Protein AF-0000000087714501 (afdb_homodimer)

Sequence (604 aa):
MRIFSFLKSGEPRVGVQRDSKFLDLYEAYKILYGTREAPGFLTDMKKIIAMGKPVINVIRELESSWPKEAELTSEPDWLPPVPAPEKILCPAVNYRAHGQEAGTPPPPKPYFFTKFPSSLVGHDKPVVKPKVTEKLDWEVELGIVIGKHAKYVDPGNALNHVFGFTVFNDVSVRDWQFPEGWPKTLNPYGQNWVWGKAMDNTTPVGPVIVTIDEIRNPNSLSMSLKVNGVIEQNGNTRDLVFKVEELVSWASQGITLGPGDIISTGTPPGVGFAKGKYLKPGDVMEAVIEGVGTLRNKVVQEMRIFSFLKSGEPRVGVQRDSKFLDLYEAYKILYGTREAPGFLTDMKKIIAMGKPVINVIRELESSWPKEAELTSEPDWLPPVPAPEKILCPAVNYRAHGQEAGTPPPPKPYFFTKFPSSLVGHDKPVVKPKVTEKLDWEVELGIVIGKHAKYVDPGNALNHVFGFTVFNDVSVRDWQFPEGWPKTLNPYGQNWVWGKAMDNTTPVGPVIVTIDEIRNPNSLSMSLKVNGVIEQNGNTRDLVFKVEELVSWASQGITLGPGDIISTGTPPGVGFAKGKYLKPGDVMEAVIEGVGTLRNKVVQE

pLDDT: mean 97.32, std 3.23, range [74.88, 98.94]

Foldseek 3Di:
DWKFWFDDPNAIFIWHDDDPWIFGLFVLQCVVVVHPGDDPVRRALLSLLFVPDVSVVSNVVSVVVVDVVRIDPDDGRGAFRHLFFPWEKEWDDFFQQACVLQVHGHDPATDIDTAGSQQEDEFAEAQADEPVADFKKKFKWKKWFFRAKFALDALVCLVVGTFFIKIKIQIFRVVQQDDPPPPVDADPVHTPRHNGGYPGNRMYIDRTGDGPVQPDAQQFKWKFKDKPNHTQDTDTSVRTNQHPSRQSNVCNYVDMDHGGYMYIRTGGPRMCVSVVHHDDQQIKMWMDIHRHGIGIHGYHYD/DWKFWFDDPNAIFIWHDDDPWIFGLFVLQCVVVVHPGDDPVRRALLSLLFVPDVSVVSNVVSVVVVDVVRIDPDDGRGAFRHLAFPWEKEWDDFFQQQCVLQVHGHDPATDIDTAGSQQEDEFAEAQADEPVADFKKKFKWKKWFFRAKFALDALVCLVVGTFFIKIKIQIFRVVQQDDPPPPVDADPVHTPRHNGGYDGNRMYIDRTGDGPVQPDAQQFKWKFKDKPNHTQDTDTSVRTNQHPSRQSNVCNYVDMDHGGYMYIRTGGPRMCVSVVHHDDQQIKMWMQIHRHGIGIHGYHYD

Solvent-accessible surface area (backbone atoms only — not comparable to full-atom values): 29459 Å² total; per-residue (Å²): 94,33,36,27,22,24,48,56,96,87,35,58,33,28,28,41,50,56,89,95,42,40,33,36,46,41,52,27,46,18,64,76,69,70,41,98,65,52,69,72,48,39,42,30,52,44,50,40,36,56,59,35,67,70,50,48,50,51,51,50,50,46,61,71,64,49,52,71,88,22,42,53,92,58,83,71,52,46,29,24,34,57,65,71,35,88,46,35,39,33,45,55,51,22,18,61,64,25,9,63,65,69,72,40,75,57,61,98,54,93,44,58,44,51,47,46,48,67,7,49,19,15,30,75,32,60,32,36,44,49,82,88,61,79,36,35,26,60,29,50,22,54,23,37,29,28,22,35,74,34,59,65,38,52,45,92,54,25,66,79,23,43,41,20,32,26,38,26,30,60,25,30,31,49,75,54,17,50,49,84,58,55,86,85,42,77,48,76,63,28,42,36,49,42,65,10,42,25,28,40,23,34,28,41,28,12,41,34,33,28,25,43,93,67,50,92,51,83,54,63,30,48,33,34,26,22,53,71,83,40,78,44,27,70,41,45,40,59,52,37,69,60,46,70,34,47,49,50,14,58,61,8,55,55,23,72,42,38,38,32,18,35,36,42,50,29,34,54,43,52,37,21,76,74,68,78,43,54,62,49,67,73,41,35,40,40,31,35,34,60,90,60,46,66,26,36,32,38,30,35,70,94,95,34,35,28,21,24,48,57,95,86,35,58,32,29,29,40,50,56,90,96,42,41,32,37,45,42,52,28,45,17,63,77,68,70,42,98,65,52,67,71,46,39,43,31,54,44,50,39,38,57,58,34,66,70,49,49,50,51,51,49,50,46,62,72,63,51,51,71,88,22,40,53,93,57,84,71,52,46,29,24,33,54,65,69,32,89,44,36,39,33,44,54,53,23,16,62,66,23,10,62,65,70,74,42,75,56,60,98,55,93,42,58,45,50,47,44,52,68,8,49,19,15,30,75,33,62,31,35,44,48,80,88,60,79,34,35,27,60,30,49,22,55,23,37,29,27,22,36,72,34,58,65,37,51,45,93,54,26,65,79,24,42,42,23,32,26,38,25,30,60,26,29,31,50,74,55,18,50,47,84,58,55,86,85,43,76,48,76,65,29,40,36,49,44,64,10,43,25,28,40,22,36,28,40,28,14,40,34,34,28,26,45,94,68,51,92,50,82,53,63,28,50,33,35,27,23,53,71,83,40,78,46,26,69,42,46,40,61,50,35,68,60,45,70,32,48,49,50,14,58,61,8,55,57,22,74,41,39,38,33,19,34,37,43,50,30,34,53,44,51,36,20,76,75,67,76,43,56,63,46,68,72,40,35,38,41,31,35,34,59,89,62,46,66,26,36,31,38,30,35,71,93

Structure (mmCIF, N/CA/C/O backbone):
data_AF-0000000087714501-model_v1
#
loop_
_entity.id
_entity.type
_entity.pdbx_description
1 polymer 'FAA hydrolase family protein'
#
loop_
_atom_site.group_PDB
_atom_site.id
_atom_site.type_symbol
_atom_site.label_atom_id
_atom_site.label_alt_id
_atom_site.label_comp_id
_atom_site.label_asym_id
_atom_site.label_entity_id
_atom_site.label_seq_id
_atom_site.pdbx_PDB_ins_code
_atom_site.Cartn_x
_atom_site.Cartn_y
_atom_site.Cartn_z
_atom_site.occupancy
_atom_site.B_iso_or_equiv
_atom_site.auth_seq_id
_atom_site.auth_comp_id
_atom_site.auth_asym_id
_atom_site.auth_atom_id
_atom_site.pdbx_PDB_model_num
ATOM 1 N N . MET A 1 1 ? 9.75 19.578 17.266 1 97.31 1 MET A N 1
ATOM 2 C CA . MET A 1 1 ? 10.422 20.062 16.062 1 97.31 1 MET A CA 1
ATOM 3 C C . MET A 1 1 ? 9.5 19.953 14.844 1 97.31 1 MET A C 1
ATOM 5 O O . MET A 1 1 ? 8.477 19.266 14.891 1 97.31 1 MET A O 1
ATOM 9 N N . ARG A 1 2 ? 9.766 20.734 13.859 1 98.56 2 ARG A N 1
ATOM 10 C CA . ARG A 1 2 ? 9.109 20.703 12.555 1 98.56 2 ARG A CA 1
ATOM 11 C C . ARG A 1 2 ? 10.062 20.188 11.477 1 98.56 2 ARG A C 1
ATOM 13 O O . ARG A 1 2 ? 11.008 20.891 11.102 1 98.56 2 ARG A O 1
ATOM 20 N N . ILE A 1 3 ? 9.812 18.984 11.047 1 98.75 3 ILE A N 1
ATOM 21 C CA . ILE A 1 3 ? 10.75 18.297 10.164 1 98.75 3 ILE A CA 1
ATOM 22 C C . ILE A 1 3 ? 10.109 18.109 8.789 1 98.75 3 ILE A C 1
ATOM 24 O O . ILE A 1 3 ? 8.906 17.844 8.688 1 98.75 3 ILE A O 1
ATOM 28 N N . PHE A 1 4 ? 10.875 18.297 7.75 1 98.81 4 PHE A N 1
ATOM 29 C CA . PHE A 1 4 ? 10.328 18.188 6.402 1 98.81 4 PHE A CA 1
ATOM 30 C C . PHE A 1 4 ? 11.305 17.469 5.477 1 98.81 4 PHE A C 1
ATOM 32 O O . PHE A 1 4 ? 12.461 17.266 5.836 1 98.81 4 PHE A O 1
ATOM 39 N N . SER A 1 5 ? 10.82 17 4.371 1 98.88 5 SER A N 1
ATOM 40 C CA . SER A 1 5 ? 11.617 16.438 3.291 1 98.88 5 SER A CA 1
ATOM 41 C C . SER A 1 5 ? 11.617 17.328 2.061 1 98.88 5 SER A C 1
ATOM 43 O O . SER A 1 5 ? 10.617 18 1.774 1 98.88 5 SER A O 1
ATOM 45 N N . PHE A 1 6 ? 12.742 17.391 1.385 1 98.75 6 PHE A N 1
ATOM 46 C CA . PHE A 1 6 ? 12.852 18.219 0.192 1 98.75 6 PHE A CA 1
ATOM 47 C C . PHE A 1 6 ? 13.891 17.656 -0.768 1 98.75 6 PHE A C 1
ATOM 49 O O . PHE A 1 6 ? 14.609 16.703 -0.43 1 98.75 6 PHE A O 1
ATOM 56 N N . LEU A 1 7 ? 13.844 18.156 -1.958 1 98.25 7 LEU A N 1
ATOM 57 C CA . LEU A 1 7 ? 14.82 17.75 -2.961 1 98.25 7 LEU A CA 1
ATOM 58 C C . LEU A 1 7 ? 15.969 18.766 -3.045 1 98.25 7 LEU A C 1
ATOM 60 O O . LEU A 1 7 ? 15.742 19.969 -3.004 1 98.25 7 LEU A O 1
ATOM 64 N N . LYS A 1 8 ? 17.156 18.312 -2.977 1 96.56 8 LYS A N 1
ATOM 65 C CA . LYS A 1 8 ? 18.359 19.078 -3.277 1 96.56 8 LYS A CA 1
ATOM 66 C C . LYS A 1 8 ? 19.188 18.391 -4.359 1 96.56 8 LYS A C 1
ATOM 68 O O . LYS A 1 8 ? 19.688 17.281 -4.156 1 96.56 8 LYS A O 1
ATOM 73 N N . SER A 1 9 ? 19.297 18.969 -5.516 1 93.94 9 SER A N 1
ATOM 74 C CA . SER A 1 9 ? 20.016 18.422 -6.652 1 93.94 9 SER A CA 1
ATOM 75 C C . SER A 1 9 ? 19.5 17.016 -7.004 1 93.94 9 SER A C 1
ATOM 77 O O . SER A 1 9 ? 20.297 16.094 -7.18 1 93.94 9 SER A O 1
ATOM 79 N N . GLY A 1 10 ? 18.219 16.875 -6.871 1 93.44 10 GLY A N 1
ATOM 80 C CA . GLY A 1 10 ? 17.578 15.648 -7.297 1 93.44 10 GLY A CA 1
ATOM 81 C C . GLY A 1 10 ? 17.594 14.57 -6.234 1 93.44 10 GLY A C 1
ATOM 82 O O . GLY A 1 10 ? 17.062 13.477 -6.438 1 93.44 10 GLY A O 1
ATOM 83 N N . GLU A 1 11 ? 18.141 14.898 -5.113 1 94.81 11 GLU A N 1
ATOM 84 C CA . GLU A 1 11 ? 18.234 13.922 -4.031 1 94.81 11 GLU A CA 1
ATOM 85 C C . GLU A 1 11 ? 17.391 14.336 -2.834 1 94.81 11 GLU A C 1
ATOM 87 O O . GLU A 1 11 ? 17.375 15.516 -2.455 1 94.81 11 GLU A O 1
ATOM 92 N N . PRO A 1 12 ? 16.703 13.375 -2.262 1 97.88 12 PRO A N 1
ATOM 93 C CA . PRO A 1 12 ? 15.938 13.711 -1.06 1 97.88 12 PRO A CA 1
ATOM 94 C C . PRO A 1 12 ? 16.828 14.102 0.118 1 97.88 12 PRO A C 1
ATOM 96 O O . PRO A 1 12 ? 17.906 13.523 0.303 1 97.88 12 PRO A O 1
ATOM 99 N N . ARG A 1 13 ? 16.391 15.117 0.847 1 98.31 13 ARG A N 1
ATOM 100 C CA . ARG A 1 13 ? 17 15.602 2.082 1 98.31 13 ARG A CA 1
ATOM 101 C C . ARG A 1 13 ? 15.945 15.836 3.16 1 98.31 13 ARG A C 1
ATOM 103 O O . ARG A 1 13 ? 14.758 15.914 2.861 1 98.31 13 ARG A O 1
ATOM 110 N N . VAL A 1 14 ? 16.422 15.828 4.363 1 98.81 14 VAL A N 1
ATOM 111 C CA . VAL A 1 14 ? 15.555 16.156 5.492 1 98.81 14 VAL A CA 1
ATOM 112 C C . VAL A 1 14 ? 15.984 17.5 6.094 1 98.81 14 VAL A C 1
ATOM 114 O O . VAL A 1 14 ? 17.172 17.797 6.156 1 98.81 14 VAL A O 1
ATOM 117 N N . GLY A 1 15 ? 15.062 18.312 6.398 1 98.81 15 GLY A N 1
ATOM 118 C CA . GLY A 1 15 ? 15.32 19.609 7.023 1 98.81 15 GLY A CA 1
ATOM 119 C C . GLY A 1 15 ? 14.445 19.859 8.234 1 98.81 15 GLY A C 1
ATOM 120 O O . GLY A 1 15 ? 13.562 19.062 8.555 1 98.81 15 GLY A O 1
ATOM 121 N N . VAL A 1 16 ? 14.727 20.906 8.922 1 98.75 16 VAL A N 1
ATOM 122 C CA . VAL A 1 16 ? 13.914 21.391 10.031 1 98.75 16 VAL A CA 1
ATOM 123 C C . VAL A 1 16 ? 13.508 22.844 9.781 1 98.75 16 VAL A C 1
ATOM 125 O O . VAL A 1 16 ? 14.266 23.609 9.188 1 98.75 16 VAL A O 1
ATOM 128 N N . GLN A 1 17 ? 12.359 23.062 10.148 1 98.56 17 GLN A N 1
ATOM 129 C CA . GLN A 1 17 ? 11.812 24.406 10.008 1 98.56 17 GLN A CA 1
ATOM 130 C C . GLN A 1 17 ? 11.742 25.125 11.352 1 98.56 17 GLN A C 1
ATOM 132 O O . GLN A 1 17 ? 11.336 24.531 12.352 1 98.56 17 GLN A O 1
ATOM 137 N N . ARG A 1 18 ? 12.148 26.328 11.438 1 96.31 18 ARG A N 1
ATOM 138 C CA . ARG A 1 18 ? 11.977 27.25 12.562 1 96.31 18 ARG A CA 1
ATOM 139 C C . ARG A 1 18 ? 11.516 28.609 12.086 1 96.31 18 ARG A C 1
ATOM 141 O O . ARG A 1 18 ? 12.219 29.281 11.312 1 96.31 18 ARG A O 1
ATOM 148 N N . ASP A 1 19 ? 10.328 28.984 12.5 1 92.44 19 ASP A N 1
ATOM 149 C CA . ASP A 1 19 ? 9.727 30.203 11.992 1 92.44 19 ASP A CA 1
ATOM 150 C C . ASP A 1 19 ? 9.617 30.172 10.469 1 92.44 19 ASP A C 1
ATOM 152 O O . ASP A 1 19 ? 9.078 29.219 9.898 1 92.44 19 ASP A O 1
ATOM 156 N N . SER A 1 20 ? 10.078 31.062 9.797 1 94.25 20 SER A N 1
ATOM 157 C CA . SER A 1 20 ? 9.984 31.109 8.344 1 94.25 20 SER A CA 1
ATOM 158 C C . SER A 1 20 ? 11.297 30.672 7.695 1 94.25 20 SER A C 1
ATOM 160 O O . SER A 1 20 ? 11.516 30.922 6.508 1 94.25 20 SER A O 1
ATOM 162 N N . LYS A 1 21 ? 12.133 30 8.5 1 97.88 21 LYS A N 1
ATOM 163 C CA . LYS A 1 21 ? 13.438 29.578 7.992 1 97.88 21 LYS A CA 1
ATOM 164 C C . LYS A 1 21 ? 13.531 28.062 7.906 1 97.88 21 LYS A C 1
ATOM 166 O O . LYS A 1 21 ? 12.836 27.344 8.641 1 97.88 21 LYS A O 1
ATOM 171 N N . PHE A 1 22 ? 14.391 27.578 7.039 1 98.69 22 PHE A N 1
ATOM 172 C CA . PHE A 1 22 ? 14.555 26.156 6.766 1 98.69 22 PHE A CA 1
ATOM 173 C C . PHE A 1 22 ? 16.016 25.766 6.824 1 98.69 22 PHE A C 1
ATOM 175 O O . PHE A 1 22 ? 16.875 26.438 6.25 1 98.69 22 PHE A O 1
ATOM 182 N N . LEU A 1 23 ? 16.312 24.688 7.504 1 98.75 23 LEU A N 1
ATOM 183 C CA . LEU A 1 23 ? 17.688 24.203 7.66 1 98.75 23 LEU A CA 1
ATOM 184 C C . LEU A 1 23 ? 17.875 22.859 6.965 1 98.75 23 LEU A C 1
ATOM 186 O O . LEU A 1 23 ? 17.109 21.922 7.199 1 98.75 23 LEU A O 1
ATOM 190 N N . ASP A 1 24 ? 18.828 22.766 6.07 1 98.81 24 ASP A N 1
ATOM 191 C CA . ASP A 1 24 ? 19.25 21.5 5.496 1 98.81 24 ASP A CA 1
ATOM 192 C C . ASP A 1 24 ? 20.094 20.703 6.484 1 98.81 24 ASP A C 1
ATOM 194 O O . ASP A 1 24 ? 21.266 21.031 6.707 1 98.81 24 ASP A O 1
ATOM 198 N N . LEU A 1 25 ? 19.578 19.641 7.008 1 98.75 25 LEU A N 1
ATOM 199 C CA . LEU A 1 25 ? 20.234 18.922 8.094 1 98.75 25 LEU A CA 1
ATOM 200 C C . LEU A 1 25 ? 21.516 18.25 7.609 1 98.75 25 LEU A C 1
ATOM 202 O O . LEU A 1 25 ? 22.469 18.094 8.375 1 98.75 25 LEU A O 1
ATOM 206 N N . TYR A 1 26 ? 21.469 17.812 6.328 1 98.56 26 TYR A N 1
ATOM 207 C CA . TYR A 1 26 ? 22.656 17.203 5.754 1 98.56 26 TYR A CA 1
ATOM 208 C C . TYR A 1 26 ? 23.828 18.172 5.75 1 98.56 26 TYR A C 1
ATOM 210 O O . TYR A 1 26 ? 24.922 17.828 6.215 1 98.56 26 TYR A O 1
ATOM 218 N N . GLU A 1 27 ? 23.656 19.406 5.324 1 98.19 27 GLU A N 1
ATOM 219 C CA . GLU A 1 27 ? 24.688 20.422 5.285 1 98.19 27 GLU A CA 1
ATOM 220 C C . GLU A 1 27 ? 25.047 20.906 6.688 1 98.19 27 GLU A C 1
ATOM 222 O O . GLU A 1 27 ? 26.219 21.156 6.98 1 98.19 27 GLU A O 1
ATOM 227 N N . ALA A 1 28 ? 24.047 21.031 7.488 1 98.75 28 ALA A N 1
ATOM 228 C CA . ALA A 1 28 ? 24.297 21.453 8.867 1 98.75 28 ALA A CA 1
ATOM 229 C C . ALA A 1 28 ? 25.25 20.469 9.57 1 98.75 28 ALA A C 1
ATOM 231 O O . ALA A 1 28 ? 26.141 20.891 10.312 1 98.75 28 ALA A O 1
ATOM 232 N N . TYR A 1 29 ? 24.969 19.172 9.336 1 98.75 29 TYR A N 1
ATOM 233 C CA . TYR A 1 29 ? 25.812 18.156 9.93 1 98.75 29 TYR A CA 1
ATOM 234 C C . TYR A 1 29 ? 27.266 18.328 9.5 1 98.75 29 TYR A C 1
ATOM 236 O O . TYR A 1 29 ? 28.172 18.312 10.328 1 98.75 29 TYR A O 1
ATOM 244 N N . LYS A 1 30 ? 27.531 18.484 8.219 1 98.5 30 LYS A N 1
ATOM 245 C CA . LYS A 1 30 ? 28.875 18.641 7.684 1 98.5 30 LYS A CA 1
ATOM 246 C C . LYS A 1 30 ? 29.578 19.828 8.328 1 98.5 30 LYS A C 1
ATOM 248 O O . LYS A 1 30 ? 30.766 19.734 8.688 1 98.5 30 LYS A O 1
ATOM 253 N N . ILE A 1 31 ? 28.875 20.875 8.469 1 98.25 31 ILE A N 1
ATOM 254 C CA . ILE A 1 31 ? 29.453 22.109 8.984 1 98.25 31 ILE A CA 1
ATOM 255 C C . ILE A 1 31 ? 29.766 21.953 10.469 1 98.25 31 ILE A C 1
ATOM 257 O O . ILE A 1 31 ? 30.875 22.266 10.906 1 98.25 31 ILE A O 1
ATOM 261 N N . LEU A 1 32 ? 28.797 21.5 11.219 1 97.94 32 LEU A N 1
ATOM 262 C CA . LEU A 1 32 ? 28.938 21.406 12.672 1 97.94 32 LEU A CA 1
ATOM 263 C C . LEU A 1 32 ? 30.078 20.453 13.047 1 97.94 32 LEU A C 1
ATOM 265 O O . LEU A 1 32 ? 30.828 20.734 13.984 1 97.94 32 LEU A O 1
ATOM 269 N N . TYR A 1 33 ? 30.172 19.375 12.305 1 97.62 33 TYR A N 1
ATOM 270 C CA . TYR A 1 33 ? 31.109 18.328 12.719 1 97.62 33 TYR A CA 1
ATOM 271 C C . TYR A 1 33 ? 32.344 18.328 11.82 1 97.62 33 TYR A C 1
ATOM 273 O O . TYR A 1 33 ? 33.25 17.531 12.016 1 97.62 33 TYR A O 1
ATOM 281 N N . GLY A 1 34 ? 32.406 19.141 10.852 1 97.31 34 GLY A N 1
ATOM 282 C CA . GLY A 1 34 ? 33.562 19.266 9.984 1 97.31 34 GLY A CA 1
ATOM 283 C C . GLY A 1 34 ? 33.844 18.031 9.148 1 97.31 34 GLY A C 1
ATOM 284 O O . GLY A 1 34 ? 34.969 17.594 9.023 1 97.31 34 GLY A O 1
ATOM 285 N N . THR A 1 35 ? 32.75 17.359 8.602 1 97.56 35 THR A N 1
ATOM 286 C CA . THR A 1 35 ? 32.875 16.141 7.809 1 97.56 35 THR A CA 1
ATOM 287 C C . THR A 1 35 ? 32.625 16.422 6.332 1 97.56 35 THR A C 1
ATOM 289 O O . THR A 1 35 ? 32 17.438 5.992 1 97.56 35 THR A O 1
ATOM 292 N N . ARG A 1 36 ? 33.281 15.578 5.434 1 95.56 36 ARG A N 1
ATOM 293 C CA . ARG A 1 36 ? 33.031 15.695 4 1 95.56 36 ARG A CA 1
ATOM 294 C C . ARG A 1 36 ? 31.641 15.195 3.633 1 95.56 36 ARG A C 1
ATOM 296 O O . ARG A 1 36 ? 31.016 15.695 2.691 1 95.56 36 ARG A O 1
ATOM 303 N N . GLU A 1 37 ? 31.094 14.258 4.41 1 96.62 37 GLU A N 1
ATOM 304 C CA . GLU A 1 37 ? 29.781 13.641 4.195 1 96.62 37 GLU A CA 1
ATOM 305 C C . GLU A 1 37 ? 28.984 13.578 5.492 1 96.62 37 GLU A C 1
ATOM 307 O O . GLU A 1 37 ? 29.547 13.688 6.586 1 96.62 37 GLU A O 1
ATOM 312 N N . ALA A 1 38 ? 27.719 13.562 5.309 1 97.19 38 ALA A N 1
ATOM 313 C CA . ALA A 1 38 ? 26.828 13.383 6.449 1 97.19 38 ALA A CA 1
ATOM 314 C C . ALA A 1 38 ? 26.172 12.008 6.426 1 97.19 38 ALA A C 1
ATOM 316 O O . ALA A 1 38 ? 26.188 11.328 5.398 1 97.19 38 ALA A O 1
ATOM 317 N N . PRO A 1 39 ? 25.719 11.531 7.586 1 96.62 39 PRO A N 1
ATOM 318 C CA . PRO A 1 39 ? 25.078 10.219 7.633 1 96.62 39 PRO A CA 1
ATOM 319 C C . PRO A 1 39 ? 23.906 10.109 6.664 1 96.62 39 PRO A C 1
ATOM 321 O O . PRO A 1 39 ? 23.141 11.07 6.492 1 96.62 39 PRO A O 1
ATOM 324 N N . GLY A 1 40 ? 23.734 8.875 6.129 1 95.62 40 GLY A N 1
ATOM 325 C CA . GLY A 1 40 ? 22.719 8.617 5.117 1 95.62 40 GLY A CA 1
ATOM 326 C C . GLY A 1 40 ? 21.297 8.789 5.633 1 95.62 40 GLY A C 1
ATOM 327 O O . GLY A 1 40 ? 20.375 9.031 4.852 1 95.62 40 GLY A O 1
ATOM 328 N N . PHE A 1 41 ? 21.109 8.664 6.91 1 96.19 41 PHE A N 1
ATOM 329 C CA . PHE A 1 41 ? 19.75 8.773 7.441 1 96.19 41 PHE A CA 1
ATOM 330 C C . PHE A 1 41 ? 19.219 10.195 7.273 1 96.19 41 PHE A C 1
ATOM 332 O O . PHE A 1 41 ? 18 10.414 7.316 1 96.19 41 PHE A O 1
ATOM 339 N N . LEU A 1 42 ? 20.109 11.203 7.035 1 98 42 LEU A N 1
ATOM 340 C CA . LEU A 1 42 ? 19.672 12.586 6.879 1 98 42 LEU A CA 1
ATOM 341 C C . LEU A 1 42 ? 19.094 12.82 5.488 1 98 42 LEU A C 1
ATOM 343 O O . LEU A 1 42 ? 18.625 13.922 5.184 1 98 42 LEU A O 1
ATOM 347 N N . THR A 1 43 ? 19.094 11.773 4.656 1 98 43 THR A N 1
ATOM 348 C CA . THR A 1 43 ? 18.5 11.867 3.328 1 98 43 THR A CA 1
ATOM 349 C C . THR A 1 43 ? 17.234 11.023 3.242 1 98 43 THR A C 1
ATOM 351 O O . THR A 1 43 ? 16.688 10.82 2.154 1 98 43 THR A O 1
ATOM 354 N N . ASP A 1 44 ? 16.797 10.5 4.344 1 97.69 44 ASP A N 1
ATOM 355 C CA . ASP A 1 44 ? 15.688 9.547 4.363 1 97.69 44 ASP A CA 1
ATOM 356 C C . ASP A 1 44 ? 14.867 9.688 5.641 1 97.69 44 ASP A C 1
ATOM 358 O O . ASP A 1 44 ? 15.242 9.172 6.691 1 97.69 44 ASP A O 1
ATOM 362 N N . MET A 1 45 ? 13.703 10.281 5.512 1 98.62 45 MET A N 1
ATOM 363 C CA . MET A 1 45 ? 12.867 10.562 6.676 1 98.62 45 MET A CA 1
ATOM 364 C C . MET A 1 45 ? 12.508 9.273 7.41 1 98.62 45 MET A C 1
ATOM 366 O O . MET A 1 45 ? 12.531 9.227 8.641 1 98.62 45 MET A O 1
ATOM 370 N N . LYS A 1 46 ? 12.148 8.203 6.695 1 97.88 46 LYS A N 1
ATOM 371 C CA . LYS A 1 46 ? 11.758 6.949 7.328 1 97.88 46 LYS A CA 1
ATOM 372 C C . LYS A 1 46 ? 12.883 6.402 8.203 1 97.88 46 LYS A C 1
ATOM 374 O O . LYS A 1 46 ? 12.633 5.855 9.281 1 97.88 46 LYS A O 1
ATOM 379 N N . LYS A 1 47 ? 14.109 6.57 7.738 1 97.62 47 LYS A N 1
ATOM 380 C CA . LYS A 1 47 ? 15.25 6.113 8.516 1 97.62 47 LYS A CA 1
ATOM 381 C C . LYS A 1 47 ? 15.414 6.93 9.797 1 97.62 47 LYS A C 1
ATOM 383 O O . LYS A 1 47 ? 15.703 6.383 10.859 1 97.62 47 LYS A O 1
ATOM 388 N N . ILE A 1 48 ? 15.211 8.25 9.648 1 98.19 48 ILE A N 1
ATOM 389 C CA . ILE A 1 48 ? 15.289 9.117 10.82 1 98.19 48 ILE A CA 1
ATOM 390 C C . ILE A 1 48 ? 14.273 8.672 11.859 1 98.19 48 ILE A C 1
ATOM 392 O O . ILE A 1 48 ? 14.609 8.484 13.031 1 98.19 48 ILE A O 1
ATOM 396 N N . ILE A 1 49 ? 13.07 8.438 11.383 1 98.62 49 ILE A N 1
ATOM 397 C CA . ILE A 1 49 ? 11.992 8.047 12.289 1 98.62 49 ILE A CA 1
ATOM 398 C C . ILE A 1 49 ? 12.305 6.691 12.914 1 98.62 49 ILE A C 1
ATOM 400 O O . ILE A 1 49 ? 12.18 6.512 14.125 1 98.62 49 ILE A O 1
ATOM 404 N N . ALA A 1 50 ? 12.789 5.793 12.141 1 97.94 50 ALA A N 1
ATOM 405 C CA . ALA A 1 50 ? 13.023 4.414 12.562 1 97.94 50 ALA A CA 1
ATOM 406 C C . ALA A 1 50 ? 14.156 4.336 13.586 1 97.94 50 ALA A C 1
ATOM 408 O O . ALA A 1 50 ? 14.133 3.484 14.477 1 97.94 50 ALA A O 1
ATOM 409 N N . MET A 1 51 ? 15.141 5.223 13.469 1 97.44 51 MET A N 1
ATOM 410 C CA . MET A 1 51 ? 16.328 5.129 14.305 1 97.44 51 MET A CA 1
ATOM 411 C C . MET A 1 51 ? 16.078 5.73 15.68 1 97.44 51 MET A C 1
ATOM 413 O O . MET A 1 51 ? 16.859 5.516 16.609 1 97.44 51 MET A O 1
ATOM 417 N N . GLY A 1 52 ? 15.039 6.496 15.844 1 95.5 52 GLY A N 1
ATOM 418 C CA . GLY A 1 52 ? 14.523 6.84 17.156 1 95.5 52 GLY A CA 1
ATOM 419 C C . GLY A 1 52 ? 15.336 7.91 17.859 1 95.5 52 GLY A C 1
ATOM 420 O O . GLY A 1 52 ? 15.883 8.805 17.219 1 95.5 52 GLY A O 1
ATOM 421 N N . LYS A 1 53 ? 15.398 7.824 19.141 1 94.88 53 LYS A N 1
ATOM 422 C CA . LYS A 1 53 ? 15.844 8.875 20.047 1 94.88 53 LYS A CA 1
ATOM 423 C C . LYS A 1 53 ? 17.281 9.297 19.75 1 94.88 53 LYS A C 1
ATOM 425 O O . LYS A 1 53 ? 17.578 10.492 19.719 1 94.88 53 LYS A O 1
ATOM 430 N N . PRO A 1 54 ? 18.188 8.359 19.438 1 96 54 PRO A N 1
ATOM 431 C CA . PRO A 1 54 ? 19.578 8.797 19.203 1 96 54 PRO A CA 1
ATOM 432 C C . PRO A 1 54 ? 19.703 9.734 18.016 1 96 54 PRO A C 1
ATOM 434 O O . PRO A 1 54 ? 20.438 10.727 18.078 1 96 54 PRO A O 1
ATOM 437 N N . VAL A 1 55 ? 18.969 9.398 16.938 1 97.12 55 VAL A N 1
ATOM 438 C CA . VAL A 1 55 ? 19.031 10.219 15.727 1 97.12 55 VAL A CA 1
ATOM 439 C C . VAL A 1 55 ? 18.281 11.523 15.953 1 97.12 55 VAL A C 1
ATOM 441 O O . VAL A 1 55 ? 18.719 12.586 15.492 1 97.12 55 VAL A O 1
ATOM 444 N N . ILE A 1 56 ? 17.25 11.453 16.703 1 97 56 ILE A N 1
ATOM 445 C CA . ILE A 1 56 ? 16.453 12.641 17.016 1 97 56 ILE A CA 1
ATOM 446 C C . ILE A 1 56 ? 17.297 13.609 17.844 1 97 56 ILE A C 1
ATOM 448 O O . ILE A 1 56 ? 17.219 14.82 17.656 1 97 56 ILE A O 1
ATOM 452 N N . ASN A 1 57 ? 18.141 13.086 18.719 1 97.12 57 ASN A N 1
ATOM 453 C CA . ASN A 1 57 ? 19.031 13.93 19.5 1 97.12 57 ASN A CA 1
ATOM 454 C C . ASN A 1 57 ? 20.047 14.648 18.594 1 97.12 57 ASN A C 1
ATOM 456 O O . ASN A 1 57 ? 20.359 15.82 18.828 1 97.12 57 ASN A O 1
ATOM 460 N N . VAL A 1 58 ? 20.5 13.93 17.609 1 97.75 58 VAL A N 1
ATOM 461 C CA . VAL A 1 58 ? 21.406 14.547 16.656 1 97.75 58 VAL A CA 1
ATOM 462 C C . VAL A 1 58 ? 20.703 15.695 15.938 1 97.75 58 VAL A C 1
ATOM 464 O O . VAL A 1 58 ? 21.25 16.781 15.789 1 97.75 58 VAL A O 1
ATOM 467 N N . ILE A 1 59 ? 19.5 15.484 15.523 1 98.38 59 ILE A N 1
ATOM 468 C CA . ILE A 1 59 ? 18.719 16.484 14.797 1 98.38 59 ILE A CA 1
ATOM 469 C C . ILE A 1 59 ? 18.484 17.703 15.695 1 98.38 59 ILE A C 1
ATOM 471 O O . ILE A 1 59 ? 18.609 18.844 15.25 1 98.38 59 ILE A O 1
ATOM 475 N N . ARG A 1 60 ? 18.219 17.438 16.922 1 97.81 60 ARG A N 1
ATOM 476 C CA . ARG A 1 60 ? 18 18.531 17.875 1 97.81 60 ARG A CA 1
ATOM 477 C C . ARG A 1 60 ? 19.266 19.359 18.047 1 97.81 60 ARG A C 1
ATOM 479 O O . ARG A 1 60 ? 19.203 20.578 18.188 1 97.81 60 ARG A O 1
ATOM 486 N N . GLU A 1 61 ? 20.359 18.672 18.109 1 98.19 61 GLU A N 1
ATOM 487 C CA . GLU A 1 61 ? 21.641 19.375 18.219 1 98.19 61 GLU A CA 1
ATOM 488 C C . GLU A 1 61 ? 21.875 20.25 16.984 1 98.19 61 GLU A C 1
ATOM 490 O O . GLU A 1 61 ? 22.328 21.391 17.109 1 98.19 61 GLU A O 1
ATOM 495 N N . LEU A 1 62 ? 21.625 19.703 15.852 1 98.62 62 LEU A N 1
ATOM 496 C CA . LEU A 1 62 ? 21.781 20.453 14.609 1 98.62 62 LEU A CA 1
ATOM 497 C C . LEU A 1 62 ? 20.844 21.656 14.586 1 98.62 62 LEU A C 1
ATOM 499 O O . LEU A 1 62 ? 21.25 22.75 14.195 1 98.62 62 LEU A O 1
ATOM 503 N N . GLU A 1 63 ? 19.625 21.406 14.969 1 98.31 63 GLU A N 1
ATOM 504 C CA . GLU A 1 63 ? 18.641 22.484 15.023 1 98.31 63 GLU A CA 1
ATOM 505 C C . GLU A 1 63 ? 19.094 23.594 15.984 1 98.31 63 GLU A C 1
ATOM 507 O O . GLU A 1 63 ? 18.938 24.781 15.695 1 98.31 63 GLU A O 1
ATOM 512 N N . SER A 1 64 ? 19.625 23.188 17.141 1 98.12 64 SER A N 1
ATOM 513 C CA . SER A 1 64 ? 20.078 24.141 18.156 1 98.12 64 SER A CA 1
ATOM 514 C C . SER A 1 64 ? 21.266 24.953 17.641 1 98.12 64 SER A C 1
ATOM 516 O O . SER A 1 64 ? 21.359 26.156 17.891 1 98.12 64 SER A O 1
ATOM 518 N N . SER A 1 65 ? 22.188 24.281 16.953 1 98.31 65 SER A N 1
ATOM 519 C CA . SER A 1 65 ? 23.375 24.953 16.438 1 98.31 65 SER A CA 1
ATOM 520 C C . SER A 1 65 ? 23.031 25.891 15.297 1 98.31 65 SER A C 1
ATOM 522 O O . SER A 1 65 ? 23.562 27 15.211 1 98.31 65 SER A O 1
ATOM 524 N N . TRP A 1 66 ? 22.234 25.469 14.406 1 98.44 66 TRP A N 1
ATOM 525 C CA . TRP A 1 66 ? 21.703 26.203 13.273 1 98.44 66 TRP A CA 1
ATOM 526 C C . TRP A 1 66 ? 22.812 26.906 12.508 1 98.44 66 TRP A C 1
ATOM 528 O O . TRP A 1 66 ? 22.812 28.141 12.367 1 98.44 66 TRP A O 1
ATOM 538 N N . PRO A 1 67 ? 23.781 26.172 12.008 1 98.31 67 PRO A N 1
ATOM 539 C CA . PRO A 1 67 ? 24.781 26.859 11.172 1 98.31 67 PRO A CA 1
ATOM 540 C C . PRO A 1 67 ? 24.141 27.609 10.008 1 98.31 67 PRO A C 1
ATOM 542 O O . PRO A 1 67 ? 23.531 27 9.133 1 98.31 67 PRO A O 1
ATOM 545 N N . LYS A 1 68 ? 24.328 28.875 9.945 1 97.94 68 LYS A N 1
ATOM 546 C CA . LYS A 1 68 ? 23.672 29.781 9.008 1 97.94 68 LYS A CA 1
ATOM 547 C C . LYS A 1 68 ? 23.953 29.359 7.566 1 97.94 68 LYS A C 1
ATOM 549 O O . LYS A 1 68 ? 23.094 29.531 6.691 1 97.94 68 LYS A O 1
ATOM 554 N N . GLU A 1 69 ? 25.094 28.781 7.301 1 97.81 69 GLU A N 1
ATOM 555 C CA . GLU A 1 69 ? 25.484 28.391 5.949 1 97.81 69 GLU A CA 1
ATOM 556 C C . GLU A 1 69 ? 24.625 27.234 5.441 1 97.81 69 GLU A C 1
ATOM 558 O O . GLU A 1 69 ? 24.547 27 4.234 1 97.81 69 GLU A O 1
ATOM 563 N N . ALA A 1 70 ? 23.953 26.578 6.363 1 98.38 70 ALA A N 1
ATOM 564 C CA . ALA A 1 70 ? 23.125 25.422 6 1 98.38 70 ALA A CA 1
ATOM 565 C C . ALA A 1 70 ? 21.672 25.828 5.828 1 98.38 70 ALA A C 1
ATOM 567 O O . ALA A 1 70 ? 20.828 25.016 5.445 1 98.38 70 ALA A O 1
ATOM 568 N N . GLU A 1 71 ? 21.359 27.031 6.133 1 98.31 71 GLU A N 1
ATOM 569 C CA . GLU A 1 71 ? 20 27.547 5.93 1 98.31 71 GLU A CA 1
ATOM 570 C C . GLU A 1 71 ? 19.656 27.641 4.445 1 98.31 71 GLU A C 1
ATOM 572 O O . GLU A 1 71 ? 20.5 28.062 3.639 1 98.31 71 GLU A O 1
ATOM 577 N N . LEU A 1 72 ? 18.484 27.156 4.09 1 97.94 72 LEU A N 1
ATOM 578 C CA . LEU A 1 72 ? 18.047 27.281 2.705 1 97.94 72 LEU A CA 1
ATOM 579 C C . LEU A 1 72 ? 17.766 28.734 2.352 1 97.94 72 LEU A C 1
ATOM 581 O O . LEU A 1 72 ? 17.203 29.484 3.164 1 97.94 72 LEU A O 1
ATOM 585 N N . THR A 1 73 ? 18.109 29.156 1.211 1 94.88 73 THR A N 1
ATOM 586 C CA . THR A 1 73 ? 17.969 30.547 0.778 1 94.88 73 THR A CA 1
ATOM 587 C C . THR A 1 73 ? 16.594 30.766 0.147 1 94.88 73 THR A C 1
ATOM 589 O O . THR A 1 73 ? 16.219 31.906 -0.118 1 94.88 73 THR A O 1
ATOM 592 N N . SER A 1 74 ? 15.969 29.719 -0.179 1 94.62 74 SER A N 1
ATOM 593 C CA . SER A 1 74 ? 14.625 29.766 -0.743 1 94.62 74 SER A CA 1
ATOM 594 C C . SER A 1 74 ? 13.734 28.688 -0.151 1 94.62 74 SER A C 1
ATOM 596 O O . SER A 1 74 ? 14.211 27.844 0.616 1 94.62 74 SER A O 1
ATOM 598 N N . GLU A 1 75 ? 12.477 28.781 -0.473 1 95 75 GLU A N 1
ATOM 599 C CA . GLU A 1 75 ? 11.57 27.719 -0.061 1 95 75 GLU A CA 1
ATOM 600 C C . GLU A 1 75 ? 12.055 26.359 -0.556 1 95 75 GLU A C 1
ATOM 602 O O . GLU A 1 75 ? 12.57 26.25 -1.67 1 95 75 GLU A O 1
ATOM 607 N N . PRO A 1 76 ? 11.859 25.391 0.248 1 97.75 76 PRO A N 1
ATOM 608 C CA . PRO A 1 76 ? 12.289 24.047 -0.146 1 97.75 76 PRO A CA 1
ATOM 609 C C . PRO A 1 76 ? 11.57 23.531 -1.392 1 97.75 76 PRO A C 1
ATOM 611 O O . PRO A 1 76 ? 10.406 23.875 -1.617 1 97.75 76 PRO A O 1
ATOM 614 N N . ASP A 1 77 ? 12.32 22.797 -2.213 1 98.31 77 ASP A N 1
ATOM 615 C CA . ASP A 1 77 ? 11.641 21.938 -3.168 1 98.31 77 ASP A CA 1
ATOM 616 C C . ASP A 1 77 ? 10.945 20.781 -2.457 1 98.31 77 ASP A C 1
ATOM 618 O O . ASP A 1 77 ? 11.492 19.672 -2.389 1 98.31 77 ASP A O 1
ATOM 622 N N . TRP A 1 78 ? 9.797 21 -2.021 1 98.75 78 TRP A N 1
ATOM 623 C CA . TRP A 1 78 ? 9.109 20.203 -1.013 1 98.75 78 TRP A CA 1
ATOM 624 C C . TRP A 1 78 ? 8.852 18.781 -1.52 1 98.75 78 TRP A C 1
ATOM 626 O O . TRP A 1 78 ? 8.492 18.594 -2.684 1 98.75 78 TRP A O 1
ATOM 636 N N . LEU A 1 79 ? 8.969 17.812 -0.756 1 98.81 79 LEU A N 1
ATOM 637 C CA . LEU A 1 79 ? 8.445 16.469 -0.865 1 98.81 79 LEU A CA 1
ATOM 638 C C . LEU A 1 79 ? 7.383 16.203 0.199 1 98.81 79 LEU A C 1
ATOM 640 O O . LEU A 1 79 ? 7.297 16.938 1.188 1 98.81 79 LEU A O 1
ATOM 644 N N . PRO A 1 80 ? 6.473 15.219 -0.055 1 98.88 80 PRO A N 1
ATOM 645 C CA . PRO A 1 80 ? 5.746 14.773 1.139 1 98.88 80 PRO A CA 1
ATOM 646 C C . PRO A 1 80 ? 6.668 14.5 2.322 1 98.88 80 PRO A C 1
ATOM 648 O O . PRO A 1 80 ? 7.793 14.031 2.133 1 98.88 80 PRO A O 1
ATOM 651 N N . PRO A 1 81 ? 6.258 14.82 3.518 1 98.75 81 PRO A N 1
ATOM 652 C CA . PRO A 1 81 ? 7.172 14.672 4.652 1 98.75 81 PRO A CA 1
ATOM 653 C C . PRO A 1 81 ? 7.754 13.266 4.762 1 98.75 81 PRO A C 1
ATOM 655 O O . PRO A 1 81 ? 8.938 13.102 5.066 1 98.75 81 PRO A O 1
ATOM 658 N N . VAL A 1 82 ? 6.938 12.273 4.562 1 98.75 82 VAL A N 1
ATOM 659 C CA . VAL A 1 82 ? 7.379 10.898 4.359 1 98.75 82 VAL A CA 1
ATOM 660 C C . VAL A 1 82 ? 7.113 10.477 2.916 1 98.75 82 VAL A C 1
ATOM 662 O O . VAL A 1 82 ? 6.008 10.047 2.582 1 98.75 82 VAL A O 1
ATOM 665 N N . PRO A 1 83 ? 8.109 10.492 2.092 1 97.38 83 PRO A N 1
ATOM 666 C CA . PRO A 1 83 ? 7.863 10.344 0.653 1 97.38 83 PRO A CA 1
ATOM 667 C C . PRO A 1 83 ? 7.387 8.945 0.273 1 97.38 83 PRO A C 1
ATOM 669 O O . PRO A 1 83 ? 6.676 8.781 -0.721 1 97.38 83 PRO A O 1
ATOM 672 N N . ALA A 1 84 ? 7.801 7.895 1.024 1 95.12 84 ALA A N 1
ATOM 673 C CA . ALA A 1 84 ? 7.453 6.531 0.633 1 95.12 84 ALA A CA 1
ATOM 674 C C . ALA A 1 84 ? 7.059 5.695 1.847 1 95.12 84 ALA A C 1
ATOM 676 O O . ALA A 1 84 ? 7.699 4.691 2.154 1 95.12 84 ALA A O 1
ATOM 677 N N . PRO A 1 85 ? 5.953 6.102 2.479 1 97.81 85 PRO A N 1
ATOM 678 C CA . PRO A 1 85 ? 5.465 5.238 3.559 1 97.81 85 PRO A CA 1
ATOM 679 C C . PRO A 1 85 ? 5.047 3.854 3.066 1 97.81 85 PRO A C 1
ATOM 681 O O . PRO A 1 85 ? 4.66 3.699 1.905 1 97.81 85 PRO A O 1
ATOM 684 N N . GLU A 1 86 ? 5.207 2.844 3.908 1 96.88 86 GLU A N 1
ATOM 685 C CA . GLU A 1 86 ? 4.75 1.519 3.5 1 96.88 86 GLU A CA 1
ATOM 686 C C . GLU A 1 86 ? 3.229 1.449 3.455 1 96.88 86 GLU A C 1
ATOM 688 O O . GLU A 1 86 ? 2.656 0.833 2.553 1 96.88 86 GLU A O 1
ATOM 693 N N . LYS A 1 87 ? 2.654 2.096 4.449 1 98.38 87 LYS A N 1
ATOM 694 C CA . LYS A 1 87 ? 1.199 2.057 4.562 1 98.38 87 LYS A CA 1
ATOM 695 C C . LYS A 1 87 ? 0.625 3.457 4.754 1 98.38 87 LYS A C 1
ATOM 697 O O . LYS A 1 87 ? 1.196 4.273 5.48 1 98.38 87 LYS A O 1
ATOM 702 N N . ILE A 1 88 ? -0.435 3.732 4.105 1 98.88 88 ILE A N 1
ATOM 703 C CA . ILE A 1 88 ? -1.3 4.887 4.312 1 98.88 88 ILE A CA 1
ATOM 704 C C . ILE A 1 88 ? -2.732 4.422 4.566 1 98.88 88 ILE A C 1
ATOM 706 O O . ILE A 1 88 ? -3.379 3.871 3.674 1 98.88 88 ILE A O 1
ATOM 710 N N . LEU A 1 89 ? -3.209 4.57 5.801 1 98.88 89 LEU A N 1
ATOM 711 C CA . LEU A 1 89 ? -4.535 4.121 6.219 1 98.88 89 LEU A CA 1
ATOM 712 C C . LEU A 1 89 ? -5.441 5.312 6.512 1 98.88 89 LEU A C 1
ATOM 714 O O . LEU A 1 89 ? -5.055 6.23 7.238 1 98.88 89 LEU A O 1
ATOM 718 N N . CYS A 1 90 ? -6.562 5.297 5.941 1 98.88 90 CYS A N 1
ATOM 719 C CA . CYS A 1 90 ? -7.523 6.383 6.105 1 98.88 90 CYS A CA 1
ATOM 720 C C . CYS A 1 90 ? -8.875 5.852 6.566 1 98.88 90 CYS A C 1
ATOM 722 O O . CYS A 1 90 ? -9.445 4.957 5.934 1 98.88 90 CYS A O 1
ATOM 724 N N . PRO A 1 91 ? -9.383 6.348 7.645 1 98.44 91 PRO A N 1
ATOM 725 C CA . PRO A 1 91 ? -10.711 5.906 8.078 1 98.44 91 PRO A CA 1
ATOM 726 C C . PRO A 1 91 ? -11.844 6.5 7.238 1 98.44 91 PRO A C 1
ATOM 728 O O . PRO A 1 91 ? -11.75 7.652 6.805 1 98.44 91 PRO A O 1
ATOM 731 N N . ALA A 1 92 ? -12.875 5.672 7.062 1 97.12 92 ALA A N 1
ATOM 732 C CA . ALA A 1 92 ? -14.094 6.164 6.426 1 97.12 92 ALA A CA 1
ATOM 733 C C . ALA A 1 92 ? -15.008 6.84 7.445 1 97.12 92 ALA A C 1
ATOM 735 O O . ALA A 1 92 ? -15.32 6.254 8.484 1 97.12 92 ALA A O 1
ATOM 736 N N . VAL A 1 93 ? -15.398 8.055 7.172 1 96.25 93 VAL A N 1
ATOM 737 C CA . VAL A 1 93 ? -16.375 8.805 7.949 1 96.25 93 VAL A CA 1
ATOM 738 C C . VAL A 1 93 ? -15.984 8.805 9.422 1 96.25 93 VAL A C 1
ATOM 740 O O . VAL A 1 93 ? -16.484 7.996 10.203 1 96.25 93 VAL A O 1
ATOM 743 N N . ASN A 1 94 ? -15.258 9.766 9.914 1 98 94 ASN A N 1
ATOM 744 C CA . ASN A 1 94 ? -14.805 9.812 11.305 1 98 94 ASN A CA 1
ATOM 745 C C . ASN A 1 94 ? -15.148 11.148 11.961 1 98 94 ASN A C 1
ATOM 747 O O . ASN A 1 94 ? -14.523 11.539 12.945 1 98 94 ASN A O 1
ATOM 751 N N . TYR A 1 95 ? -15.984 11.953 11.344 1 96.69 95 TYR A N 1
ATOM 752 C CA . TYR A 1 95 ? -16.672 13.109 11.906 1 96.69 95 TYR A CA 1
ATOM 753 C C . TYR A 1 95 ? -18.188 12.945 11.797 1 96.69 95 TYR A C 1
ATOM 755 O O . TYR A 1 95 ? -18.719 12.797 10.695 1 96.69 95 TYR A O 1
ATOM 763 N N . ARG A 1 96 ? -18.922 13.023 12.883 1 88.56 96 ARG A N 1
ATOM 764 C CA . ARG A 1 96 ? -20.375 12.789 12.914 1 88.56 96 ARG A CA 1
ATOM 765 C C . ARG A 1 96 ? -21.094 13.711 11.938 1 88.56 96 ARG A C 1
ATOM 767 O O . ARG A 1 96 ? -21.953 13.266 11.18 1 88.56 96 ARG A O 1
ATOM 774 N N . ALA A 1 97 ? -20.719 14.938 11.945 1 84 97 ALA A N 1
ATOM 775 C CA . ALA A 1 97 ? -21.391 15.922 11.094 1 84 97 ALA A CA 1
ATOM 776 C C . ALA A 1 97 ? -21.109 15.648 9.617 1 84 97 ALA A C 1
ATOM 778 O O . ALA A 1 97 ? -21.953 15.891 8.766 1 84 97 ALA A O 1
ATOM 779 N N . HIS A 1 98 ? -19.984 15.133 9.32 1 84 98 HIS A N 1
ATOM 780 C CA . HIS A 1 98 ? -19.656 14.742 7.961 1 84 98 HIS A CA 1
ATOM 781 C C . HIS A 1 98 ? -20.547 13.594 7.48 1 84 98 HIS A C 1
ATOM 783 O O . HIS A 1 98 ? -21.016 13.602 6.34 1 84 98 HIS A O 1
ATOM 789 N N . GLY A 1 99 ? -20.734 12.695 8.367 1 81.5 99 GLY A N 1
ATOM 790 C CA . GLY A 1 99 ? -21.609 11.578 8.039 1 81.5 99 GLY A CA 1
ATOM 791 C C . GLY A 1 99 ? -23.016 12.008 7.676 1 81.5 99 GLY A C 1
ATOM 792 O O . GLY A 1 99 ? -23.609 11.492 6.723 1 81.5 99 GLY A O 1
ATOM 793 N N . GLN A 1 100 ? -23.5 12.961 8.43 1 80.19 100 GLN A N 1
ATOM 794 C CA . GLN A 1 100 ? -24.828 13.492 8.18 1 80.19 100 GLN A CA 1
ATOM 795 C C . GLN A 1 100 ? -24.891 14.195 6.828 1 80.19 100 GLN A C 1
ATOM 797 O O . GLN A 1 100 ? -25.859 14.016 6.074 1 80.19 100 GLN A O 1
ATOM 802 N N . GLU A 1 101 ? -23.922 14.906 6.531 1 80.75 101 GLU A N 1
ATOM 803 C CA . GLU A 1 101 ? -23.828 15.648 5.273 1 80.75 101 GLU A CA 1
ATOM 804 C C . GLU A 1 101 ? -23.781 14.703 4.078 1 80.75 101 GLU A C 1
ATOM 806 O O . GLU A 1 101 ? -24.375 14.977 3.035 1 80.75 101 GLU A O 1
ATOM 811 N N . ALA A 1 102 ? -23.125 13.633 4.191 1 74.88 102 ALA A N 1
ATOM 812 C CA . ALA A 1 102 ? -22.922 12.688 3.104 1 74.88 102 ALA A CA 1
ATOM 813 C C . ALA A 1 102 ? -23.969 11.586 3.127 1 74.88 102 ALA A C 1
ATOM 815 O O . ALA A 1 102 ? -24 10.727 2.242 1 74.88 102 ALA A O 1
ATOM 816 N N . GLY A 1 103 ? -24.828 11.594 4.172 1 79.12 103 GLY A N 1
ATOM 817 C CA . GLY A 1 103 ? -25.875 10.586 4.297 1 79.12 103 GLY A CA 1
ATOM 818 C C . GLY A 1 103 ? -25.328 9.227 4.699 1 79.12 103 GLY A C 1
ATOM 819 O O . GLY A 1 103 ? -25.938 8.195 4.391 1 79.12 103 GLY A O 1
ATOM 820 N N . THR A 1 104 ? -24.203 9.133 5.18 1 87.56 104 THR A N 1
ATOM 821 C CA . THR A 1 104 ? -23.547 7.891 5.586 1 87.56 104 THR A CA 1
ATOM 822 C C . THR A 1 104 ? -23.109 7.961 7.043 1 87.56 104 THR A C 1
ATOM 824 O O . THR A 1 104 ? -22.125 8.641 7.371 1 87.56 104 THR A O 1
ATOM 827 N N . PRO A 1 105 ? -23.812 7.289 7.945 1 88.25 105 PRO A N 1
ATOM 828 C CA . PRO A 1 105 ? -23.406 7.305 9.352 1 88.25 105 PRO A CA 1
ATOM 829 C C . PRO A 1 105 ? -22.031 6.688 9.57 1 88.25 105 PRO A C 1
ATOM 831 O O . PRO A 1 105 ? -21.594 5.848 8.781 1 88.25 105 PRO A O 1
ATOM 834 N N . PRO A 1 106 ? -21.359 7.086 10.656 1 93.88 106 PRO A N 1
ATOM 835 C CA . PRO A 1 106 ? -20.094 6.449 10.977 1 93.88 106 PRO A CA 1
ATOM 836 C C . PRO A 1 106 ? -20.219 4.945 11.211 1 93.88 106 PRO A C 1
ATOM 838 O O . PRO A 1 106 ? -21.25 4.484 11.719 1 93.88 106 PRO A O 1
ATOM 841 N N . PRO A 1 107 ? -19.234 4.211 10.812 1 94.75 107 PRO A N 1
ATOM 842 C CA . PRO A 1 107 ? -19.25 2.781 11.141 1 94.75 107 PRO A CA 1
ATOM 843 C C . PRO A 1 107 ? -19.141 2.516 12.633 1 94.75 107 PRO A C 1
ATOM 845 O O . PRO A 1 107 ? -18.688 3.381 13.391 1 94.75 107 PRO A O 1
ATOM 848 N N . PRO A 1 108 ? -19.609 1.354 13.094 1 93.81 108 PRO A N 1
ATOM 849 C CA . PRO A 1 108 ? -19.547 1.042 14.523 1 93.81 108 PRO A CA 1
ATOM 850 C C . PRO A 1 108 ? -18.109 0.889 15.023 1 93.81 108 PRO A C 1
ATOM 852 O O . PRO A 1 108 ? -17.844 1.049 16.219 1 93.81 108 PRO A O 1
ATOM 855 N N . LYS A 1 109 ? -17.188 0.487 14.164 1 95.56 109 LYS A N 1
ATOM 856 C CA . LYS A 1 109 ? -15.734 0.409 14.367 1 95.56 109 LYS A CA 1
ATOM 857 C C . LYS A 1 109 ? -14.984 1.062 13.219 1 95.56 109 LYS A C 1
ATOM 859 O O . LYS A 1 109 ? -15.523 1.213 12.117 1 95.56 109 LYS A O 1
ATOM 864 N N . PRO A 1 110 ? -13.781 1.445 13.523 1 97.38 110 PRO A N 1
ATOM 865 C CA . PRO A 1 110 ? -13.047 2.08 12.422 1 97.38 110 PRO A CA 1
ATOM 866 C C . PRO A 1 110 ? -13 1.212 11.164 1 97.38 110 PRO A C 1
ATOM 868 O O . PRO A 1 110 ? -12.688 0.022 11.242 1 97.38 110 PRO A O 1
ATOM 871 N N . TYR A 1 111 ? -13.391 1.736 10.039 1 97.5 111 TYR A N 1
ATOM 872 C CA . TYR A 1 111 ? -13.234 1.163 8.711 1 97.5 111 TYR A CA 1
ATOM 873 C C . TYR A 1 111 ? -12.148 1.897 7.93 1 97.5 111 TYR A C 1
ATOM 875 O O . TYR A 1 111 ? -12.258 3.1 7.68 1 97.5 111 TYR A O 1
ATOM 883 N N . PHE A 1 112 ? -11.117 1.18 7.535 1 98.56 112 PHE A N 1
ATOM 884 C CA . PHE A 1 112 ? -9.992 1.824 6.871 1 98.56 112 PHE A CA 1
ATOM 885 C C . PHE A 1 112 ? -9.969 1.469 5.391 1 98.56 112 PHE A C 1
ATOM 887 O O . PHE A 1 112 ? -10.242 0.328 5.016 1 98.56 112 PHE A O 1
ATOM 894 N N . PHE A 1 113 ? -9.664 2.422 4.566 1 98.56 113 PHE A N 1
ATOM 895 C CA . PHE A 1 113 ? -9.156 2.221 3.213 1 98.56 113 PHE A CA 1
ATOM 896 C C . PHE A 1 113 ? -7.715 2.703 3.096 1 98.56 113 PHE A C 1
ATOM 898 O O . PHE A 1 113 ? -7.141 3.197 4.066 1 98.56 113 PHE A O 1
ATOM 905 N N . THR A 1 114 ? -7.129 2.502 1.93 1 98.56 114 THR A N 1
ATOM 906 C CA . THR A 1 114 ? -5.707 2.803 1.803 1 98.56 114 THR A CA 1
ATOM 907 C C . THR A 1 114 ? -5.461 3.787 0.663 1 98.56 114 THR A C 1
ATOM 909 O O . THR A 1 114 ? -6.324 3.98 -0.194 1 98.56 114 THR A O 1
ATOM 912 N N . LYS A 1 115 ? -4.441 4.477 0.702 1 98.56 115 LYS A N 1
ATOM 913 C CA . LYS A 1 115 ? -3.855 5.211 -0.417 1 98.56 115 LYS A CA 1
ATOM 914 C C . LYS A 1 115 ? -2.443 4.719 -0.718 1 98.56 115 LYS A C 1
ATOM 916 O O . LYS A 1 115 ? -1.902 3.885 0.01 1 98.56 115 LYS A O 1
ATOM 921 N N . PHE A 1 116 ? -1.836 5.129 -1.825 1 98.19 116 PHE A N 1
ATOM 922 C CA . PHE A 1 116 ? -0.51 4.688 -2.244 1 98.19 116 PHE A CA 1
ATOM 923 C C . PHE A 1 116 ? 0.496 5.828 -2.135 1 98.19 116 PHE A C 1
ATOM 925 O O . PHE A 1 116 ? 0.127 7 -2.223 1 98.19 116 PHE A O 1
ATOM 932 N N . PRO A 1 117 ? 1.773 5.449 -1.971 1 97.62 117 PRO A N 1
ATOM 933 C CA . PRO A 1 117 ? 2.805 6.488 -2.016 1 97.62 117 PRO A CA 1
ATOM 934 C C . PRO A 1 117 ? 2.771 7.301 -3.309 1 97.62 117 PRO A C 1
ATOM 936 O O . PRO A 1 117 ? 3.045 8.5 -3.297 1 97.62 117 PRO A O 1
ATOM 939 N N . SER A 1 118 ? 2.34 6.668 -4.363 1 97.44 118 SER A N 1
ATOM 940 C CA . SER A 1 118 ? 2.307 7.34 -5.66 1 97.44 118 SER A CA 1
ATOM 941 C C . SER A 1 118 ? 1.261 8.445 -5.68 1 97.44 118 SER A C 1
ATOM 943 O O . SER A 1 118 ? 1.285 9.312 -6.559 1 97.44 118 SER A O 1
ATOM 945 N N . SER A 1 119 ? 0.316 8.383 -4.75 1 98.69 119 SER A N 1
ATOM 946 C CA . SER A 1 119 ? -0.723 9.406 -4.715 1 98.69 119 SER A CA 1
ATOM 947 C C . SER A 1 119 ? -0.258 10.641 -3.951 1 98.69 119 SER A C 1
ATOM 949 O O . SER A 1 119 ? -0.878 11.703 -4.039 1 98.69 119 SER A O 1
ATOM 951 N N . LEU A 1 120 ? 0.814 10.602 -3.236 1 98.81 120 LEU A N 1
ATOM 952 C CA . LEU A 1 120 ? 1.233 11.664 -2.332 1 98.81 120 LEU A CA 1
ATOM 953 C C . LEU A 1 120 ? 1.747 12.875 -3.113 1 98.81 120 LEU A C 1
ATOM 955 O O . LEU A 1 120 ? 2.398 12.711 -4.148 1 98.81 120 LEU A O 1
ATOM 959 N N . VAL A 1 121 ? 1.442 14 -2.637 1 98.81 121 VAL A N 1
ATOM 960 C CA . VAL A 1 121 ? 1.873 15.281 -3.182 1 98.81 121 VAL A CA 1
ATOM 961 C C . VAL A 1 121 ? 2.393 16.172 -2.055 1 98.81 121 VAL A C 1
ATOM 963 O O . VAL A 1 121 ? 1.724 16.344 -1.032 1 98.81 121 VAL A O 1
ATOM 966 N N . GLY A 1 122 ? 3.576 16.719 -2.227 1 98.81 122 GLY A N 1
ATOM 967 C CA . GLY A 1 122 ? 4.121 17.609 -1.218 1 98.81 122 GLY A CA 1
ATOM 968 C C . GLY A 1 122 ? 3.512 19 -1.26 1 98.81 122 GLY A C 1
ATOM 969 O O . GLY A 1 122 ? 2.738 19.312 -2.164 1 98.81 122 GLY A O 1
ATOM 970 N N . HIS A 1 123 ? 3.828 19.766 -0.272 1 98.81 123 HIS A N 1
ATOM 971 C CA . HIS A 1 123 ? 3.447 21.172 -0.182 1 98.81 123 HIS A CA 1
ATOM 972 C C . HIS A 1 123 ? 3.904 21.938 -1.413 1 98.81 123 HIS A C 1
ATOM 974 O O . HIS A 1 123 ? 5.008 21.719 -1.919 1 98.81 123 HIS A O 1
ATOM 980 N N . ASP A 1 124 ? 3 22.75 -1.966 1 98.69 124 ASP A N 1
ATOM 981 C CA . ASP A 1 124 ? 3.258 23.641 -3.088 1 98.69 124 ASP A CA 1
ATOM 982 C C . ASP A 1 124 ? 3.568 22.859 -4.359 1 98.69 124 ASP A C 1
ATOM 984 O O . ASP A 1 124 ? 4.152 23.406 -5.301 1 98.69 124 ASP A O 1
ATOM 988 N N . LYS A 1 125 ? 3.395 21.578 -4.355 1 98.81 125 LYS A N 1
ATOM 989 C CA . LYS A 1 125 ? 3.434 20.766 -5.559 1 98.81 125 LYS A CA 1
ATOM 990 C C . LYS A 1 125 ? 2.033 20.547 -6.129 1 98.81 125 LYS A C 1
ATOM 992 O O . LYS A 1 125 ? 1.045 20.594 -5.395 1 98.81 125 LYS A O 1
ATOM 997 N N . PRO A 1 126 ? 1.909 20.359 -7.34 1 98.88 126 PRO A N 1
ATOM 998 C CA . PRO A 1 126 ? 0.583 20.312 -7.961 1 98.88 126 PRO A CA 1
ATOM 999 C C . PRO A 1 126 ? -0.148 19 -7.684 1 98.88 126 PRO A C 1
ATOM 1001 O O . PRO A 1 126 ? 0.451 17.922 -7.77 1 98.88 126 PRO A O 1
ATOM 1004 N N . VAL A 1 127 ? -1.409 19.109 -7.258 1 98.94 127 VAL A N 1
ATOM 1005 C CA . VAL A 1 127 ? -2.348 18 -7.391 1 98.94 127 VAL A CA 1
ATOM 1006 C C . VAL A 1 127 ? -2.746 17.828 -8.852 1 98.94 127 VAL A C 1
ATOM 1008 O O . VAL A 1 127 ? -3.162 18.781 -9.508 1 98.94 127 VAL A O 1
ATOM 1011 N N . VAL A 1 128 ? -2.584 16.688 -9.406 1 98.88 128 VAL A N 1
ATOM 1012 C CA . VAL A 1 128 ? -2.877 16.422 -10.812 1 98.88 128 VAL A CA 1
ATOM 1013 C C . VAL A 1 128 ? -4.25 15.773 -10.945 1 98.88 128 VAL A C 1
ATOM 1015 O O . VAL A 1 128 ? -4.445 14.633 -10.516 1 98.88 128 VAL A O 1
ATOM 1018 N N . LYS A 1 129 ? -5.191 16.516 -11.453 1 98.81 129 LYS A N 1
ATOM 1019 C CA . LYS A 1 129 ? -6.516 15.969 -11.711 1 98.81 129 LYS A CA 1
ATOM 1020 C C . LYS A 1 129 ? -6.461 14.906 -12.805 1 98.81 129 LYS A C 1
ATOM 1022 O O . LYS A 1 129 ? -6.164 15.211 -13.961 1 98.81 129 LYS A O 1
ATOM 1027 N N . PRO A 1 130 ? -6.754 13.648 -12.43 1 98.5 130 PRO A N 1
ATOM 1028 C CA . PRO A 1 130 ? -6.711 12.602 -13.453 1 98.5 130 PRO A CA 1
ATOM 1029 C C . PRO A 1 130 ? -7.637 12.883 -14.633 1 98.5 130 PRO A C 1
ATOM 1031 O O . PRO A 1 130 ? -8.734 13.414 -14.445 1 98.5 130 PRO A O 1
ATOM 1034 N N . LYS A 1 131 ? -7.266 12.539 -15.828 1 98.19 131 LYS A N 1
ATOM 1035 C CA . LYS A 1 131 ? -8.023 12.867 -17.031 1 98.19 131 LYS A CA 1
ATOM 1036 C C . LYS A 1 131 ? -9.336 12.102 -17.078 1 98.19 131 LYS A C 1
ATOM 1038 O O . LYS A 1 131 ? -10.242 12.453 -17.844 1 98.19 131 LYS A O 1
ATOM 1043 N N . VAL A 1 132 ? -9.453 11.078 -16.219 1 97.75 132 VAL A N 1
ATOM 1044 C CA . VAL A 1 132 ? -10.617 10.203 -16.281 1 97.75 132 VAL A CA 1
ATOM 1045 C C . VAL A 1 132 ? -11.68 10.688 -15.312 1 97.75 132 VAL A C 1
ATOM 1047 O O . VAL A 1 132 ? -12.75 10.078 -15.188 1 97.75 132 VAL A O 1
ATOM 1050 N N . THR A 1 133 ? -11.469 11.773 -14.57 1 97.75 133 THR A N 1
ATOM 1051 C CA . THR A 1 133 ? -12.414 12.172 -13.539 1 97.75 133 THR A CA 1
ATOM 1052 C C . THR A 1 133 ? -12.914 13.594 -13.781 1 97.75 133 THR A C 1
ATOM 1054 O O . THR A 1 133 ? -12.203 14.414 -14.367 1 97.75 133 THR A O 1
ATOM 1057 N N . GLU A 1 134 ? -14.07 13.867 -13.289 1 97.5 134 GLU A N 1
ATOM 1058 C CA . GLU A 1 134 ? -14.641 15.211 -13.305 1 97.5 134 GLU A CA 1
ATOM 1059 C C . GLU A 1 134 ? -15 15.672 -11.898 1 97.5 134 GLU A C 1
ATOM 1061 O O . GLU A 1 134 ? -15.398 16.828 -11.695 1 97.5 134 GLU A O 1
ATOM 1066 N N . LYS A 1 135 ? -14.875 14.812 -10.945 1 98.44 135 LYS A N 1
ATOM 1067 C CA . LYS A 1 135 ? -15.383 15.125 -9.617 1 98.44 135 LYS A CA 1
ATOM 1068 C C . LYS A 1 135 ? -14.305 14.945 -8.555 1 98.44 135 LYS A C 1
ATOM 1070 O O . LYS A 1 135 ? -14.438 14.109 -7.66 1 98.44 135 LYS A O 1
ATOM 1075 N N . LEU A 1 136 ? -13.312 15.789 -8.633 1 98.75 136 LEU A N 1
ATOM 1076 C CA . LEU A 1 136 ? -12.234 15.828 -7.648 1 98.75 136 LEU A CA 1
ATOM 1077 C C . LEU A 1 136 ? -12.641 16.656 -6.434 1 98.75 136 LEU A C 1
ATOM 1079 O O . LEU A 1 136 ? -13.148 17.766 -6.574 1 98.75 136 LEU A O 1
ATOM 1083 N N . ASP A 1 137 ? -12.477 16.109 -5.258 1 98.81 137 ASP A N 1
ATOM 1084 C CA . ASP A 1 137 ? -13.016 16.688 -4.031 1 98.81 137 ASP A CA 1
ATOM 1085 C C . ASP A 1 137 ? -11.93 16.828 -2.971 1 98.81 137 ASP A C 1
ATOM 1087 O O . ASP A 1 137 ? -10.93 16.109 -2.988 1 98.81 137 ASP A O 1
ATOM 1091 N N . TRP A 1 138 ? -12.055 17.844 -2.139 1 98.94 138 TRP A N 1
ATOM 1092 C CA . TRP A 1 138 ? -11.094 18.125 -1.081 1 98.94 138 TRP A CA 1
ATOM 1093 C C . TRP A 1 138 ? -11.547 17.531 0.246 1 98.94 138 TRP A C 1
ATOM 1095 O O . TRP A 1 138 ? -12.742 17.312 0.455 1 98.94 138 TRP A O 1
ATOM 1105 N N . GLU A 1 139 ? -10.602 17.141 1.103 1 98.81 139 GLU A N 1
ATOM 1106 C CA . GLU A 1 139 ? -10.883 16.641 2.445 1 98.81 139 GLU A CA 1
ATOM 1107 C C . GLU A 1 139 ? -9.719 16.922 3.393 1 98.81 139 GLU A C 1
ATOM 1109 O O . GLU A 1 139 ? -8.781 16.125 3.482 1 98.81 139 GLU A O 1
ATOM 1114 N N . VAL A 1 140 ? -9.766 17.984 4.191 1 98.94 140 VAL A N 1
ATOM 1115 C CA . VAL A 1 140 ? -8.703 18.25 5.156 1 98.94 140 VAL A CA 1
ATOM 1116 C C . VAL A 1 140 ? -8.781 17.25 6.305 1 98.94 140 VAL A C 1
ATOM 1118 O O . VAL A 1 140 ? -9.867 16.969 6.816 1 98.94 140 VAL A O 1
ATOM 1121 N N . GLU A 1 141 ? -7.695 16.672 6.637 1 98.94 141 GLU A N 1
ATOM 1122 C CA . GLU A 1 141 ? -7.582 15.711 7.727 1 98.94 141 GLU A CA 1
ATOM 1123 C C . GLU A 1 141 ? -6.27 15.898 8.492 1 98.94 141 GLU A C 1
ATOM 1125 O O . GLU A 1 141 ? -5.293 16.406 7.938 1 98.94 141 GLU A O 1
ATOM 1130 N N . LEU A 1 142 ? -6.266 15.547 9.781 1 98.94 142 LEU A N 1
ATOM 1131 C CA . LEU A 1 142 ? -5.02 15.383 10.523 1 98.94 142 LEU A CA 1
ATOM 1132 C C . LEU A 1 142 ? -4.34 14.062 10.172 1 98.94 142 LEU A C 1
ATOM 1134 O O . LEU A 1 142 ? -4.98 13.016 10.164 1 98.94 142 LEU A O 1
ATOM 1138 N N . GLY A 1 143 ? -3.086 14.109 9.766 1 98.94 143 GLY A N 1
ATOM 1139 C CA . GLY A 1 143 ? -2.295 12.906 9.539 1 98.94 143 GLY A CA 1
ATOM 1140 C C . GLY A 1 143 ? -1.43 12.531 10.727 1 98.94 143 GLY A C 1
ATOM 1141 O O . GLY A 1 143 ? -0.757 13.383 11.305 1 98.94 143 GLY A O 1
ATOM 1142 N N . ILE A 1 144 ? -1.479 11.289 11.125 1 98.94 144 ILE A N 1
ATOM 1143 C CA . ILE A 1 144 ? -0.641 10.703 12.164 1 98.94 144 ILE A CA 1
ATOM 1144 C C . ILE A 1 144 ? 0.541 9.977 11.531 1 98.94 144 ILE A C 1
ATOM 1146 O O . ILE A 1 144 ? 0.355 9.086 10.695 1 98.94 144 ILE A O 1
ATOM 1150 N N . VAL A 1 145 ? 1.743 10.367 11.828 1 98.94 145 VAL A N 1
ATOM 1151 C CA . VAL A 1 145 ? 2.932 9.648 11.375 1 98.94 145 VAL A CA 1
ATOM 1152 C C . VAL A 1 145 ? 3.428 8.719 12.477 1 98.94 145 VAL A C 1
ATOM 1154 O O . VAL A 1 145 ? 3.742 9.164 13.578 1 98.94 145 VAL A O 1
ATOM 1157 N N . ILE A 1 146 ? 3.51 7.461 12.172 1 98.94 146 ILE A N 1
ATOM 1158 C CA . ILE A 1 146 ? 3.916 6.449 13.141 1 98.94 146 ILE A CA 1
ATOM 1159 C C . ILE A 1 146 ? 5.426 6.504 13.344 1 98.94 146 ILE A C 1
ATOM 1161 O O . ILE A 1 146 ? 6.184 6.637 12.375 1 98.94 146 ILE A O 1
ATOM 1165 N N . GLY A 1 147 ? 5.828 6.375 14.586 1 98.69 147 GLY A N 1
ATOM 1166 C CA . GLY A 1 147 ? 7.227 6.531 14.945 1 98.69 147 GLY A CA 1
ATOM 1167 C C . GLY A 1 147 ? 7.902 5.219 15.297 1 98.69 147 GLY A C 1
ATOM 1168 O O . GLY A 1 147 ? 9.07 5.004 14.953 1 98.69 147 GLY A O 1
ATOM 1169 N N . LYS A 1 148 ? 7.191 4.414 16 1 97.56 148 LYS A N 1
ATOM 1170 C CA . LYS A 1 148 ? 7.66 3.107 16.469 1 97.56 148 LYS A CA 1
ATOM 1171 C C . LYS A 1 148 ? 6.703 1.999 16.031 1 97.56 148 LYS A C 1
ATOM 1173 O O . LYS A 1 148 ? 5.512 2.242 15.828 1 97.56 148 LYS A O 1
ATOM 1178 N N . HIS A 1 149 ? 7.297 0.851 15.906 1 97.81 149 HIS A N 1
ATOM 1179 C CA . HIS A 1 149 ? 6.477 -0.311 15.578 1 97.81 149 HIS A CA 1
ATOM 1180 C C . HIS A 1 149 ? 5.297 -0.438 16.531 1 97.81 149 HIS A C 1
ATOM 1182 O O . HIS A 1 149 ? 5.449 -0.255 17.75 1 97.81 149 HIS A O 1
ATOM 1188 N N . ALA A 1 150 ? 4.137 -0.663 15.977 1 98.44 150 ALA A N 1
ATOM 1189 C CA . ALA A 1 150 ? 2.91 -0.829 16.75 1 98.44 150 ALA A CA 1
ATOM 1190 C C . ALA A 1 150 ? 2.129 -2.055 16.281 1 98.44 150 ALA A C 1
ATOM 1192 O O . ALA A 1 150 ? 1.81 -2.18 15.094 1 98.44 150 ALA A O 1
ATOM 1193 N N . LYS A 1 151 ? 1.86 -2.98 17.078 1 98.62 151 LYS A N 1
ATOM 1194 C CA . LYS A 1 151 ? 1.035 -4.164 16.859 1 98.62 151 LYS A CA 1
ATOM 1195 C C . LYS A 1 151 ? 0.219 -4.508 18.109 1 98.62 151 LYS A C 1
ATOM 1197 O O . LYS A 1 151 ? 0.773 -4.656 19.203 1 98.62 151 LYS A O 1
ATOM 1202 N N . TYR A 1 152 ? -1.053 -4.543 17.938 1 98.62 152 TYR A N 1
ATOM 1203 C CA . TYR A 1 152 ? -1.971 -4.832 19.031 1 98.62 152 TYR A CA 1
ATOM 1204 C C . TYR A 1 152 ? -1.764 -3.861 20.188 1 98.62 152 TYR A C 1
ATOM 1206 O O . TYR A 1 152 ? -1.647 -4.277 21.344 1 98.62 152 TYR A O 1
ATOM 1214 N N . VAL A 1 153 ? -1.668 -2.596 19.859 1 98.62 153 VAL A N 1
ATOM 1215 C C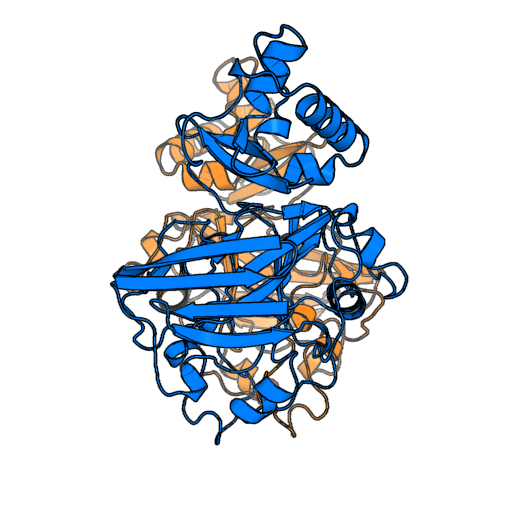A . VAL A 1 153 ? -1.407 -1.564 20.859 1 98.62 153 VAL A CA 1
ATOM 1216 C C . VAL A 1 153 ? -2.719 -1.127 21.5 1 98.62 153 VAL A C 1
ATOM 1218 O O . VAL A 1 153 ? -3.707 -0.874 20.812 1 98.62 153 VAL A O 1
ATOM 1221 N N . ASP A 1 154 ? -2.771 -1.066 22.781 1 98.44 154 ASP A N 1
ATOM 1222 C CA . ASP A 1 154 ? -3.922 -0.512 23.5 1 98.44 154 ASP A CA 1
ATOM 1223 C C . ASP A 1 154 ? -4.043 0.991 23.25 1 98.44 154 ASP A C 1
ATOM 1225 O O . ASP A 1 154 ? -3.033 1.693 23.156 1 98.44 154 ASP A O 1
ATOM 1229 N N . PRO A 1 155 ? -5.289 1.438 23.25 1 98.31 155 PRO A N 1
ATOM 1230 C CA . PRO A 1 155 ? -5.453 2.881 23.047 1 98.31 155 PRO A CA 1
ATOM 1231 C C . PRO A 1 155 ? -4.641 3.707 24.047 1 98.31 155 PRO A C 1
ATOM 1233 O O . PRO A 1 155 ? -4.09 4.75 23.688 1 98.31 155 PRO A O 1
ATOM 1236 N N . GLY A 1 156 ? -4.508 3.242 25.266 1 98.44 156 GLY A N 1
ATOM 1237 C CA . GLY A 1 156 ? -3.801 3.984 26.297 1 98.44 156 GLY A CA 1
ATOM 1238 C C . GLY A 1 156 ? -2.324 4.16 26 1 98.44 156 GLY A C 1
ATOM 1239 O O . GLY A 1 156 ? -1.687 5.086 26.5 1 98.44 156 GLY A O 1
ATOM 1240 N N . ASN A 1 157 ? -1.726 3.348 25.125 1 98.44 157 ASN A N 1
ATOM 1241 C CA . ASN A 1 157 ? -0.304 3.393 24.797 1 98.44 157 ASN A CA 1
ATOM 1242 C C . ASN A 1 157 ? -0.074 3.852 23.359 1 98.44 157 ASN A C 1
ATOM 1244 O O . ASN A 1 157 ? 1.064 3.887 22.891 1 98.44 157 ASN A O 1
ATOM 1248 N N . ALA A 1 158 ? -1.145 4.172 22.703 1 98.56 158 ALA A N 1
ATOM 1249 C CA . ALA A 1 158 ? -1.102 4.41 21.266 1 98.56 158 ALA A CA 1
ATOM 1250 C C . ALA A 1 158 ? -0.204 5.602 20.938 1 98.56 158 ALA A C 1
ATOM 1252 O O . ALA A 1 158 ? 0.588 5.543 19.984 1 98.56 158 ALA A O 1
ATOM 1253 N N . LEU A 1 159 ? -0.258 6.641 21.688 1 98.5 159 LEU A N 1
ATOM 1254 C CA . LEU A 1 159 ? 0.48 7.863 21.391 1 98.5 159 LEU A CA 1
ATOM 1255 C C . LEU A 1 159 ? 1.98 7.645 21.547 1 98.5 159 LEU A C 1
ATOM 1257 O O . LEU A 1 159 ? 2.785 8.398 21 1 98.5 159 LEU A O 1
ATOM 1261 N N . ASN A 1 160 ? 2.396 6.586 22.312 1 98.06 160 ASN A N 1
ATOM 1262 C CA . ASN A 1 160 ? 3.809 6.242 22.453 1 98.06 160 ASN A CA 1
ATOM 1263 C C . ASN A 1 160 ? 4.41 5.797 21.125 1 98.06 160 ASN A C 1
ATOM 1265 O O . ASN A 1 160 ? 5.633 5.727 20.984 1 98.06 160 ASN A O 1
ATOM 1269 N N . HIS A 1 161 ? 3.57 5.5 20.203 1 98.62 161 HIS A N 1
ATOM 1270 C CA . HIS A 1 161 ? 4.035 4.984 18.922 1 98.62 161 HIS A CA 1
ATOM 1271 C C . HIS A 1 161 ? 3.963 6.051 17.828 1 98.62 161 HIS A C 1
ATOM 1273 O O . HIS A 1 161 ? 4.285 5.789 16.672 1 98.62 161 HIS A O 1
ATOM 1279 N N . VAL A 1 162 ? 3.559 7.227 18.156 1 98.81 162 VAL A N 1
ATOM 1280 C CA . VAL A 1 162 ? 3.375 8.305 17.188 1 98.81 162 VAL A CA 1
ATOM 1281 C C . VAL A 1 162 ? 4.621 9.188 17.141 1 98.81 162 VAL A C 1
ATOM 1283 O O . VAL A 1 162 ? 5.121 9.609 18.188 1 98.81 162 VAL A O 1
ATOM 1286 N N . PHE A 1 163 ? 5.16 9.406 15.945 1 98.81 163 PHE A N 1
ATOM 1287 C CA . PHE A 1 163 ? 6.289 10.305 15.742 1 98.81 163 PHE A CA 1
ATOM 1288 C C . PHE A 1 163 ? 5.84 11.758 15.773 1 98.81 163 PHE A C 1
ATOM 1290 O O . PHE A 1 163 ? 6.492 12.602 16.391 1 98.81 163 PHE A O 1
ATOM 1297 N N . GLY A 1 164 ? 4.711 12 15.078 1 98.88 164 GLY A N 1
ATOM 1298 C CA . GLY A 1 164 ? 4.184 13.352 14.984 1 98.88 164 GLY A CA 1
ATOM 1299 C C . GLY A 1 164 ? 2.959 13.453 14.094 1 98.88 164 GLY A C 1
ATOM 1300 O O . GLY A 1 164 ? 2.281 12.453 13.844 1 98.88 164 GLY A O 1
ATOM 1301 N N . PHE A 1 165 ? 2.633 14.703 13.727 1 98.94 165 PHE A N 1
ATOM 1302 C CA . PHE A 1 165 ? 1.41 15 12.992 1 98.94 165 PHE A CA 1
ATOM 1303 C C . PHE A 1 165 ? 1.71 15.867 11.773 1 98.94 165 PHE A C 1
ATOM 1305 O O . PHE A 1 165 ? 2.701 16.594 11.758 1 98.94 165 PHE A O 1
ATOM 1312 N N . THR A 1 166 ? 0.903 15.797 10.805 1 98.94 166 THR A N 1
ATOM 1313 C CA . THR A 1 166 ? 1.015 16.562 9.57 1 98.94 166 THR A CA 1
ATOM 1314 C C . THR A 1 166 ? -0.366 16.922 9.023 1 98.94 166 THR A C 1
ATOM 1316 O O . THR A 1 166 ? -1.382 16.453 9.547 1 98.94 166 THR A O 1
ATOM 1319 N N . VAL A 1 167 ? -0.439 17.844 8.102 1 98.94 167 VAL A N 1
ATOM 1320 C CA . VAL A 1 167 ? -1.687 18.109 7.398 1 98.94 167 VAL A CA 1
ATOM 1321 C C . VAL A 1 167 ? -1.867 17.125 6.258 1 98.94 167 VAL A C 1
ATOM 1323 O O . VAL A 1 167 ? -0.915 16.812 5.531 1 98.94 167 VAL A O 1
ATOM 1326 N N . PHE A 1 168 ? -2.959 16.531 6.191 1 98.94 168 PHE A N 1
ATOM 1327 C CA . PHE A 1 168 ? -3.346 15.539 5.191 1 98.94 168 PHE A CA 1
ATOM 1328 C C . PHE A 1 168 ? -4.598 15.984 4.441 1 98.94 168 PHE A C 1
ATOM 1330 O O . PHE A 1 168 ? -5.586 16.375 5.059 1 98.94 168 PHE A O 1
ATOM 1337 N N . ASN A 1 169 ? -4.543 16.109 3.129 1 98.94 169 ASN A N 1
ATOM 1338 C CA . ASN A 1 169 ? -5.719 16.375 2.301 1 98.94 169 ASN A CA 1
ATOM 1339 C C . ASN A 1 169 ? -6.117 15.141 1.492 1 98.94 169 ASN A C 1
ATOM 1341 O O . ASN A 1 169 ? -5.488 14.828 0.478 1 98.94 169 ASN A O 1
ATOM 1345 N N . ASP A 1 170 ? -7.125 14.453 1.974 1 98.81 170 ASP A N 1
ATOM 1346 C CA . ASP A 1 170 ? -7.586 13.211 1.358 1 98.81 170 ASP A CA 1
ATOM 1347 C C . ASP A 1 170 ? -8.438 13.492 0.122 1 98.81 170 ASP A C 1
ATOM 1349 O O . ASP A 1 170 ? -9.625 13.172 0.091 1 98.81 170 ASP A O 1
ATOM 1353 N N . VAL A 1 171 ? -7.789 14.008 -0.858 1 98.88 171 VAL A N 1
ATOM 1354 C CA . VAL A 1 171 ? -8.477 14.273 -2.115 1 98.88 171 VAL A CA 1
ATOM 1355 C C . VAL A 1 171 ? -9.156 13 -2.615 1 98.88 171 VAL A C 1
ATOM 1357 O O . VAL A 1 171 ? -8.57 11.914 -2.559 1 98.88 171 VAL A O 1
ATOM 1360 N N . SER A 1 172 ? -10.398 13.156 -3.072 1 98.62 172 SER A N 1
ATOM 1361 C CA . SER A 1 172 ? -11.25 12.039 -3.473 1 98.62 172 SER A CA 1
ATOM 1362 C C . SER A 1 172 ? -11.719 12.195 -4.914 1 98.62 172 SER A C 1
ATOM 1364 O O . SER A 1 172 ? -11.992 13.305 -5.367 1 98.62 172 SER A O 1
ATOM 1366 N N . VAL A 1 173 ? -11.719 11.125 -5.621 1 98.62 173 VAL A N 1
ATOM 1367 C CA . VAL A 1 173 ? -12.273 11.047 -6.969 1 98.62 173 VAL A CA 1
ATOM 1368 C C . VAL A 1 173 ? -13.695 10.484 -6.914 1 98.62 173 VAL A C 1
ATOM 1370 O O . VAL A 1 173 ? -13.906 9.289 -7.137 1 98.62 173 VAL A O 1
ATOM 1373 N N . ARG A 1 174 ? -14.664 11.344 -6.809 1 98.19 174 ARG A N 1
ATOM 1374 C CA . ARG A 1 174 ? -16 10.969 -6.352 1 98.19 174 ARG A CA 1
ATOM 1375 C C . ARG A 1 174 ? -16.734 10.164 -7.418 1 98.19 174 ARG A C 1
ATOM 1377 O O . ARG A 1 174 ? -17.5 9.25 -7.094 1 98.19 174 ARG A O 1
ATOM 1384 N N . ASP A 1 175 ? -16.547 10.477 -8.688 1 97.81 175 ASP A N 1
ATOM 1385 C CA . ASP A 1 175 ? -17.25 9.766 -9.75 1 97.81 175 ASP A CA 1
ATOM 1386 C C . ASP A 1 175 ? -16.688 8.352 -9.93 1 97.81 175 ASP A C 1
ATOM 1388 O O . ASP A 1 175 ? -17.297 7.508 -10.57 1 97.81 175 ASP A O 1
ATOM 1392 N N . TRP A 1 176 ? -15.5 8.07 -9.398 1 98.06 176 TRP A N 1
ATOM 1393 C CA . TRP A 1 176 ? -14.953 6.719 -9.367 1 98.06 176 TRP A CA 1
ATOM 1394 C C . TRP A 1 176 ? -15.234 6.043 -8.031 1 98.06 176 TRP A C 1
ATOM 1396 O O . TRP A 1 176 ? -15.266 4.812 -7.945 1 98.06 176 TRP A O 1
ATOM 1406 N N . GLN A 1 177 ? -15.359 6.812 -6.992 1 97.88 177 GLN A N 1
ATOM 1407 C CA . GLN A 1 177 ? -15.539 6.301 -5.637 1 97.88 177 GLN A CA 1
ATOM 1408 C C . GLN A 1 177 ? -16.906 5.645 -5.48 1 97.88 177 GLN A C 1
ATOM 1410 O O . GLN A 1 177 ? -17.031 4.578 -4.867 1 97.88 177 GLN A O 1
ATOM 1415 N N . PHE A 1 178 ? -17.938 6.242 -6.039 1 96.31 178 PHE A N 1
ATOM 1416 C CA . PHE A 1 178 ? -19.297 5.812 -5.797 1 96.31 178 PHE A CA 1
ATOM 1417 C C . PHE A 1 178 ? -19.766 4.855 -6.891 1 96.31 178 PHE A C 1
ATOM 1419 O O . PHE A 1 178 ? -19.703 5.18 -8.078 1 96.31 178 PHE A O 1
ATOM 1426 N N . PRO A 1 179 ? -20.203 3.686 -6.457 1 94.69 179 PRO A N 1
ATOM 1427 C CA . PRO A 1 179 ? -20.766 2.771 -7.453 1 94.69 179 PRO A CA 1
ATOM 1428 C C . PRO A 1 179 ? -22.125 3.246 -7.988 1 94.69 179 PRO A C 1
ATOM 1430 O O . PRO A 1 179 ? -22.719 4.16 -7.422 1 94.69 179 PRO A O 1
ATOM 1433 N N . GLU A 1 180 ? -22.516 2.609 -9.07 1 91.38 180 GLU A N 1
ATOM 1434 C CA . GLU A 1 180 ? -23.797 2.965 -9.68 1 91.38 180 GLU A CA 1
ATOM 1435 C C . GLU A 1 180 ? -24.938 2.826 -8.672 1 91.38 180 GLU A C 1
ATOM 1437 O O . GLU A 1 180 ? -25.016 1.836 -7.941 1 91.38 180 GLU A O 1
ATOM 1442 N N . GLY A 1 181 ? -25.781 3.807 -8.625 1 91.62 181 GLY A N 1
ATOM 1443 C CA . GLY A 1 181 ? -26.953 3.77 -7.762 1 91.62 181 GLY A CA 1
ATOM 1444 C C . GLY A 1 181 ? -26.672 4.219 -6.344 1 91.62 181 GLY A C 1
ATOM 1445 O O . GLY A 1 181 ? -27.578 4.301 -5.516 1 91.62 181 GLY A O 1
ATOM 1446 N N . TRP A 1 182 ? -25.453 4.539 -5.992 1 89.88 182 TRP A N 1
ATOM 1447 C CA . TRP A 1 182 ? -25.094 5.008 -4.66 1 89.88 182 TRP A CA 1
ATOM 1448 C C . TRP A 1 182 ? -25.734 6.352 -4.355 1 89.88 182 TRP A C 1
ATOM 1450 O O . TRP A 1 182 ? -25.875 7.203 -5.242 1 89.88 182 TRP A O 1
ATOM 1460 N N . PRO A 1 183 ? -26.219 6.641 -3.225 1 88.44 183 PRO A N 1
ATOM 1461 C CA . PRO A 1 183 ? -26.188 5.77 -2.049 1 88.44 183 PRO A CA 1
ATOM 1462 C C . PRO A 1 183 ? -27.484 4.98 -1.875 1 88.44 183 PRO A C 1
ATOM 1464 O O . PRO A 1 183 ? -27.625 4.227 -0.91 1 88.44 183 PRO A O 1
ATOM 1467 N N . LYS A 1 184 ? -28.484 5.047 -2.857 1 90.06 184 LYS A N 1
ATOM 1468 C CA . LYS A 1 184 ? -29.781 4.383 -2.75 1 90.06 184 LYS A CA 1
ATOM 1469 C C . LYS A 1 184 ? -29.641 2.875 -2.922 1 90.06 184 LYS A C 1
ATOM 1471 O O . LYS A 1 184 ? -30.344 2.104 -2.264 1 90.06 184 LYS A O 1
ATOM 1476 N N . THR A 1 185 ? -28.688 2.49 -3.721 1 91.94 185 THR A N 1
ATOM 1477 C CA . THR A 1 185 ? -28.406 1.082 -3.973 1 91.94 185 THR A CA 1
ATOM 1478 C C . THR A 1 185 ? -27.031 0.706 -3.439 1 91.94 185 THR A C 1
ATOM 1480 O O . THR A 1 185 ? -26.016 1.3 -3.832 1 91.94 185 THR A O 1
ATOM 1483 N N . LEU A 1 186 ? -27.078 -0.269 -2.547 1 93.06 186 LEU A N 1
ATOM 1484 C CA . LEU A 1 186 ? -25.828 -0.752 -1.969 1 93.06 186 LEU A CA 1
ATOM 1485 C C . LEU A 1 186 ? -25.391 -2.061 -2.623 1 93.06 186 LEU A C 1
ATOM 1487 O O . LEU A 1 186 ? -26.219 -2.783 -3.18 1 93.06 186 LEU A O 1
ATOM 1491 N N . ASN A 1 187 ? -24.141 -2.316 -2.697 1 93.19 187 ASN A N 1
ATOM 1492 C CA . ASN A 1 187 ? -23.531 -3.559 -3.17 1 93.19 187 ASN A CA 1
ATOM 1493 C C . ASN A 1 187 ? -22.609 -4.164 -2.125 1 93.19 187 ASN A C 1
ATOM 1495 O O . ASN A 1 187 ? -22.281 -3.514 -1.132 1 93.19 187 ASN A O 1
ATOM 1499 N N . PRO A 1 188 ? -22.203 -5.43 -2.285 1 93 188 PRO A N 1
ATOM 1500 C CA . PRO A 1 188 ? -21.422 -6.109 -1.257 1 93 188 PRO A CA 1
ATOM 1501 C C . PRO A 1 188 ? -19.969 -5.621 -1.207 1 93 188 PRO A C 1
ATOM 1503 O O . PRO A 1 188 ? -19.234 -5.961 -0.278 1 93 188 PRO A O 1
ATOM 1506 N N . TYR A 1 189 ? -19.516 -4.852 -2.104 1 95 189 TYR A N 1
ATOM 1507 C CA . TYR A 1 189 ? -18.125 -4.422 -2.195 1 95 189 TYR A CA 1
ATOM 1508 C C . TYR A 1 189 ? -17.938 -3.041 -1.579 1 95 189 TYR A C 1
ATOM 1510 O O . TYR A 1 189 ? -16.828 -2.664 -1.214 1 95 189 TYR A O 1
ATOM 1518 N N . GLY A 1 190 ? -19.078 -2.314 -1.435 1 95 190 GLY A N 1
ATOM 1519 C CA . GLY A 1 190 ? -19.016 -0.952 -0.928 1 95 190 GLY A CA 1
ATOM 1520 C C . GLY A 1 190 ? -18.578 0.056 -1.974 1 95 190 GLY A C 1
ATOM 1521 O O . GLY A 1 190 ? -18.906 -0.078 -3.152 1 95 190 GLY A O 1
ATOM 1522 N N . GLN A 1 191 ? -17.984 1.169 -1.511 1 96.62 191 GLN A N 1
ATOM 1523 C CA . GLN A 1 191 ? -17.422 2.166 -2.414 1 96.62 191 GLN A CA 1
ATOM 1524 C C . GLN A 1 191 ? -16.125 1.677 -3.029 1 96.62 191 GLN A C 1
ATOM 1526 O O . GLN A 1 191 ? -15.484 0.761 -2.502 1 96.62 191 GLN A O 1
ATOM 1531 N N . ASN A 1 192 ? -15.844 2.223 -4.203 1 97.69 192 ASN A N 1
ATOM 1532 C CA . ASN A 1 192 ? -14.562 1.942 -4.855 1 97.69 192 ASN A CA 1
ATOM 1533 C C . ASN A 1 192 ? -13.422 2.711 -4.199 1 97.69 192 ASN A C 1
ATOM 1535 O O . ASN A 1 192 ? -12.93 3.693 -4.754 1 97.69 192 ASN A O 1
ATOM 1539 N N . TRP A 1 193 ? -12.945 2.162 -3.109 1 98.38 193 TRP A N 1
ATOM 1540 C CA . TRP A 1 193 ? -12.047 2.893 -2.217 1 98.38 193 TRP A CA 1
ATOM 1541 C C . TRP A 1 193 ? -10.703 3.148 -2.887 1 98.38 193 TRP A C 1
ATOM 1543 O O . TRP A 1 193 ? -10.164 4.254 -2.805 1 98.38 193 TRP A O 1
ATOM 1553 N N . VAL A 1 194 ? -10.156 2.18 -3.582 1 98.25 194 VAL A N 1
ATOM 1554 C CA . VAL A 1 194 ? -8.828 2.324 -4.16 1 98.25 194 VAL A CA 1
ATOM 1555 C C . VAL A 1 194 ? -8.844 3.41 -5.23 1 98.25 194 VAL A C 1
ATOM 1557 O O . VAL A 1 194 ? -8.117 4.402 -5.129 1 98.25 194 VAL A O 1
ATOM 1560 N N . TRP A 1 195 ? -9.727 3.361 -6.203 1 98.06 195 TRP A N 1
ATOM 1561 C CA . TRP A 1 195 ? -9.719 4.312 -7.309 1 98.06 195 TRP A CA 1
ATOM 1562 C C . TRP A 1 195 ? -10.391 5.621 -6.91 1 98.06 195 TRP A C 1
ATOM 1564 O O . TRP A 1 195 ? -10.086 6.68 -7.461 1 98.06 195 TRP A O 1
ATOM 1574 N N . GLY A 1 196 ? -11.234 5.543 -5.945 1 98.56 196 GLY A N 1
ATOM 1575 C CA . GLY A 1 196 ? -11.828 6.77 -5.438 1 98.56 196 GLY A CA 1
ATOM 1576 C C . GLY A 1 196 ? -10.867 7.602 -4.613 1 98.56 196 GLY A C 1
ATOM 1577 O O . GLY A 1 196 ? -11.062 8.805 -4.441 1 98.56 196 GLY A O 1
ATOM 1578 N N . LYS A 1 197 ? -9.75 6.941 -4.129 1 98.75 197 LYS A N 1
ATOM 1579 C CA . LYS A 1 197 ? -9 7.633 -3.084 1 98.75 197 LYS A CA 1
ATOM 1580 C C . LYS A 1 197 ? -7.504 7.625 -3.387 1 98.75 197 LYS A C 1
ATOM 1582 O O . LYS A 1 197 ? -6.746 8.422 -2.834 1 98.75 197 LYS A O 1
ATOM 1587 N N . ALA A 1 198 ? -7.059 6.781 -4.336 1 98.56 198 ALA A N 1
ATOM 1588 C CA . ALA A 1 198 ? -5.617 6.539 -4.355 1 98.56 198 ALA A CA 1
ATOM 1589 C C . ALA A 1 198 ? -5.039 6.781 -5.746 1 98.56 198 ALA A C 1
ATOM 1591 O O . ALA A 1 198 ? -3.992 6.23 -6.094 1 98.56 198 ALA A O 1
ATOM 1592 N N . MET A 1 199 ? -5.707 7.551 -6.617 1 98.75 199 MET A N 1
ATOM 1593 C CA . MET A 1 199 ? -5.121 7.863 -7.918 1 98.75 199 MET A CA 1
ATOM 1594 C C . MET A 1 199 ? -3.859 8.703 -7.758 1 98.75 199 MET A C 1
ATOM 1596 O O . MET A 1 199 ? -3.648 9.32 -6.715 1 98.75 199 MET A O 1
ATOM 1600 N N . ASP A 1 200 ? -3.031 8.703 -8.789 1 98.75 200 ASP A N 1
ATOM 1601 C CA . ASP A 1 200 ? -1.713 9.328 -8.758 1 98.75 200 ASP A CA 1
ATOM 1602 C C . ASP A 1 200 ? -1.823 10.82 -8.453 1 98.75 200 ASP A C 1
ATOM 1604 O O . ASP A 1 200 ? -2.682 11.516 -9.008 1 98.75 200 ASP A O 1
ATOM 1608 N N . ASN A 1 201 ? -0.987 11.328 -7.504 1 98.75 201 ASN A N 1
ATOM 1609 C CA . ASN A 1 201 ? -0.781 12.742 -7.246 1 98.75 201 ASN A CA 1
ATOM 1610 C C . ASN A 1 201 ? -2.066 13.422 -6.781 1 98.75 201 ASN A C 1
ATOM 1612 O O . ASN A 1 201 ? -2.377 14.539 -7.215 1 98.75 201 ASN A O 1
ATOM 1616 N N . THR A 1 202 ? -2.844 12.703 -5.941 1 98.88 202 THR A N 1
ATOM 1617 C CA . THR A 1 202 ? -4.102 13.273 -5.473 1 98.88 202 THR A CA 1
ATOM 1618 C C . THR A 1 202 ? -4.125 13.352 -3.951 1 98.88 202 THR A C 1
ATOM 1620 O O . THR A 1 202 ? -5.184 13.539 -3.35 1 98.88 202 THR A O 1
ATOM 1623 N N . THR A 1 203 ? -3.014 13.117 -3.273 1 98.88 203 THR A N 1
ATOM 1624 C CA . THR A 1 203 ? -3.018 13.109 -1.815 1 98.88 203 THR A CA 1
ATOM 1625 C C . THR A 1 203 ? -1.981 14.086 -1.268 1 98.88 203 THR A C 1
ATOM 1627 O O . THR A 1 203 ? -0.859 13.695 -0.946 1 98.88 203 THR A O 1
ATOM 1630 N N . PRO A 1 204 ? -2.365 15.328 -1.124 1 98.94 204 PRO A N 1
ATOM 1631 C CA . PRO A 1 204 ? -1.448 16.281 -0.5 1 98.94 204 PRO A CA 1
ATOM 1632 C C . PRO A 1 204 ? -1.181 15.977 0.971 1 98.94 204 PRO A C 1
ATOM 1634 O O . PRO A 1 204 ? -2.109 15.648 1.716 1 98.94 204 PRO A O 1
ATOM 1637 N N . VAL A 1 205 ? 0.044 16.031 1.32 1 98.94 205 VAL A N 1
ATOM 1638 C CA . VAL A 1 205 ? 0.451 15.852 2.711 1 98.94 205 VAL A CA 1
ATOM 1639 C C . VAL A 1 205 ? 1.596 16.812 3.039 1 98.94 205 VAL A C 1
ATOM 1641 O O . VAL A 1 205 ? 2.496 17.016 2.221 1 98.94 205 VAL A O 1
ATOM 1644 N N . GLY A 1 206 ? 1.604 17.453 4.148 1 98.69 206 GLY A N 1
ATOM 1645 C CA . GLY A 1 206 ? 2.721 18.281 4.562 1 98.69 206 GLY A CA 1
ATOM 1646 C C . GLY A 1 206 ? 2.285 19.609 5.145 1 98.69 206 GLY A C 1
ATOM 1647 O O . GLY A 1 206 ? 1.193 19.719 5.703 1 98.69 206 GLY A O 1
ATOM 1648 N N . PRO A 1 207 ? 3.07 20.562 5.152 1 98.38 207 PRO A N 1
ATOM 1649 C CA . PRO A 1 207 ? 4.43 20.562 4.613 1 98.38 207 PRO A CA 1
ATOM 1650 C C . PRO A 1 207 ? 5.426 19.844 5.523 1 98.38 207 PRO A C 1
ATOM 1652 O O . PRO A 1 207 ? 6.477 19.406 5.062 1 98.38 207 PRO A O 1
ATOM 1655 N N . VAL A 1 208 ? 5.082 19.781 6.848 1 98.81 208 VAL A N 1
ATOM 1656 C CA . VAL A 1 208 ? 6.035 19.281 7.832 1 98.81 208 VAL A CA 1
ATOM 1657 C C . VAL A 1 208 ? 5.379 18.188 8.672 1 98.81 208 VAL A C 1
ATOM 1659 O O . VAL A 1 208 ? 4.16 18.016 8.641 1 98.81 208 VAL A O 1
ATOM 1662 N N . ILE A 1 209 ? 6.184 17.422 9.297 1 98.94 209 ILE A N 1
ATOM 1663 C CA . ILE A 1 209 ? 5.777 16.672 10.477 1 98.94 209 ILE A CA 1
ATOM 1664 C C . ILE A 1 209 ? 6.102 17.469 11.734 1 98.94 209 ILE A C 1
ATOM 1666 O O . ILE A 1 209 ? 7.246 17.891 11.938 1 98.94 209 ILE A O 1
ATOM 1670 N N . VAL A 1 210 ? 5.129 17.781 12.484 1 98.88 210 VAL A N 1
ATOM 1671 C CA . VAL A 1 210 ? 5.348 18.344 13.82 1 98.88 210 VAL A CA 1
ATOM 1672 C C . VAL A 1 210 ? 5.445 17.203 14.836 1 98.88 210 VAL A C 1
ATOM 1674 O O . VAL A 1 210 ? 4.504 16.422 15 1 98.88 210 VAL A O 1
ATOM 1677 N N . THR A 1 211 ? 6.598 17.109 15.477 1 98.56 211 THR A N 1
ATOM 1678 C CA . THR A 1 211 ? 6.805 15.992 16.391 1 98.56 211 THR A CA 1
ATOM 1679 C C . THR A 1 211 ? 5.809 16.047 17.547 1 98.56 211 THR A C 1
ATOM 1681 O O . THR A 1 211 ? 5.332 17.125 17.906 1 98.56 211 THR A O 1
ATOM 1684 N N . ILE A 1 212 ? 5.52 14.961 18.078 1 97.75 212 ILE A N 1
ATOM 1685 C CA . ILE A 1 212 ? 4.391 14.773 18.984 1 97.75 212 ILE A CA 1
ATOM 1686 C C . ILE A 1 212 ? 4.566 15.648 20.219 1 97.75 212 ILE A C 1
ATOM 1688 O O . ILE A 1 212 ? 3.582 16.078 20.828 1 97.75 212 ILE A O 1
ATOM 1692 N N . ASP A 1 213 ? 5.789 15.984 20.656 1 96.5 213 ASP A N 1
ATOM 1693 C CA . ASP A 1 213 ? 6.039 16.781 21.844 1 96.5 213 ASP A CA 1
ATOM 1694 C C . ASP A 1 213 ? 5.598 18.219 21.656 1 96.5 213 ASP A C 1
ATOM 1696 O O . ASP A 1 213 ? 5.461 18.969 22.625 1 96.5 213 ASP A O 1
ATOM 1700 N N . GLU A 1 214 ? 5.301 18.578 20.406 1 97.25 214 GLU A N 1
ATOM 1701 C CA . GLU A 1 214 ? 4.91 19.953 20.094 1 97.25 214 GLU A CA 1
ATOM 1702 C C . GLU A 1 214 ? 3.393 20.109 20.094 1 97.25 214 GLU A C 1
ATOM 1704 O O . GLU A 1 214 ? 2.875 21.234 20 1 97.25 214 GLU A O 1
ATOM 1709 N N . ILE A 1 215 ? 2.705 19.062 20.078 1 97.44 215 ILE A N 1
ATOM 1710 C CA . ILE A 1 215 ? 1.248 19.078 20.031 1 97.44 215 ILE A CA 1
ATOM 1711 C C . ILE A 1 215 ? 0.687 18.562 21.344 1 97.44 215 ILE A C 1
ATOM 1713 O O . ILE A 1 215 ? 0.827 17.375 21.672 1 97.44 215 ILE A O 1
ATOM 1717 N N . ARG A 1 216 ? 0.037 19.344 22.109 1 92.69 216 ARG A N 1
ATOM 1718 C CA . ARG A 1 216 ? -0.45 19.016 23.438 1 92.69 216 ARG A CA 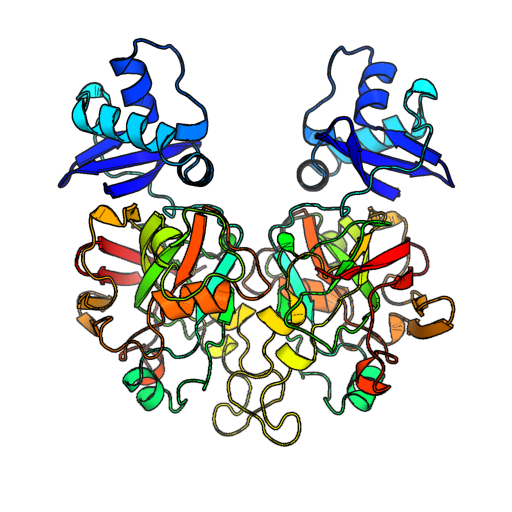1
ATOM 1719 C C . ARG A 1 216 ? -1.596 18 23.359 1 92.69 216 ARG A C 1
ATOM 1721 O O . ARG A 1 216 ? -1.625 17.031 24.125 1 92.69 216 ARG A O 1
ATOM 1728 N N . ASN A 1 217 ? -2.566 18.25 22.594 1 98 217 ASN A N 1
ATOM 1729 C CA . ASN A 1 217 ? -3.75 17.406 22.438 1 98 217 ASN A CA 1
ATOM 1730 C C . ASN A 1 217 ? -4.184 17.297 20.984 1 98 217 ASN A C 1
ATOM 1732 O O . ASN A 1 217 ? -4.855 18.188 20.453 1 98 217 ASN A O 1
ATOM 1736 N N . PRO A 1 218 ? -3.822 16.172 20.359 1 98.69 218 PRO A N 1
ATOM 1737 C CA . PRO A 1 218 ? -4.188 16.031 18.953 1 98.69 218 PRO A CA 1
ATOM 1738 C C . PRO A 1 218 ? -5.695 15.906 18.75 1 98.69 218 PRO A C 1
ATOM 1740 O O . PRO A 1 218 ? -6.172 15.969 17.609 1 98.69 218 PRO A O 1
ATOM 1743 N N . ASN A 1 219 ? -6.43 15.773 19.812 1 98.69 219 ASN A N 1
ATOM 1744 C CA . ASN A 1 219 ? -7.879 15.625 19.734 1 98.69 219 ASN A CA 1
ATOM 1745 C C . ASN A 1 219 ? -8.594 16.938 20 1 98.69 219 ASN A C 1
ATOM 1747 O O . ASN A 1 219 ? -9.75 16.953 20.422 1 98.69 219 ASN A O 1
ATOM 1751 N N . SER A 1 220 ? -7.941 18.016 19.859 1 98.56 220 SER A N 1
ATOM 1752 C CA . SER A 1 220 ? -8.5 19.359 19.969 1 98.56 220 SER A CA 1
ATOM 1753 C C . SER A 1 220 ? -7.684 20.359 19.172 1 98.56 220 SER A C 1
ATOM 1755 O O . SER A 1 220 ? -7.09 21.281 19.75 1 98.56 220 SER A O 1
ATOM 1757 N N . LEU A 1 221 ? -7.645 20.203 17.891 1 98.81 221 LEU A N 1
ATOM 1758 C CA . LEU A 1 221 ? -6.965 21.078 16.953 1 98.81 221 LEU A CA 1
ATOM 1759 C C . LEU A 1 221 ? -7.953 21.656 15.945 1 98.81 221 LEU A C 1
ATOM 1761 O O . LEU A 1 221 ? -8.711 20.922 15.312 1 98.81 221 LEU A O 1
ATOM 1765 N N . SER A 1 222 ? -7.969 22.938 15.805 1 98.81 222 SER A N 1
ATOM 1766 C CA . SER A 1 222 ? -8.758 23.578 14.758 1 98.81 222 SER A CA 1
ATOM 1767 C C . SER A 1 222 ? -8.203 23.234 13.375 1 98.81 222 SER A C 1
ATOM 1769 O O . SER A 1 222 ? -6.988 23.172 13.188 1 98.81 222 SER A O 1
ATOM 1771 N N . MET A 1 223 ? -9.078 23.016 12.414 1 98.56 223 MET A N 1
ATOM 1772 C CA . MET A 1 223 ? -8.648 22.781 11.039 1 98.56 223 MET A CA 1
ATOM 1773 C C . MET A 1 223 ? -9.555 23.5 10.047 1 98.56 223 MET A C 1
ATOM 1775 O O . MET A 1 223 ? -10.727 23.75 10.344 1 98.56 223 MET A O 1
ATOM 1779 N N . SER A 1 224 ? -9.078 23.891 8.945 1 98.88 224 SER A N 1
ATOM 1780 C CA . SER A 1 224 ? -9.852 24.516 7.875 1 98.88 224 SER A CA 1
ATOM 1781 C C . SER A 1 224 ? -9.219 24.25 6.512 1 98.88 224 SER A C 1
ATOM 1783 O O . SER A 1 224 ? -8.047 23.891 6.422 1 98.88 224 SER A O 1
ATOM 1785 N N . LEU A 1 225 ? -9.984 24.344 5.5 1 98.94 225 LEU A N 1
ATOM 1786 C CA . LEU A 1 225 ? -9.523 24.25 4.121 1 98.94 225 LEU A CA 1
ATOM 1787 C C . LEU A 1 225 ? -10.211 25.312 3.252 1 98.94 225 LEU A C 1
ATOM 1789 O O . LEU A 1 225 ? -11.438 25.453 3.301 1 98.94 225 LEU A O 1
ATOM 1793 N N . LYS A 1 226 ? -9.422 26.062 2.568 1 98.94 226 LYS A N 1
ATOM 1794 C CA . LYS A 1 226 ? -9.898 27.047 1.595 1 98.94 226 LYS A CA 1
ATOM 1795 C C . LYS A 1 226 ? -9.664 26.562 0.167 1 98.94 226 LYS A C 1
ATOM 1797 O O . LYS A 1 226 ? -8.648 25.922 -0.117 1 98.94 226 LYS A O 1
ATOM 1802 N N . VAL A 1 227 ? -10.539 26.828 -0.687 1 98.94 227 VAL A N 1
ATOM 1803 C CA . VAL A 1 227 ? -10.367 26.734 -2.133 1 98.94 227 VAL A CA 1
ATOM 1804 C C . VAL A 1 227 ? -10.453 28.125 -2.758 1 98.94 227 VAL A C 1
ATOM 1806 O O . VAL A 1 227 ? -11.484 28.781 -2.658 1 98.94 227 VAL A O 1
ATOM 1809 N N . ASN A 1 228 ? -9.352 28.562 -3.334 1 98.75 228 ASN A N 1
ATOM 1810 C CA . ASN A 1 228 ? -9.258 29.906 -3.908 1 98.75 228 ASN A CA 1
ATOM 1811 C C . ASN A 1 228 ? -9.617 30.969 -2.887 1 98.75 228 ASN A C 1
ATOM 1813 O O . ASN A 1 228 ? -10.383 31.891 -3.188 1 98.75 228 ASN A O 1
ATOM 1817 N N . GLY A 1 229 ? -9.203 30.75 -1.718 1 98.62 229 GLY A N 1
ATOM 1818 C CA . GLY A 1 229 ? -9.352 31.75 -0.686 1 98.62 229 GLY A CA 1
ATOM 1819 C C . GLY A 1 229 ? -10.672 31.672 0.057 1 98.62 229 GLY A C 1
ATOM 1820 O O . GLY A 1 229 ? -10.867 32.344 1.062 1 98.62 229 GLY A O 1
ATOM 1821 N N . VAL A 1 230 ? -11.562 30.859 -0.404 1 98.69 230 VAL A N 1
ATOM 1822 C CA . VAL A 1 230 ? -12.867 30.719 0.225 1 98.69 230 VAL A CA 1
ATOM 1823 C C . VAL A 1 230 ? -12.852 29.531 1.187 1 98.69 230 VAL A C 1
ATOM 1825 O O . VAL A 1 230 ? -12.484 28.422 0.803 1 98.69 230 VAL A O 1
ATOM 1828 N N . ILE A 1 231 ? -13.281 29.734 2.42 1 98.75 231 ILE A N 1
ATOM 1829 C CA . ILE A 1 231 ? -13.328 28.656 3.404 1 98.75 231 ILE A CA 1
ATOM 1830 C C . ILE A 1 231 ? -14.398 27.656 3.006 1 98.75 231 ILE A C 1
ATOM 1832 O O . ILE A 1 231 ? -15.586 27.984 2.914 1 98.75 231 ILE A O 1
ATOM 1836 N N . GLU A 1 232 ? -13.969 26.453 2.742 1 98.69 232 GLU A N 1
ATOM 1837 C CA . GLU A 1 232 ? -14.891 25.375 2.365 1 98.69 232 GLU A CA 1
ATOM 1838 C C . GLU A 1 232 ? -15.117 24.406 3.523 1 98.69 232 GLU A C 1
ATOM 1840 O O . GLU A 1 232 ? -16.172 23.797 3.623 1 98.69 232 GLU A O 1
ATOM 1845 N N . GLN A 1 233 ? -14.133 24.203 4.328 1 98.62 233 GLN A N 1
ATOM 1846 C CA . GLN A 1 233 ? -14.227 23.359 5.516 1 98.62 233 GLN A CA 1
ATOM 1847 C C . GLN A 1 233 ? -13.719 24.094 6.754 1 98.62 233 GLN A C 1
ATOM 1849 O O . GLN A 1 233 ? -12.75 24.844 6.68 1 98.62 233 GLN A O 1
ATOM 1854 N N . ASN A 1 234 ? -14.367 23.938 7.797 1 98.25 234 ASN A N 1
ATOM 1855 C CA . ASN A 1 234 ? -14.047 24.438 9.125 1 98.25 234 ASN A CA 1
ATOM 1856 C C . ASN A 1 234 ? -14.445 23.453 10.219 1 98.25 234 ASN A C 1
ATOM 1858 O O . ASN A 1 234 ? -15.625 23.125 10.375 1 98.25 234 ASN A O 1
ATOM 1862 N N . GLY A 1 235 ? -13.43 22.891 10.891 1 98 235 GLY A N 1
ATOM 1863 C CA . GLY A 1 235 ? -13.711 21.844 11.867 1 98 235 GLY A CA 1
ATOM 1864 C C . GLY A 1 235 ? -12.688 21.781 12.984 1 98 235 GLY A C 1
ATOM 1865 O O . GLY A 1 235 ? -11.914 22.734 13.18 1 98 235 GLY A O 1
ATOM 1866 N N . ASN A 1 236 ? -12.852 20.875 13.82 1 98.69 236 ASN A N 1
ATOM 1867 C CA . ASN A 1 236 ? -11.969 20.594 14.945 1 98.69 236 ASN A CA 1
ATOM 1868 C C . ASN A 1 236 ? -11.859 19.109 15.219 1 98.69 236 ASN A C 1
ATOM 1870 O O . ASN A 1 236 ? -12.844 18.375 15.141 1 98.69 236 ASN A O 1
ATOM 1874 N N . THR A 1 237 ? -10.656 18.625 15.602 1 98.62 237 THR A N 1
ATOM 1875 C CA . THR A 1 237 ? -10.445 17.203 15.844 1 98.62 237 THR A CA 1
ATOM 1876 C C . THR A 1 237 ? -11.195 16.75 17.094 1 98.62 237 THR A C 1
ATOM 1878 O O . THR A 1 237 ? -11.336 15.547 17.328 1 98.62 237 THR A O 1
ATOM 1881 N N . ARG A 1 238 ? -11.742 17.641 17.859 1 98.31 238 ARG A N 1
ATOM 1882 C CA . ARG A 1 238 ? -12.547 17.25 19.016 1 98.31 238 ARG A CA 1
ATOM 1883 C C . ARG A 1 238 ? -13.82 16.531 18.578 1 98.31 238 ARG A C 1
ATOM 1885 O O . ARG A 1 238 ? -14.461 15.852 19.375 1 98.31 238 ARG A O 1
ATOM 1892 N N . ASP A 1 239 ? -14.164 16.734 17.312 1 98 239 ASP A N 1
ATOM 1893 C CA . ASP A 1 239 ? -15.406 16.172 16.797 1 98 239 ASP A CA 1
ATOM 1894 C C . ASP A 1 239 ? -15.156 14.797 16.172 1 98 239 ASP A C 1
ATOM 1896 O O . ASP A 1 239 ? -16.047 14.227 15.547 1 98 239 ASP A O 1
ATOM 1900 N N . LEU A 1 240 ? -13.969 14.273 16.297 1 98.38 240 LEU A N 1
ATOM 1901 C CA . LEU A 1 240 ? -13.68 12.922 15.82 1 98.38 240 LEU A CA 1
ATOM 1902 C C . LEU A 1 240 ? -14.578 11.898 16.5 1 98.38 240 LEU A C 1
ATOM 1904 O O . LEU A 1 240 ? -14.797 11.969 17.703 1 98.38 240 LEU A O 1
ATOM 1908 N N . VAL A 1 241 ? -15.102 10.961 15.734 1 98.25 241 VAL A N 1
ATOM 1909 C CA . VAL A 1 241 ? -15.859 9.836 16.281 1 98.25 241 VAL A CA 1
ATOM 1910 C C . VAL A 1 241 ? -14.914 8.883 17.016 1 98.25 241 VAL A C 1
ATOM 1912 O O . VAL A 1 241 ? -15.148 8.523 18.172 1 98.25 241 VAL A O 1
ATOM 1915 N N . PHE A 1 242 ? -13.906 8.406 16.312 1 98.62 242 PHE A N 1
ATOM 1916 C CA . PHE A 1 242 ? -12.797 7.645 16.875 1 98.62 242 PHE A CA 1
ATOM 1917 C C . PHE A 1 242 ? -11.57 8.531 17.047 1 98.62 242 PHE A C 1
ATOM 1919 O O . PHE A 1 242 ? -11.07 9.117 16.078 1 98.62 242 PHE A O 1
ATOM 1926 N N . LYS A 1 243 ? -11.117 8.602 18.266 1 98.62 243 LYS A N 1
ATOM 1927 C CA . LYS A 1 243 ? -9.992 9.469 18.594 1 98.62 243 LYS A CA 1
ATOM 1928 C C . LYS A 1 243 ? -8.688 8.914 18.031 1 98.62 243 LYS A C 1
ATOM 1930 O O . LYS A 1 243 ? -8.648 7.785 17.547 1 98.62 243 LYS A O 1
ATOM 1935 N N . VAL A 1 244 ? -7.676 9.789 18.078 1 98.81 244 VAL A N 1
ATOM 1936 C CA . VAL A 1 244 ? -6.359 9.469 17.531 1 98.81 244 VAL A CA 1
ATOM 1937 C C . VAL A 1 244 ? -5.867 8.148 18.125 1 98.81 244 VAL A C 1
ATOM 1939 O O . VAL A 1 244 ? -5.414 7.266 17.391 1 98.81 244 VAL A O 1
ATOM 1942 N N . GLU A 1 245 ? -6.02 7.973 19.438 1 98.81 245 GLU A N 1
ATOM 1943 C CA . GLU A 1 245 ? -5.547 6.773 20.125 1 98.81 245 GLU A CA 1
ATOM 1944 C C . GLU A 1 245 ? -6.293 5.535 19.641 1 98.81 245 GLU A C 1
ATOM 1946 O O . GLU A 1 245 ? -5.688 4.477 19.438 1 98.81 245 GLU A O 1
ATOM 1951 N N . GLU A 1 246 ? -7.555 5.668 19.422 1 98.75 246 GLU A N 1
ATOM 1952 C CA . GLU A 1 246 ? -8.383 4.555 18.969 1 98.75 246 GLU A CA 1
ATOM 1953 C C . GLU A 1 246 ? -8.031 4.145 17.547 1 98.75 246 GLU A C 1
ATOM 1955 O O . GLU A 1 246 ? -8.008 2.953 17.219 1 98.75 246 GLU A O 1
ATOM 1960 N N . LEU A 1 247 ? -7.785 5.137 16.703 1 98.88 247 LEU A N 1
ATOM 1961 C CA . LEU A 1 247 ? -7.422 4.855 15.32 1 98.88 247 LEU A CA 1
ATOM 1962 C C . LEU A 1 247 ? -6.109 4.078 15.25 1 98.88 247 LEU A C 1
ATOM 1964 O O . LEU A 1 247 ? -6.008 3.084 14.531 1 98.88 247 LEU A O 1
ATOM 1968 N N . VAL A 1 248 ? -5.109 4.547 16.031 1 98.88 248 VAL A N 1
ATOM 1969 C CA . VAL A 1 248 ? -3.814 3.871 16.031 1 98.88 248 VAL A CA 1
ATOM 1970 C C . VAL A 1 248 ? -3.979 2.451 16.578 1 98.88 248 VAL A C 1
ATOM 1972 O O . VAL A 1 248 ? -3.441 1.498 16.016 1 98.88 248 VAL A O 1
ATOM 1975 N N . SER A 1 249 ? -4.723 2.354 17.641 1 98.81 249 SER A N 1
ATOM 1976 C CA . SER A 1 249 ? -4.969 1.048 18.25 1 98.81 249 SER A CA 1
ATOM 1977 C C . SER A 1 249 ? -5.637 0.1 17.25 1 98.81 249 SER A C 1
ATOM 1979 O O . SER A 1 249 ? -5.148 -1.008 17.016 1 98.81 249 SER A O 1
ATOM 1981 N N . TRP A 1 250 ? -6.711 0.528 16.688 1 98.56 250 TRP A N 1
ATOM 1982 C CA . TRP A 1 250 ? -7.469 -0.322 15.773 1 98.56 250 TRP A CA 1
ATOM 1983 C C . TRP A 1 250 ? -6.629 -0.691 14.555 1 98.56 250 TRP A C 1
ATOM 1985 O O . TRP A 1 250 ? -6.621 -1.848 14.125 1 98.56 250 TRP A O 1
ATOM 1995 N N . ALA A 1 251 ? -5.887 0.275 14.016 1 98.62 251 ALA A N 1
ATOM 1996 C CA . ALA A 1 251 ? -5.051 0.039 12.844 1 98.62 251 ALA A CA 1
ATOM 1997 C C . ALA A 1 251 ? -3.979 -1.009 13.133 1 98.62 251 ALA A C 1
ATOM 1999 O O . ALA A 1 251 ? -3.475 -1.661 12.211 1 98.62 251 ALA A O 1
ATOM 2000 N N . SER A 1 252 ? -3.646 -1.193 14.383 1 98.75 252 SER A N 1
ATOM 2001 C CA . SER A 1 252 ? -2.549 -2.076 14.766 1 98.75 252 SER A CA 1
ATOM 2002 C C . SER A 1 252 ? -3.045 -3.494 15.023 1 98.75 252 SER A C 1
ATOM 2004 O O . SER A 1 252 ? -2.258 -4.379 15.367 1 98.75 252 SER A O 1
ATOM 2006 N N . GLN A 1 253 ? -4.383 -3.703 14.898 1 98.44 253 GLN A N 1
ATOM 2007 C CA . GLN A 1 253 ? -4.918 -5.043 15.109 1 98.44 253 GLN A CA 1
ATOM 2008 C C . GLN A 1 253 ? -4.586 -5.957 13.93 1 98.44 253 GLN A C 1
ATOM 2010 O O . GLN A 1 253 ? -5.145 -5.805 12.844 1 98.44 253 GLN A O 1
ATOM 2015 N N . GLY A 1 254 ? -3.65 -6.879 14.117 1 98.56 254 GLY A N 1
ATOM 2016 C CA . GLY A 1 254 ? -3.291 -7.852 13.102 1 98.56 254 GLY A CA 1
ATOM 2017 C C . GLY A 1 254 ? -2.365 -7.289 12.039 1 98.56 254 GLY A C 1
ATOM 2018 O O . GLY A 1 254 ? -1.881 -8.023 11.18 1 98.56 254 GLY A O 1
ATOM 2019 N N . ILE A 1 255 ? -2.172 -6.004 12 1 98.69 255 ILE A N 1
ATOM 2020 C CA . ILE A 1 255 ? -1.31 -5.316 11.047 1 98.69 255 ILE A CA 1
ATOM 2021 C C . ILE A 1 255 ? -0.242 -4.52 11.805 1 98.69 255 ILE A C 1
ATOM 2023 O O . ILE A 1 255 ? -0.562 -3.715 12.68 1 98.69 255 ILE A O 1
ATOM 2027 N N . THR A 1 256 ? 0.996 -4.777 11.492 1 98.69 256 THR A N 1
ATOM 2028 C CA . THR A 1 256 ? 2.084 -4.039 12.117 1 98.69 256 THR A CA 1
ATOM 2029 C C . THR A 1 256 ? 2.252 -2.668 11.477 1 98.69 256 THR A C 1
ATOM 2031 O O . THR A 1 256 ? 2.451 -2.566 10.258 1 98.69 256 THR A O 1
ATOM 2034 N N . LEU A 1 257 ? 2.119 -1.676 12.25 1 98.75 257 LEU A N 1
ATOM 2035 C CA . LEU A 1 257 ? 2.477 -0.329 11.82 1 98.75 257 LEU A CA 1
ATOM 2036 C C . LEU A 1 257 ? 3.961 -0.062 12.039 1 98.75 257 LEU A C 1
ATOM 2038 O O . LEU A 1 257 ? 4.531 -0.492 13.047 1 98.75 257 LEU A O 1
ATOM 2042 N N . GLY A 1 258 ? 4.586 0.596 11.094 1 98.44 258 GLY A N 1
ATOM 2043 C CA . GLY A 1 258 ? 6.008 0.872 11.211 1 98.44 258 GLY A CA 1
ATOM 2044 C C . GLY A 1 258 ? 6.344 2.346 11.07 1 98.44 258 GLY A C 1
ATOM 2045 O O . GLY A 1 258 ? 5.48 3.152 10.711 1 98.44 258 GLY A O 1
ATOM 2046 N N . PRO A 1 259 ? 7.617 2.664 11.367 1 98.56 259 PRO A N 1
ATOM 2047 C CA . PRO A 1 259 ? 8.055 4.055 11.25 1 98.56 259 PRO A CA 1
ATOM 2048 C C . PRO A 1 259 ? 7.781 4.641 9.867 1 98.56 259 PRO A C 1
ATOM 2050 O O . PRO A 1 259 ? 8.164 4.055 8.852 1 98.56 259 PRO A O 1
ATOM 2053 N N . GLY A 1 260 ? 7.047 5.762 9.875 1 98.75 260 GLY A N 1
ATOM 2054 C CA . GLY A 1 260 ? 6.781 6.449 8.617 1 98.75 260 GLY A CA 1
ATOM 2055 C C . GLY A 1 260 ? 5.398 6.168 8.062 1 98.75 260 GLY A C 1
ATOM 2056 O O . GLY A 1 260 ? 4.906 6.898 7.199 1 98.75 260 GLY A O 1
ATOM 2057 N N . ASP A 1 261 ? 4.723 5.062 8.508 1 98.88 261 ASP A N 1
ATOM 2058 C CA . ASP A 1 261 ? 3.334 4.859 8.109 1 98.88 261 ASP A CA 1
ATOM 2059 C C . ASP A 1 261 ? 2.475 6.066 8.492 1 98.88 261 ASP A C 1
ATOM 2061 O O . ASP A 1 261 ? 2.773 6.77 9.453 1 98.88 261 ASP A O 1
ATOM 2065 N N . ILE A 1 262 ? 1.444 6.324 7.691 1 98.94 262 ILE A N 1
ATOM 2066 C CA . ILE A 1 262 ? 0.562 7.461 7.934 1 98.94 262 ILE A CA 1
ATOM 2067 C C . ILE A 1 262 ? -0.868 6.965 8.148 1 98.94 262 ILE A C 1
ATOM 2069 O O . ILE A 1 262 ? -1.357 6.125 7.391 1 98.94 262 ILE A O 1
ATOM 2073 N N . ILE A 1 263 ? -1.493 7.395 9.219 1 98.94 263 ILE A N 1
ATOM 2074 C CA . ILE A 1 263 ? -2.922 7.219 9.461 1 98.94 263 ILE A CA 1
ATOM 2075 C C . ILE A 1 263 ? -3.617 8.578 9.445 1 98.94 263 ILE A C 1
ATOM 2077 O O . ILE A 1 263 ? -3.279 9.469 10.227 1 98.94 263 ILE A O 1
ATOM 2081 N N . SER A 1 264 ? -4.473 8.773 8.484 1 98.88 264 SER A N 1
ATOM 2082 C CA . SER A 1 264 ? -5.266 10 8.547 1 98.88 264 SER A CA 1
ATOM 2083 C C . SER A 1 264 ? -6.43 9.852 9.523 1 98.88 264 SER A C 1
ATOM 2085 O O . SER A 1 264 ? -6.625 8.789 10.109 1 98.88 264 SER A O 1
ATOM 2087 N N . THR A 1 265 ? -7.242 10.938 9.727 1 98.81 265 THR A N 1
ATOM 2088 C CA . THR A 1 265 ? -8.18 10.852 10.844 1 98.81 265 THR A CA 1
ATOM 2089 C C . THR A 1 265 ? -9.602 11.117 10.367 1 98.81 265 THR A C 1
ATOM 2091 O O . THR A 1 265 ? -10.539 11.141 11.172 1 98.81 265 THR A O 1
ATOM 2094 N N . GLY A 1 266 ? -9.797 11.32 9.109 1 98.25 266 GLY A N 1
ATOM 2095 C CA . GLY A 1 266 ? -11.117 11.695 8.625 1 98.25 266 GLY A CA 1
ATOM 2096 C C . GLY A 1 266 ? -11.266 13.188 8.406 1 98.25 266 GLY A C 1
ATOM 2097 O O . GLY A 1 266 ? -10.375 13.969 8.758 1 98.25 266 GLY A O 1
ATOM 2098 N N . THR A 1 267 ? -12.328 13.594 7.809 1 98.5 267 THR A N 1
ATOM 2099 C CA . THR A 1 267 ? -12.492 14.984 7.395 1 98.5 267 THR A CA 1
ATOM 2100 C C . THR A 1 267 ? -13.773 15.578 7.977 1 98.5 267 THR A C 1
ATOM 2102 O O . THR A 1 267 ? -14.789 14.883 8.086 1 98.5 267 THR A O 1
ATOM 2105 N N . PRO A 1 268 ? -13.773 16.812 8.414 1 98 268 PRO A N 1
ATOM 2106 C CA . PRO A 1 268 ? -14.992 17.5 8.844 1 98 268 PRO A CA 1
ATOM 2107 C C . PRO A 1 268 ? -15.922 17.844 7.68 1 98 268 PRO A C 1
ATOM 2109 O O . PRO A 1 268 ? -15.578 17.609 6.52 1 98 268 PRO A O 1
ATOM 2112 N N . PRO A 1 269 ? -17.141 18.328 7.957 1 97.06 269 PRO A N 1
ATOM 2113 C CA . PRO A 1 269 ? -18.062 18.703 6.887 1 97.06 269 PRO A CA 1
ATOM 2114 C C . PRO A 1 269 ? -17.5 19.781 5.965 1 97.06 269 PRO A C 1
ATOM 2116 O O . PRO A 1 269 ? -16.547 20.484 6.332 1 97.06 269 PRO A O 1
ATOM 2119 N N . GLY A 1 270 ? -18.094 19.906 4.793 1 97.88 270 GLY A N 1
ATOM 2120 C CA . GLY A 1 270 ? -17.75 20.984 3.871 1 97.88 270 GLY A CA 1
ATOM 2121 C C . GLY A 1 270 ? -17.016 20.484 2.645 1 97.88 270 GLY A C 1
ATOM 2122 O O . GLY A 1 270 ? -16.391 21.281 1.931 1 97.88 270 GLY A O 1
ATOM 2123 N N . VAL A 1 271 ? -17.031 19.234 2.395 1 97.75 271 VAL A N 1
ATOM 2124 C CA . VAL A 1 271 ? -16.391 18.672 1.204 1 97.75 271 VAL A CA 1
ATOM 2125 C C . VAL A 1 271 ? -17.172 19.109 -0.041 1 97.75 271 VAL A C 1
ATOM 2127 O O . VAL A 1 271 ? -18.312 19.547 0.051 1 97.75 271 VAL A O 1
ATOM 2130 N N . GLY A 1 272 ? -16.562 18.969 -1.18 1 97.5 272 GLY A N 1
ATOM 2131 C CA . GLY A 1 272 ? -17.156 19.375 -2.443 1 97.5 272 GLY A CA 1
ATOM 2132 C C . GLY A 1 272 ? -18.391 18.547 -2.805 1 97.5 272 GLY A C 1
ATOM 2133 O O . GLY A 1 272 ? -19.359 19.094 -3.318 1 97.5 272 GLY A O 1
ATOM 2134 N N . PHE A 1 273 ? -18.391 17.312 -2.566 1 95.88 273 PHE A N 1
ATOM 2135 C CA . PHE A 1 273 ? -19.484 16.422 -2.891 1 95.88 273 PHE A CA 1
ATOM 2136 C C . PHE A 1 273 ? -20.797 16.922 -2.297 1 95.88 273 PHE A C 1
ATOM 2138 O O . PHE A 1 273 ? -21.828 16.953 -2.975 1 95.88 273 PHE A O 1
ATOM 2145 N N . ALA A 1 274 ? -20.734 17.359 -1.049 1 93.44 274 ALA A N 1
ATOM 2146 C CA . ALA A 1 274 ? -21.922 17.844 -0.35 1 93.44 274 ALA A CA 1
ATOM 2147 C C . ALA A 1 274 ? -22.422 19.156 -0.958 1 93.44 274 ALA A C 1
ATOM 2149 O O . ALA A 1 274 ? -23.609 19.469 -0.869 1 93.44 274 ALA A O 1
ATOM 2150 N N . LYS A 1 275 ? -21.578 19.859 -1.603 1 95.12 275 LYS A N 1
ATOM 2151 C CA . LYS A 1 275 ? -21.891 21.172 -2.129 1 95.12 275 LYS A CA 1
ATOM 2152 C C . LYS A 1 275 ? -22.156 21.125 -3.631 1 95.12 275 LYS A C 1
ATOM 2154 O O . LYS A 1 275 ? -22.578 22.109 -4.227 1 95.12 275 LYS A O 1
ATOM 2159 N N . GLY A 1 276 ? -21.906 19.984 -4.254 1 95.81 276 GLY A N 1
ATOM 2160 C CA . GLY A 1 276 ? -21.984 19.891 -5.703 1 95.81 276 GLY A CA 1
ATOM 2161 C C . GLY A 1 276 ? -20.906 20.703 -6.414 1 95.81 276 GLY A C 1
ATOM 2162 O O . GLY A 1 276 ? -21.156 21.25 -7.492 1 95.81 276 GLY A O 1
ATOM 2163 N N . LYS A 1 277 ? -19.828 20.984 -5.746 1 97.5 277 LYS A N 1
ATOM 2164 C CA . LYS A 1 277 ? -18.672 21.734 -6.246 1 97.5 277 LYS A CA 1
ATOM 2165 C C . LYS A 1 277 ? -17.422 20.859 -6.246 1 97.5 277 LYS A C 1
ATOM 2167 O O . LYS A 1 277 ? -17.109 20.219 -5.242 1 97.5 277 LYS A O 1
ATOM 2172 N N . TYR A 1 278 ? -16.75 20.875 -7.395 1 98.69 278 TYR A N 1
ATOM 2173 C CA . TYR A 1 278 ? -15.555 20.047 -7.508 1 98.69 278 TYR A CA 1
ATOM 2174 C C . TYR A 1 278 ? -14.359 20.859 -7.98 1 98.69 278 TYR A C 1
ATOM 2176 O O . TYR A 1 278 ? -14.523 21.906 -8.617 1 98.69 278 TYR A O 1
ATOM 2184 N N . LEU A 1 279 ? -13.211 20.375 -7.641 1 98.88 279 LEU A N 1
ATOM 2185 C CA . LEU A 1 279 ? -11.953 21.031 -7.984 1 98.88 279 LEU A CA 1
ATOM 2186 C C . LEU A 1 279 ? -11.742 21.031 -9.492 1 98.88 279 LEU A C 1
ATOM 2188 O O . LEU A 1 279 ? -12.055 20.062 -10.172 1 98.88 279 LEU A O 1
ATOM 2192 N N . LYS A 1 280 ? -11.172 22.109 -10.016 1 98.44 280 LYS A N 1
ATOM 2193 C CA . LYS A 1 280 ? -10.805 22.297 -11.422 1 98.44 280 LYS A CA 1
ATOM 2194 C C . LYS A 1 280 ? -9.352 22.766 -11.555 1 98.44 280 LYS A C 1
ATOM 2196 O O . LYS A 1 280 ? -8.781 23.297 -10.602 1 98.44 280 LYS A O 1
ATOM 2201 N N . PRO A 1 281 ? -8.805 22.469 -12.773 1 98.75 281 PRO A N 1
ATOM 2202 C CA . PRO A 1 281 ? -7.457 23.016 -12.984 1 98.75 281 PRO A CA 1
ATOM 2203 C C . PRO A 1 281 ? -7.371 24.516 -12.695 1 98.75 281 PRO A C 1
ATOM 2205 O O . PRO A 1 281 ? -8.242 25.281 -13.117 1 98.75 281 PRO A O 1
ATOM 2208 N N . GLY A 1 282 ? -6.348 24.891 -11.945 1 98.81 282 GLY A N 1
ATOM 2209 C CA . GLY A 1 282 ? -6.176 26.297 -11.57 1 98.81 282 GLY A CA 1
ATOM 2210 C C . GLY A 1 282 ? -6.578 26.578 -10.133 1 98.81 282 GLY A C 1
ATOM 2211 O O . GLY A 1 282 ? -6.137 27.562 -9.547 1 98.81 282 GLY A O 1
ATOM 2212 N N . ASP A 1 283 ? -7.48 25.766 -9.539 1 98.94 283 ASP A N 1
ATOM 2213 C CA . ASP A 1 283 ? -7.887 25.953 -8.156 1 98.94 283 ASP A CA 1
ATOM 2214 C C . ASP A 1 283 ? -6.703 25.781 -7.207 1 98.94 283 ASP A C 1
ATOM 2216 O O . ASP A 1 283 ? -5.793 25 -7.477 1 98.94 283 ASP A O 1
ATOM 2220 N N . VAL A 1 284 ? -6.711 26.547 -6.148 1 98.94 284 VAL A N 1
ATOM 2221 C CA . VAL A 1 284 ? -5.695 26.453 -5.105 1 98.94 284 VAL A CA 1
ATOM 2222 C C . VAL A 1 284 ? -6.344 26.047 -3.783 1 98.94 284 VAL A C 1
ATOM 2224 O O . VAL A 1 284 ? -7.273 26.719 -3.318 1 98.94 284 VAL A O 1
ATOM 2227 N N . MET A 1 285 ? -5.855 24.906 -3.229 1 98.94 285 MET A N 1
ATOM 2228 C CA . MET A 1 285 ? -6.301 24.453 -1.911 1 98.94 285 MET A CA 1
ATOM 2229 C C . MET A 1 285 ? -5.309 24.875 -0.831 1 98.94 285 MET A C 1
ATOM 2231 O O . MET A 1 285 ? -4.094 24.797 -1.034 1 98.94 285 MET A O 1
ATOM 2235 N N . GLU A 1 286 ? -5.805 25.344 0.238 1 98.94 286 GLU A N 1
ATOM 2236 C CA . GLU A 1 286 ? -5.02 25.625 1.437 1 98.94 286 GLU A CA 1
ATOM 2237 C C . GLU A 1 286 ? -5.637 24.969 2.668 1 98.94 286 GLU A C 1
ATOM 2239 O O . GLU A 1 286 ? -6.703 25.391 3.131 1 98.94 286 GLU A O 1
ATOM 2244 N N . ALA A 1 287 ? -5.039 23.984 3.184 1 98.94 287 ALA A N 1
ATOM 2245 C CA . ALA A 1 287 ? -5.477 23.266 4.383 1 98.94 287 ALA A CA 1
ATOM 2246 C C . ALA A 1 287 ? -4.613 23.641 5.586 1 98.94 287 ALA A C 1
ATOM 2248 O O . ALA A 1 287 ? -3.385 23.609 5.512 1 98.94 287 ALA A O 1
ATOM 2249 N N . VAL A 1 288 ? -5.25 24.016 6.645 1 98.88 288 VAL A N 1
ATOM 2250 C CA . VAL A 1 288 ? -4.531 24.469 7.832 1 98.88 288 VAL A CA 1
ATOM 2251 C C . VAL A 1 288 ? -4.98 23.672 9.047 1 98.88 288 VAL A C 1
ATOM 2253 O O . VAL A 1 288 ? -6.172 23.391 9.219 1 98.88 288 VAL A O 1
ATOM 2256 N N . ILE A 1 289 ? -4.059 23.219 9.781 1 98.88 289 ILE A N 1
ATOM 2257 C CA . ILE A 1 289 ? -4.355 22.609 11.078 1 98.88 289 ILE A CA 1
ATOM 2258 C C . ILE A 1 289 ? -3.559 23.312 12.172 1 98.88 289 ILE A C 1
ATOM 2260 O O . ILE A 1 289 ? -2.359 23.547 12.023 1 98.88 289 ILE A O 1
ATOM 2264 N N . GLU A 1 290 ? -4.258 23.609 13.242 1 98.69 290 GLU A N 1
ATOM 2265 C CA . GLU A 1 290 ? -3.678 24.281 14.398 1 98.69 290 GLU A CA 1
ATOM 2266 C C . GLU A 1 290 ? -2.434 23.562 14.898 1 98.69 290 GLU A C 1
ATOM 2268 O O . GLU A 1 290 ? -2.467 22.344 15.109 1 98.69 290 GLU A O 1
ATOM 2273 N N . GLY A 1 291 ? -1.369 24.328 15 1 98 291 GLY A N 1
ATOM 2274 C CA . GLY A 1 291 ? -0.151 23.766 15.555 1 98 291 GLY A CA 1
ATOM 2275 C C . GLY A 1 291 ? 0.682 23.016 14.531 1 98 291 GLY A C 1
ATOM 2276 O O . GLY A 1 291 ? 1.838 22.672 14.789 1 98 291 GLY A O 1
ATOM 2277 N N . VAL A 1 292 ? 0.188 22.75 13.344 1 98 292 VAL A N 1
ATOM 2278 C CA . VAL A 1 292 ? 0.922 22 12.328 1 98 292 VAL A CA 1
ATOM 2279 C C . VAL A 1 292 ? 1.361 22.938 11.211 1 98 292 VAL A C 1
ATOM 2281 O O . VAL A 1 292 ? 2.557 23.188 11.031 1 98 292 VAL A O 1
ATOM 2284 N N . GLY A 1 293 ? 0.394 23.562 10.547 1 97.5 293 GLY A N 1
ATOM 2285 C CA . GLY A 1 293 ? 0.755 24.5 9.5 1 97.5 293 GLY A CA 1
ATOM 2286 C C . GLY A 1 293 ? -0.217 24.5 8.328 1 97.5 293 GLY A C 1
ATOM 2287 O O . GLY A 1 293 ? -1.362 24.078 8.469 1 97.5 293 GLY A O 1
ATOM 2288 N N . THR A 1 294 ? 0.218 25.141 7.266 1 98.62 294 THR A N 1
ATOM 2289 C CA . THR A 1 294 ? -0.606 25.281 6.07 1 98.62 294 THR A CA 1
ATOM 2290 C C . THR A 1 294 ? -0.052 24.422 4.934 1 98.62 294 THR A C 1
ATOM 2292 O O . THR A 1 294 ? 1.125 24.531 4.582 1 98.62 294 THR A O 1
ATOM 2295 N N . LEU A 1 295 ? -0.805 23.547 4.445 1 98.94 295 LEU A N 1
ATOM 2296 C CA . LEU A 1 295 ? -0.545 22.781 3.232 1 98.94 295 LEU A CA 1
ATOM 2297 C C . LEU A 1 295 ? -1.238 23.406 2.029 1 98.94 295 LEU A C 1
ATOM 2299 O O . LEU A 1 295 ? -2.459 23.578 2.029 1 98.94 295 LEU A O 1
ATOM 2303 N N . ARG A 1 296 ? -0.511 23.781 1.072 1 98.94 296 ARG A N 1
ATOM 2304 C CA . ARG A 1 296 ? -1.044 24.453 -0.111 1 98.94 296 ARG A CA 1
ATOM 2305 C C . ARG A 1 296 ? -0.739 23.656 -1.373 1 98.94 296 ARG A C 1
ATOM 2307 O O . ARG A 1 296 ? 0.384 23.172 -1.558 1 98.94 296 ARG A O 1
ATOM 2314 N N . ASN A 1 297 ? -1.71 23.484 -2.236 1 98.94 297 ASN A N 1
ATOM 2315 C CA . ASN A 1 297 ? -1.538 22.781 -3.502 1 98.94 297 ASN A CA 1
ATOM 2316 C C . ASN A 1 297 ? -2.422 23.375 -4.598 1 98.94 297 ASN A C 1
ATOM 2318 O O . ASN A 1 297 ? -3.598 23.656 -4.363 1 98.94 297 ASN A O 1
ATOM 2322 N N . LYS A 1 298 ? -1.875 23.547 -5.715 1 98.88 298 LYS A N 1
ATOM 2323 C CA . LYS A 1 298 ? -2.623 23.938 -6.906 1 98.88 298 LYS A CA 1
ATOM 2324 C C . LYS A 1 298 ? -3.041 22.703 -7.711 1 98.88 298 LYS A C 1
ATOM 2326 O O . LYS A 1 298 ? -2.297 21.719 -7.789 1 98.88 298 LYS A O 1
ATOM 2331 N N . VAL A 1 299 ? -4.199 22.766 -8.273 1 98.94 299 VAL A N 1
ATOM 2332 C CA . VAL A 1 299 ? -4.688 21.672 -9.109 1 98.94 299 VAL A CA 1
ATOM 2333 C C . VAL A 1 299 ? -4.309 21.938 -10.57 1 98.94 299 VAL A C 1
ATOM 2335 O O . VAL A 1 299 ? -4.5 23.031 -11.078 1 98.94 299 VAL A O 1
ATOM 2338 N N . VAL A 1 300 ? -3.736 20.984 -11.195 1 98.88 300 VAL A N 1
ATOM 2339 C CA . VAL A 1 300 ? -3.438 21.062 -12.617 1 98.88 300 VAL A CA 1
ATOM 2340 C C . VAL A 1 300 ? -4.074 19.875 -13.336 1 98.88 300 VAL A C 1
ATOM 2342 O O . VAL A 1 300 ? -4.438 18.875 -12.711 1 98.88 300 VAL A O 1
ATOM 2345 N N . GLN A 1 301 ? -4.305 19.984 -14.578 1 98.38 301 GLN A N 1
ATOM 2346 C CA . GLN A 1 301 ? -4.871 18.906 -15.367 1 98.38 301 GLN A CA 1
ATOM 2347 C C . GLN A 1 301 ? -3.801 17.891 -15.758 1 98.38 301 GLN A C 1
ATOM 2349 O O . GLN A 1 301 ? -2.672 18.266 -16.078 1 98.38 301 GLN A O 1
ATOM 2354 N N . GLU A 1 302 ? -4.117 16.656 -15.633 1 97.75 302 GLU A N 1
ATOM 2355 C CA . GLU A 1 302 ? -3.244 15.617 -16.156 1 97.75 302 GLU A CA 1
ATOM 2356 C C . GLU A 1 302 ? -3.109 15.719 -17.672 1 97.75 302 GLU A C 1
ATOM 2358 O O . GLU A 1 302 ? -4.098 15.945 -18.375 1 97.75 302 GLU A O 1
ATOM 2363 N N . MET B 1 1 ? 12.344 -17.578 -17.969 1 97.31 1 MET B N 1
ATOM 2364 C CA . MET B 1 1 ? 13.164 -17.922 -16.812 1 97.31 1 MET B CA 1
ATOM 2365 C C . MET B 1 1 ? 12.312 -18 -15.555 1 97.31 1 MET B C 1
ATOM 2367 O O . MET B 1 1 ? 11.172 -17.531 -15.531 1 97.31 1 MET B O 1
ATOM 2371 N N . ARG B 1 2 ? 12.781 -18.719 -14.594 1 98.56 2 ARG B N 1
ATOM 2372 C CA . ARG B 1 2 ? 12.211 -18.797 -13.258 1 98.56 2 ARG B CA 1
ATOM 2373 C C . ARG B 1 2 ? 13.109 -18.109 -12.234 1 98.56 2 ARG B C 1
ATOM 2375 O O . ARG B 1 2 ? 14.195 -18.609 -11.914 1 98.56 2 ARG B O 1
ATOM 2382 N N . ILE B 1 3 ? 12.664 -16.984 -11.789 1 98.75 3 ILE B N 1
ATOM 2383 C CA . ILE B 1 3 ? 13.5 -16.109 -10.961 1 98.75 3 ILE B CA 1
ATOM 2384 C C . ILE B 1 3 ? 12.914 -16.031 -9.547 1 98.75 3 ILE B C 1
ATOM 2386 O O . ILE B 1 3 ? 11.695 -16.016 -9.375 1 98.75 3 ILE B O 1
ATOM 2390 N N . PHE B 1 4 ? 13.758 -16.062 -8.562 1 98.81 4 PHE B N 1
ATOM 2391 C CA . PHE B 1 4 ? 13.281 -16.062 -7.18 1 98.81 4 PHE B CA 1
ATOM 2392 C C . PHE B 1 4 ? 14.156 -15.164 -6.312 1 98.81 4 PHE B C 1
ATOM 2394 O O . PHE B 1 4 ? 15.227 -14.734 -6.734 1 98.81 4 PHE B O 1
ATOM 2401 N N . SER B 1 5 ? 13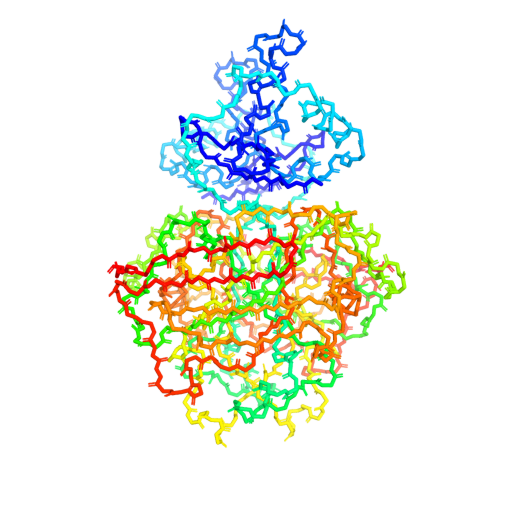.656 -14.781 -5.18 1 98.88 5 SER B N 1
ATOM 2402 C CA . SER B 1 5 ? 14.391 -14.055 -4.145 1 98.88 5 SER B CA 1
ATOM 2403 C C . SER B 1 5 ? 14.633 -14.93 -2.922 1 98.88 5 SER B C 1
ATOM 2405 O O . SER B 1 5 ? 13.797 -15.766 -2.572 1 98.88 5 SER B O 1
ATOM 2407 N N . PHE B 1 6 ? 15.789 -14.758 -2.314 1 98.75 6 PHE B N 1
ATOM 2408 C CA . PHE B 1 6 ? 16.141 -15.547 -1.136 1 98.75 6 PHE B CA 1
ATOM 2409 C C . PHE B 1 6 ? 17.094 -14.781 -0.236 1 98.75 6 PHE B C 1
ATOM 2411 O O . PHE B 1 6 ? 17.594 -13.719 -0.61 1 98.75 6 PHE B O 1
ATOM 2418 N N . LEU B 1 7 ? 17.219 -15.289 0.952 1 98.25 7 LEU B N 1
ATOM 2419 C CA . LEU B 1 7 ? 18.156 -14.695 1.896 1 98.25 7 LEU B CA 1
ATOM 2420 C C . LEU B 1 7 ? 19.484 -15.453 1.905 1 98.25 7 LEU B C 1
ATOM 2422 O O . LEU B 1 7 ? 19.5 -16.688 1.88 1 98.25 7 LEU B O 1
ATOM 2426 N N . LYS B 1 8 ? 20.547 -14.789 1.763 1 96.56 8 LYS B N 1
ATOM 2427 C CA . LYS B 1 8 ? 21.891 -15.305 1.984 1 96.56 8 LYS B CA 1
ATOM 2428 C C . LYS B 1 8 ? 22.641 -14.469 3.023 1 96.56 8 LYS B C 1
ATOM 2430 O O . LYS B 1 8 ? 22.906 -13.281 2.805 1 96.56 8 LYS B O 1
ATOM 2435 N N . SER B 1 9 ? 22.922 -15.008 4.176 1 93.94 9 SER B N 1
ATOM 2436 C CA . SER B 1 9 ? 23.594 -14.312 5.273 1 93.94 9 SER B CA 1
ATOM 2437 C C . SER B 1 9 ? 22.844 -13.047 5.664 1 93.94 9 SER B C 1
ATOM 2439 O O . SER B 1 9 ? 23.438 -11.977 5.801 1 93.94 9 SER B O 1
ATOM 2441 N N . GLY B 1 10 ? 21.547 -13.156 5.605 1 93.38 10 GLY B N 1
ATOM 2442 C CA . GLY B 1 10 ? 20.703 -12.07 6.078 1 93.38 10 GLY B CA 1
ATOM 2443 C C . GLY B 1 10 ? 20.453 -11.008 5.023 1 93.38 10 GLY B C 1
ATOM 2444 O O . GLY B 1 10 ? 19.734 -10.047 5.27 1 93.38 10 GLY B O 1
ATOM 2445 N N . GLU B 1 11 ? 20.984 -11.234 3.861 1 94.81 11 GLU B N 1
ATOM 2446 C CA . GLU B 1 11 ? 20.828 -10.258 2.787 1 94.81 11 GLU B CA 1
ATOM 2447 C C . GLU B 1 11 ? 20 -10.844 1.638 1 94.81 11 GLU B C 1
ATOM 2449 O O . GLU B 1 11 ? 20.188 -12 1.256 1 94.81 11 GLU B O 1
ATOM 2454 N N . PRO B 1 12 ? 19.109 -10.031 1.113 1 97.88 12 PRO B N 1
ATOM 2455 C CA . PRO B 1 12 ? 18.359 -10.516 -0.042 1 97.88 12 PRO B CA 1
ATOM 2456 C C . PRO B 1 12 ? 19.234 -10.734 -1.273 1 97.88 12 PRO B C 1
ATOM 2458 O O . PRO B 1 12 ? 20.156 -9.961 -1.52 1 97.88 12 PRO B O 1
ATOM 2461 N N . ARG B 1 13 ? 18.953 -11.82 -1.98 1 98.25 13 ARG B N 1
ATOM 2462 C CA . ARG B 1 13 ? 19.578 -12.18 -3.252 1 98.25 13 ARG B CA 1
ATOM 2463 C C . ARG B 1 13 ? 18.531 -12.625 -4.266 1 98.25 13 ARG B C 1
ATOM 2465 O O . ARG B 1 13 ? 17.391 -12.93 -3.896 1 98.25 13 ARG B O 1
ATOM 2472 N N . VAL B 1 14 ? 18.906 -12.531 -5.496 1 98.81 14 VAL B N 1
ATOM 2473 C CA . VAL B 1 14 ? 18.062 -13.039 -6.57 1 98.81 14 VAL B CA 1
ATOM 2474 C C . VAL B 1 14 ? 18.703 -14.273 -7.203 1 98.81 14 VAL B C 1
ATOM 2476 O O . VAL B 1 14 ? 19.938 -14.336 -7.34 1 98.81 14 VAL B O 1
ATOM 2479 N N . GLY B 1 15 ? 17.953 -15.25 -7.461 1 98.81 15 GLY B N 1
ATOM 2480 C CA . GLY B 1 15 ? 18.422 -16.469 -8.102 1 98.81 15 GLY B CA 1
ATOM 2481 C C . GLY B 1 15 ? 17.547 -16.906 -9.266 1 98.81 15 GLY B C 1
ATOM 2482 O O . GLY B 1 15 ? 16.5 -16.297 -9.523 1 98.81 15 GLY B O 1
ATOM 2483 N N . VAL B 1 16 ? 17.969 -17.891 -9.961 1 98.69 16 VAL B N 1
ATOM 2484 C CA . VAL B 1 16 ? 17.203 -18.531 -11.023 1 98.69 16 VAL B CA 1
ATOM 2485 C C . VAL B 1 16 ? 17.109 -20.031 -10.758 1 98.69 16 VAL B C 1
ATOM 2487 O O . VAL B 1 16 ? 18.031 -20.625 -10.211 1 98.69 16 VAL B O 1
ATOM 2490 N N . GLN B 1 17 ? 16 -20.469 -11.062 1 98.56 17 GLN B N 1
ATOM 2491 C CA . GLN B 1 17 ? 15.742 -21.891 -10.891 1 98.56 17 GLN B CA 1
ATOM 2492 C C . GLN B 1 17 ? 15.734 -22.625 -12.234 1 98.56 17 GLN B C 1
ATOM 2494 O O . GLN B 1 17 ? 15.156 -22.125 -13.211 1 98.56 17 GLN B O 1
ATOM 2499 N N . ARG B 1 18 ? 16.359 -23.719 -12.352 1 96.31 18 ARG B N 1
ATOM 2500 C CA . ARG B 1 18 ? 16.312 -24.656 -13.469 1 96.31 18 ARG B CA 1
ATOM 2501 C C . ARG B 1 18 ? 16.141 -26.094 -12.969 1 96.31 18 ARG B C 1
ATOM 2503 O O . ARG B 1 18 ? 17 -26.594 -12.242 1 96.31 18 ARG B O 1
ATOM 2510 N N . ASP B 1 19 ? 15.031 -26.688 -13.32 1 92.44 19 ASP B N 1
ATOM 2511 C CA . ASP B 1 19 ? 14.703 -28 -12.781 1 92.44 19 ASP B CA 1
ATOM 2512 C C . ASP B 1 19 ? 14.68 -27.984 -11.258 1 92.44 19 ASP B C 1
ATOM 2514 O O . ASP B 1 19 ? 14.008 -27.141 -10.648 1 92.44 19 ASP B O 1
ATOM 2518 N N . SER B 1 20 ? 15.352 -28.781 -10.617 1 94.25 20 SER B N 1
ATOM 2519 C CA . SER B 1 20 ? 15.352 -28.828 -9.164 1 94.25 20 SER B CA 1
ATOM 2520 C C . SER B 1 20 ? 16.594 -28.141 -8.586 1 94.25 20 SER B C 1
ATOM 2522 O O . SER B 1 20 ? 16.906 -28.312 -7.414 1 94.25 20 SER B O 1
ATOM 2524 N N . LYS B 1 21 ? 17.219 -27.312 -9.438 1 97.88 21 LYS B N 1
ATOM 2525 C CA . LYS B 1 21 ? 18.453 -26.641 -9 1 97.88 21 LYS B CA 1
ATOM 2526 C C . LYS B 1 21 ? 18.25 -25.125 -8.914 1 97.88 21 LYS B C 1
ATOM 2528 O O . LYS B 1 21 ? 17.391 -24.562 -9.602 1 97.88 21 LYS B O 1
ATOM 2533 N N . PHE B 1 22 ? 19.062 -24.484 -8.094 1 98.69 22 PHE B N 1
ATOM 2534 C CA . PHE B 1 22 ? 18.953 -23.062 -7.828 1 98.69 22 PHE B CA 1
ATOM 2535 C C . PHE B 1 22 ? 20.312 -22.391 -7.969 1 98.69 22 PHE B C 1
ATOM 2537 O O . PHE B 1 22 ? 21.312 -22.875 -7.453 1 98.69 22 PHE B O 1
ATOM 2544 N N . LEU B 1 23 ? 20.359 -21.281 -8.656 1 98.75 23 LEU B N 1
ATOM 2545 C CA . LEU B 1 23 ? 21.594 -20.531 -8.891 1 98.75 23 LEU B CA 1
ATOM 2546 C C . LEU B 1 23 ? 21.547 -19.172 -8.203 1 98.75 23 LEU B C 1
ATOM 2548 O O . LEU B 1 23 ? 20.594 -18.406 -8.383 1 98.75 23 LEU B O 1
ATOM 2552 N N . ASP B 1 24 ? 22.516 -18.906 -7.367 1 98.81 24 ASP B N 1
ATOM 2553 C CA . ASP B 1 24 ? 22.719 -17.562 -6.812 1 98.81 24 ASP B CA 1
ATOM 2554 C C . ASP B 1 24 ? 23.344 -16.625 -7.848 1 98.81 24 ASP B C 1
ATOM 2556 O O . ASP B 1 24 ? 24.531 -16.719 -8.141 1 98.81 24 ASP B O 1
ATOM 2560 N N . LEU B 1 25 ? 22.578 -15.68 -8.344 1 98.75 25 LEU B N 1
ATOM 2561 C CA . LEU B 1 25 ? 23.031 -14.859 -9.461 1 98.75 25 LEU B CA 1
ATOM 2562 C C . LEU B 1 25 ? 24.172 -13.938 -9.047 1 98.75 25 LEU B C 1
ATOM 2564 O O . LEU B 1 25 ? 25.031 -13.602 -9.859 1 98.75 25 LEU B O 1
ATOM 2568 N N . TYR B 1 26 ? 24.125 -13.516 -7.762 1 98.56 26 TYR B N 1
ATOM 2569 C CA . TYR B 1 26 ? 25.203 -12.672 -7.254 1 98.56 26 TYR B CA 1
ATOM 2570 C C . TYR B 1 26 ? 26.547 -13.398 -7.324 1 98.56 26 TYR B C 1
ATOM 2572 O O . TYR B 1 26 ? 27.516 -12.859 -7.848 1 98.56 26 TYR B O 1
ATOM 2580 N N . GLU B 1 27 ? 26.641 -14.641 -6.895 1 98.19 27 GLU B N 1
ATOM 2581 C CA . GLU B 1 27 ? 27.859 -15.445 -6.922 1 98.19 27 GLU B CA 1
ATOM 2582 C C . GLU B 1 27 ? 28.219 -15.844 -8.344 1 98.19 27 GLU B C 1
ATOM 2584 O O . GLU B 1 27 ? 29.391 -15.859 -8.711 1 98.19 27 GLU B O 1
ATOM 2589 N N . ALA B 1 28 ? 27.219 -16.188 -9.086 1 98.75 28 ALA B N 1
ATOM 2590 C CA . ALA B 1 28 ? 27.453 -16.547 -10.484 1 98.75 28 ALA B CA 1
ATOM 2591 C C . ALA B 1 28 ? 28.156 -15.406 -11.227 1 98.75 28 ALA B C 1
ATOM 2593 O O . ALA B 1 28 ? 29.062 -15.648 -12.031 1 98.75 28 ALA B O 1
ATOM 2594 N N . TYR B 1 29 ? 27.641 -14.188 -10.984 1 98.75 29 TYR B N 1
ATOM 2595 C CA . TYR B 1 29 ? 28.234 -13.016 -11.625 1 98.75 29 TYR B CA 1
ATOM 2596 C C . TYR B 1 29 ? 29.703 -12.898 -11.273 1 98.75 29 TYR B C 1
ATOM 2598 O O . TYR B 1 29 ? 30.547 -12.711 -12.156 1 98.75 29 TYR B O 1
ATOM 2606 N N . LYS B 1 30 ? 30.078 -13 -10.008 1 98.5 30 LYS B N 1
ATOM 2607 C CA . LYS B 1 30 ? 31.453 -12.883 -9.555 1 98.5 30 LYS B CA 1
ATOM 2608 C C . LYS B 1 30 ? 32.344 -13.914 -10.25 1 98.5 30 LYS B C 1
ATOM 2610 O O . LYS B 1 30 ? 33.469 -13.594 -10.68 1 98.5 30 LYS B O 1
ATOM 2615 N N . ILE B 1 31 ? 31.859 -15.086 -10.344 1 98.25 31 ILE B N 1
ATOM 2616 C CA . ILE B 1 31 ? 32.625 -16.188 -10.898 1 98.25 31 ILE B CA 1
ATOM 2617 C C . ILE B 1 31 ? 32.812 -15.984 -12.398 1 98.25 31 ILE B C 1
ATOM 2619 O O . ILE B 1 31 ? 33.938 -16.062 -12.906 1 98.25 31 ILE B O 1
ATOM 2623 N N . LEU B 1 32 ? 31.734 -15.719 -13.078 1 97.88 32 LEU B N 1
ATOM 2624 C CA . LEU B 1 32 ? 31.766 -15.617 -14.531 1 97.88 32 LEU B CA 1
ATOM 2625 C C . LEU B 1 32 ? 32.656 -14.469 -14.977 1 97.88 32 LEU B C 1
ATOM 2627 O O . LEU B 1 32 ? 33.406 -14.602 -15.953 1 97.88 32 LEU B O 1
ATOM 2631 N N . TYR B 1 33 ? 32.562 -13.383 -14.242 1 97.56 33 TYR B N 1
ATOM 2632 C CA . TYR B 1 33 ? 33.281 -12.188 -14.703 1 97.56 33 TYR B CA 1
ATOM 2633 C C . TYR B 1 33 ? 34.531 -11.938 -13.883 1 97.56 33 TYR B C 1
ATOM 2635 O O . TYR B 1 33 ? 35.25 -10.969 -14.133 1 97.56 33 TYR B O 1
ATOM 2643 N N . GLY B 1 34 ? 34.812 -12.695 -12.906 1 97.31 34 GLY B N 1
ATOM 2644 C CA . GLY B 1 34 ? 36.031 -12.594 -12.117 1 97.31 34 GLY B CA 1
ATOM 2645 C C . GLY B 1 34 ? 36.094 -11.32 -11.289 1 97.31 34 GLY B C 1
ATOM 2646 O O . GLY B 1 34 ? 37.125 -10.664 -11.234 1 97.31 34 GLY B O 1
ATOM 2647 N N . THR B 1 35 ? 34.938 -10.875 -10.672 1 97.56 35 THR B N 1
ATOM 2648 C CA . THR B 1 35 ? 34.875 -9.648 -9.883 1 97.56 35 THR B CA 1
ATOM 2649 C C . THR B 1 35 ? 34.75 -9.969 -8.398 1 97.56 35 THR B C 1
ATOM 2651 O O . THR B 1 35 ? 34.375 -11.078 -8.031 1 97.56 35 THR B O 1
ATOM 2654 N N . ARG B 1 36 ? 35.281 -9.023 -7.547 1 95.44 36 ARG B N 1
ATOM 2655 C CA . ARG B 1 36 ? 35.156 -9.18 -6.102 1 95.44 36 ARG B CA 1
ATOM 2656 C C . ARG B 1 36 ? 33.719 -8.945 -5.648 1 95.44 36 ARG B C 1
ATOM 2658 O O . ARG B 1 36 ? 33.25 -9.547 -4.672 1 95.44 36 ARG B O 1
ATOM 2665 N N . GLU B 1 37 ? 32.969 -8.133 -6.387 1 96.62 37 GLU B N 1
ATOM 2666 C CA . GLU B 1 37 ? 31.578 -7.773 -6.094 1 96.62 37 GLU B CA 1
ATOM 2667 C C . GLU B 1 37 ? 30.703 -7.879 -7.34 1 96.62 37 GLU B C 1
ATOM 2669 O O . GLU B 1 37 ? 31.219 -7.875 -8.461 1 96.62 37 GLU B O 1
ATOM 2674 N N . ALA B 1 38 ? 29.469 -8.109 -7.094 1 97.19 38 ALA B N 1
ATOM 2675 C CA . ALA B 1 38 ? 28.5 -8.117 -8.18 1 97.19 38 ALA B CA 1
ATOM 2676 C C . ALA B 1 38 ? 27.594 -6.887 -8.117 1 97.19 38 ALA B C 1
ATOM 2678 O O . ALA B 1 38 ? 27.531 -6.211 -7.086 1 97.19 38 ALA B O 1
ATOM 2679 N N . PRO B 1 39 ? 26.984 -6.523 -9.234 1 96.56 39 PRO B N 1
ATOM 2680 C CA . PRO B 1 39 ? 26.094 -5.363 -9.234 1 96.56 39 PRO B CA 1
ATOM 2681 C C . PRO B 1 39 ? 24.984 -5.477 -8.195 1 96.56 39 PRO B C 1
ATOM 2683 O O . PRO B 1 39 ? 24.438 -6.562 -7.984 1 96.56 39 PRO B O 1
ATOM 2686 N N . GLY B 1 40 ? 24.594 -4.301 -7.656 1 95.62 40 GLY B N 1
ATOM 2687 C CA . GLY B 1 40 ? 23.609 -4.242 -6.586 1 95.62 40 GLY B CA 1
ATOM 2688 C C . GLY B 1 40 ? 22.234 -4.691 -7.016 1 95.62 40 GLY B C 1
ATOM 2689 O O . GLY B 1 40 ? 21.422 -5.098 -6.184 1 95.62 40 GLY B O 1
ATOM 2690 N N . PHE B 1 41 ? 21.938 -4.613 -8.281 1 96.12 41 PHE B N 1
ATOM 2691 C CA . PHE B 1 41 ? 20.609 -4.992 -8.734 1 96.12 41 PHE B CA 1
ATOM 2692 C C . PHE B 1 41 ? 20.375 -6.484 -8.539 1 96.12 41 PHE B C 1
ATOM 2694 O O . PHE B 1 41 ? 19.234 -6.941 -8.508 1 96.12 41 PHE B O 1
ATOM 2701 N N . LEU B 1 42 ? 21.453 -7.297 -8.352 1 98 42 LEU B N 1
ATOM 2702 C CA . LEU B 1 42 ? 21.297 -8.734 -8.172 1 98 42 LEU B CA 1
ATOM 2703 C C . LEU B 1 42 ? 20.875 -9.07 -6.75 1 98 42 LEU B C 1
ATOM 2705 O O . LEU B 1 42 ? 20.641 -10.234 -6.426 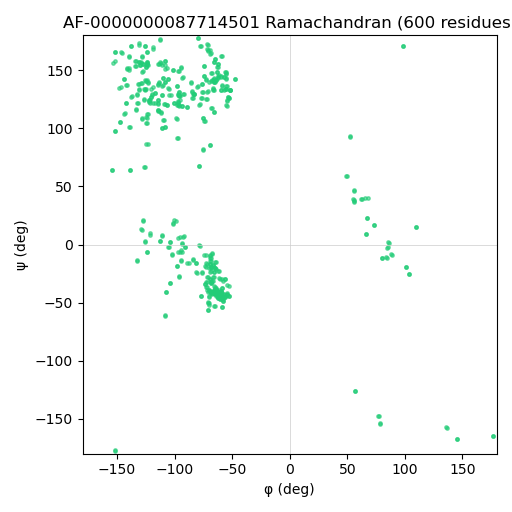1 98 42 LEU B O 1
ATOM 2709 N N . THR B 1 43 ? 20.719 -8.039 -5.922 1 98 43 THR B N 1
ATOM 2710 C CA . THR B 1 43 ? 20.234 -8.234 -4.559 1 98 43 THR B CA 1
ATOM 2711 C C . THR B 1 43 ? 18.828 -7.66 -4.395 1 98 43 THR B C 1
ATOM 2713 O O . THR B 1 43 ? 18.328 -7.559 -3.273 1 98 43 THR B O 1
ATOM 2716 N N . ASP B 1 44 ? 18.234 -7.242 -5.473 1 97.69 44 ASP B N 1
ATOM 2717 C CA . ASP B 1 44 ? 16.969 -6.527 -5.418 1 97.69 44 ASP B CA 1
ATOM 2718 C C . ASP B 1 44 ? 16.109 -6.84 -6.645 1 97.69 44 ASP B C 1
ATOM 2720 O O . ASP B 1 44 ? 16.312 -6.262 -7.715 1 97.69 44 ASP B O 1
ATOM 2724 N N . MET B 1 45 ? 15.094 -7.641 -6.457 1 98.62 45 MET B N 1
ATOM 2725 C CA . MET B 1 45 ? 14.258 -8.086 -7.57 1 98.62 45 MET B CA 1
ATOM 2726 C C . MET B 1 45 ? 13.617 -6.895 -8.273 1 98.62 45 MET B C 1
ATOM 2728 O O . MET B 1 45 ? 13.555 -6.855 -9.508 1 98.62 45 MET B O 1
ATOM 2732 N N . LYS B 1 46 ? 13.102 -5.914 -7.531 1 97.88 46 LYS B N 1
ATOM 2733 C CA . LYS B 1 46 ? 12.438 -4.762 -8.133 1 97.88 46 LYS B CA 1
ATOM 2734 C C . LYS B 1 46 ? 13.375 -4.012 -9.07 1 97.88 46 LYS B C 1
ATOM 2736 O O . LYS B 1 46 ? 12.953 -3.527 -10.125 1 97.88 46 LYS B O 1
ATOM 2741 N N . LYS B 1 47 ? 14.633 -3.932 -8.68 1 97.56 47 LYS B N 1
ATOM 2742 C CA . LYS B 1 47 ? 15.617 -3.262 -9.523 1 97.56 47 LYS B CA 1
ATOM 2743 C C . LYS B 1 47 ? 15.859 -4.043 -10.812 1 97.56 47 LYS B C 1
ATOM 2745 O O . LYS B 1 47 ? 15.961 -3.451 -11.891 1 97.56 47 LYS B O 1
ATOM 2750 N N . ILE B 1 48 ? 15.938 -5.371 -10.656 1 98.19 48 ILE B N 1
ATOM 2751 C CA . ILE B 1 48 ? 16.109 -6.215 -11.836 1 98.19 48 ILE B CA 1
ATOM 2752 C C . ILE B 1 48 ? 14.961 -5.98 -12.812 1 98.19 48 ILE B C 1
ATOM 2754 O O . ILE B 1 48 ? 15.188 -5.742 -14 1 98.19 48 ILE B O 1
ATOM 2758 N N . ILE B 1 49 ? 13.773 -5.988 -12.258 1 98.62 49 ILE B N 1
ATOM 2759 C CA . ILE B 1 49 ? 12.594 -5.828 -13.102 1 98.62 49 ILE B CA 1
ATOM 2760 C C . ILE B 1 49 ? 12.594 -4.438 -13.727 1 98.62 49 ILE B C 1
ATOM 2762 O O . ILE B 1 49 ? 12.367 -4.293 -14.93 1 98.62 49 ILE B O 1
ATOM 2766 N N . ALA B 1 50 ? 12.93 -3.461 -12.992 1 97.88 50 ALA B N 1
ATOM 2767 C CA . ALA B 1 50 ? 12.867 -2.064 -13.414 1 97.88 50 ALA B CA 1
ATOM 2768 C C . ALA B 1 50 ? 13.898 -1.774 -14.508 1 97.88 50 ALA B C 1
ATOM 2770 O O . ALA B 1 50 ? 13.656 -0.95 -15.391 1 97.88 50 ALA B O 1
ATOM 2771 N N . MET B 1 51 ? 15.031 -2.443 -14.453 1 97.38 51 MET B N 1
ATOM 2772 C CA . MET B 1 51 ? 16.125 -2.125 -15.359 1 97.38 51 MET B CA 1
ATOM 2773 C C . MET B 1 51 ? 15.914 -2.773 -16.719 1 97.38 51 MET B C 1
ATOM 2775 O O . MET B 1 51 ? 16.578 -2.414 -17.703 1 97.38 51 MET B O 1
ATOM 2779 N N . GLY B 1 52 ? 15.039 -3.73 -16.812 1 95.44 52 GLY B N 1
ATOM 2780 C CA . GLY B 1 52 ? 14.531 -4.184 -18.094 1 95.44 52 GLY B CA 1
ATOM 2781 C C . GLY B 1 52 ? 15.5 -5.07 -18.859 1 95.44 52 GLY B C 1
ATOM 2782 O O . GLY B 1 52 ? 16.25 -5.84 -18.25 1 95.44 52 GLY B O 1
ATOM 2783 N N . LYS B 1 53 ? 15.461 -4.977 -20.125 1 94.81 53 LYS B N 1
ATOM 2784 C CA . LYS B 1 53 ? 16.047 -5.926 -21.062 1 94.81 53 LYS B CA 1
ATOM 2785 C C . LYS B 1 53 ? 17.547 -6.062 -20.859 1 94.81 53 LYS B C 1
ATOM 2787 O O . LYS B 1 53 ? 18.094 -7.172 -20.844 1 94.81 53 LYS B O 1
ATOM 2792 N N . PRO B 1 54 ? 18.281 -4.961 -20.594 1 95.94 54 PRO B N 1
ATOM 2793 C CA . PRO B 1 54 ? 19.734 -5.117 -20.453 1 95.94 54 PRO B CA 1
ATOM 2794 C C . PRO B 1 54 ? 20.125 -6.004 -19.281 1 95.94 54 PRO B C 1
ATOM 2796 O O . PRO B 1 54 ? 21.016 -6.836 -19.391 1 95.94 54 PRO B O 1
ATOM 2799 N N . VAL B 1 55 ? 19.391 -5.809 -18.141 1 97.12 55 VAL B N 1
ATOM 2800 C CA . VAL B 1 55 ? 19.688 -6.59 -16.953 1 97.12 55 VAL B CA 1
ATOM 2801 C C . VAL B 1 55 ? 19.188 -8.023 -17.141 1 97.12 55 VAL B C 1
ATOM 2803 O O . VAL B 1 55 ? 19.859 -8.977 -16.719 1 97.12 55 VAL B O 1
ATOM 2806 N N . ILE B 1 56 ? 18.125 -8.156 -17.828 1 97 56 ILE B N 1
ATOM 2807 C CA . ILE B 1 56 ? 17.562 -9.477 -18.109 1 97 56 ILE B CA 1
ATOM 2808 C C . ILE B 1 56 ? 18.531 -10.266 -18.984 1 97 56 ILE B C 1
ATOM 2810 O O . ILE B 1 56 ? 18.703 -11.477 -18.797 1 97 56 ILE B O 1
ATOM 2814 N N . ASN B 1 57 ? 19.203 -9.602 -19.906 1 97.12 57 ASN B N 1
ATOM 2815 C CA . ASN B 1 57 ? 20.203 -10.25 -20.734 1 97.12 57 ASN B CA 1
ATOM 2816 C C . ASN B 1 57 ? 21.375 -10.758 -19.891 1 97.12 57 ASN B C 1
ATOM 2818 O O . ASN B 1 57 ? 21.891 -11.844 -20.156 1 97.12 57 ASN B O 1
ATOM 2822 N N . VAL B 1 58 ? 21.75 -9.961 -18.938 1 97.75 58 VAL B N 1
ATOM 2823 C CA . VAL B 1 58 ? 22.812 -10.383 -18.031 1 97.75 58 VAL B CA 1
ATOM 2824 C C . VAL B 1 58 ? 22.375 -11.641 -17.281 1 97.75 58 VAL B C 1
ATOM 2826 O O . VAL B 1 58 ? 23.141 -12.602 -17.172 1 97.75 58 VAL B O 1
ATOM 2829 N N . ILE B 1 59 ? 21.188 -11.672 -16.797 1 98.38 59 ILE B N 1
ATOM 2830 C CA . ILE B 1 59 ? 20.656 -12.797 -16.031 1 98.38 59 ILE B CA 1
ATOM 2831 C C . ILE B 1 59 ? 20.609 -14.039 -16.922 1 98.38 59 ILE B C 1
ATOM 2833 O O . ILE B 1 59 ? 20.984 -15.133 -16.484 1 98.38 59 ILE B O 1
ATOM 2837 N N . ARG B 1 60 ? 20.234 -13.852 -18.141 1 97.81 60 ARG B N 1
ATOM 2838 C CA . ARG B 1 60 ? 20.188 -14.969 -19.078 1 97.81 60 ARG B CA 1
ATOM 2839 C C . ARG B 1 60 ? 21.578 -15.531 -19.328 1 97.81 60 ARG B C 1
ATOM 2841 O O . ARG B 1 60 ? 21.75 -16.75 -19.469 1 97.81 60 ARG B O 1
ATOM 2848 N N . GLU B 1 61 ? 22.5 -14.641 -19.453 1 98.19 61 GLU B N 1
ATOM 2849 C CA . GLU B 1 61 ? 23.875 -15.086 -19.641 1 98.19 61 GLU B CA 1
ATOM 2850 C C . GLU B 1 61 ? 24.359 -15.891 -18.438 1 98.19 61 GLU B C 1
ATOM 2852 O O . GLU B 1 61 ? 25.016 -16.922 -18.594 1 98.19 61 GLU B O 1
ATOM 2857 N N . LEU B 1 62 ? 24.062 -15.383 -17.281 1 98.62 62 LEU B N 1
ATOM 2858 C CA . LEU B 1 62 ? 24.438 -16.078 -16.047 1 98.62 62 LEU B CA 1
ATOM 2859 C C . LEU B 1 62 ? 23.766 -17.453 -15.977 1 98.62 62 LEU B C 1
ATOM 2861 O O . LEU B 1 62 ? 24.406 -18.438 -15.625 1 98.62 62 LEU B O 1
ATOM 2865 N N . GLU B 1 63 ? 22.5 -17.453 -16.297 1 98.31 63 GLU B N 1
ATOM 2866 C CA . GLU B 1 63 ? 21.75 -18.703 -16.297 1 98.31 63 GLU B CA 1
ATOM 2867 C C . GLU B 1 63 ? 22.344 -19.703 -17.297 1 98.31 63 GLU B C 1
ATOM 2869 O O . GLU B 1 63 ? 22.438 -20.891 -17 1 98.31 63 GLU B O 1
ATOM 2874 N N . SER B 1 64 ? 22.719 -19.203 -18.469 1 98.06 64 SER B N 1
ATOM 2875 C CA . SER B 1 64 ? 23.297 -20.062 -19.5 1 98.06 64 SER B CA 1
ATOM 2876 C C . SER B 1 64 ? 24.656 -20.625 -19.078 1 98.06 64 SER B C 1
ATOM 2878 O O . SER B 1 64 ? 24.953 -21.781 -19.328 1 98.06 64 SER B O 1
ATOM 2880 N N . SER B 1 65 ? 25.453 -19.781 -18.438 1 98.31 65 SER B N 1
ATOM 2881 C CA . SER B 1 65 ? 26.781 -20.188 -18 1 98.31 65 SER B CA 1
ATOM 2882 C C . SER B 1 65 ? 26.688 -21.188 -16.844 1 98.31 65 SER B C 1
ATOM 2884 O O . SER B 1 65 ? 27.438 -22.156 -16.797 1 98.31 65 SER B O 1
ATOM 2886 N N . TRP B 1 66 ? 25.875 -20.922 -15.906 1 98.44 66 TRP B N 1
ATOM 2887 C CA . TRP B 1 66 ? 25.562 -21.734 -14.742 1 98.44 66 TRP B CA 1
ATOM 2888 C C . TRP B 1 66 ? 26.828 -22.219 -14.055 1 98.44 66 TRP B C 1
ATOM 2890 O O . TRP B 1 66 ? 27.078 -23.422 -13.93 1 98.44 66 TRP B O 1
ATOM 2900 N N . PRO B 1 67 ? 27.688 -21.297 -13.617 1 98.31 67 PRO B N 1
ATOM 2901 C CA . PRO B 1 67 ? 28.828 -21.766 -12.844 1 98.31 67 PRO B CA 1
ATOM 2902 C C . PRO B 1 67 ? 28.438 -22.625 -11.648 1 98.31 67 PRO B C 1
ATOM 2904 O O . PRO B 1 67 ? 27.766 -22.141 -10.734 1 98.31 67 PRO B O 1
ATOM 2907 N N . LYS B 1 68 ? 28.875 -23.828 -11.609 1 97.94 68 LYS B N 1
ATOM 2908 C CA . LYS B 1 68 ? 28.453 -24.828 -10.633 1 97.94 68 LYS B CA 1
ATOM 2909 C C . LYS B 1 68 ? 28.734 -24.375 -9.211 1 97.94 68 LYS B C 1
ATOM 2911 O O . LYS B 1 68 ? 27.984 -24.688 -8.289 1 97.94 68 LYS B O 1
ATOM 2916 N N . GLU B 1 69 ? 29.75 -23.578 -9.008 1 97.75 69 GLU B N 1
ATOM 2917 C CA . GLU B 1 69 ? 30.125 -23.109 -7.684 1 97.75 69 GLU B CA 1
ATOM 2918 C C . GLU B 1 69 ? 29.094 -22.141 -7.117 1 97.75 69 GLU B C 1
ATOM 2920 O O . GLU B 1 69 ? 29.047 -21.906 -5.91 1 97.75 69 GLU B O 1
ATOM 2925 N N . ALA B 1 70 ? 28.266 -21.625 -7.988 1 98.38 70 ALA B N 1
ATOM 2926 C CA . ALA B 1 70 ? 27.25 -20.656 -7.57 1 98.38 70 ALA B CA 1
ATOM 2927 C C . ALA B 1 70 ? 25.922 -21.344 -7.312 1 98.38 70 ALA B C 1
ATOM 2929 O O . ALA B 1 70 ? 24.953 -20.703 -6.871 1 98.38 70 ALA B O 1
ATOM 2930 N N . GLU B 1 71 ? 25.812 -22.578 -7.602 1 98.31 71 GLU B N 1
ATOM 2931 C CA . GLU B 1 71 ? 24.609 -23.359 -7.324 1 98.31 71 GLU B CA 1
ATOM 2932 C C . GLU B 1 71 ? 24.375 -23.5 -5.82 1 98.31 71 GLU B C 1
ATOM 2934 O O . GLU B 1 71 ? 25.328 -23.734 -5.066 1 98.31 71 GLU B O 1
ATOM 2939 N N . LEU B 1 72 ? 23.156 -23.266 -5.398 1 97.88 72 LEU B N 1
ATOM 2940 C CA . LEU B 1 72 ? 22.828 -23.453 -3.99 1 97.88 72 LEU B CA 1
ATOM 2941 C C . LEU B 1 72 ? 22.844 -24.938 -3.627 1 97.88 72 LEU B C 1
ATOM 2943 O O . LEU B 1 72 ? 22.391 -25.781 -4.406 1 97.88 72 LEU B O 1
ATOM 2947 N N . THR B 1 73 ? 23.344 -25.266 -2.514 1 94.81 73 THR B N 1
ATOM 2948 C CA . THR B 1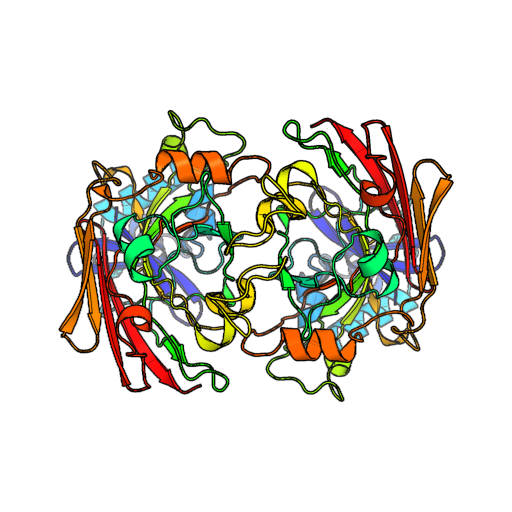 73 ? 23.5 -26.641 -2.078 1 94.81 73 THR B CA 1
ATOM 2949 C C . THR B 1 73 ? 22.25 -27.141 -1.368 1 94.81 73 THR B C 1
ATOM 2951 O O . THR B 1 73 ? 22.109 -28.328 -1.085 1 94.81 73 THR B O 1
ATOM 2954 N N . SER B 1 74 ? 21.453 -26.234 -1.002 1 94.56 74 SER B N 1
ATOM 2955 C CA . SER B 1 74 ? 20.172 -26.531 -0.358 1 94.56 74 SER B CA 1
ATOM 2956 C C . SER B 1 74 ? 19.062 -25.641 -0.891 1 94.56 74 SER B C 1
ATOM 2958 O O . SER B 1 74 ? 19.312 -24.719 -1.678 1 94.56 74 SER B O 1
ATOM 2960 N N . GLU B 1 75 ? 17.875 -25.984 -0.496 1 94.94 75 GLU B N 1
ATOM 2961 C CA . GLU B 1 75 ? 16.75 -25.125 -0.85 1 94.94 75 GLU B CA 1
ATOM 2962 C C . GLU B 1 75 ? 16.984 -23.688 -0.375 1 94.94 75 GLU B C 1
ATOM 2964 O O . GLU B 1 75 ? 17.531 -23.469 0.709 1 94.94 75 GLU B O 1
ATOM 2969 N N . PRO B 1 76 ? 16.562 -22.781 -1.16 1 97.69 76 PRO B N 1
ATOM 2970 C CA . PRO B 1 76 ? 16.75 -21.375 -0.785 1 97.69 76 PRO B CA 1
ATOM 2971 C C . PRO B 1 76 ? 16.016 -21.016 0.502 1 97.69 7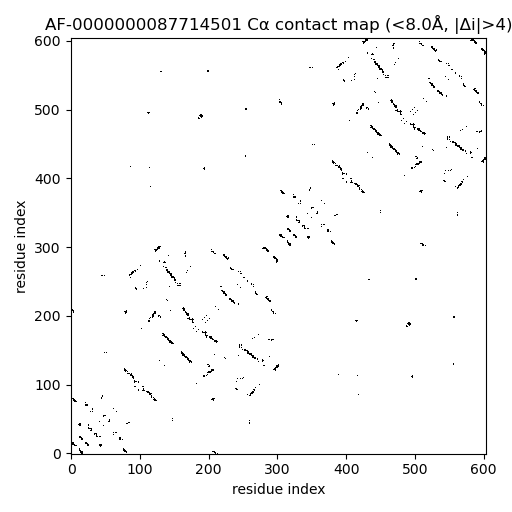6 PRO B C 1
ATOM 2973 O O . PRO B 1 76 ? 14.945 -21.562 0.792 1 97.69 76 PRO B O 1
ATOM 2976 N N . ASP B 1 77 ? 16.641 -20.141 1.285 1 98.31 77 ASP B N 1
ATOM 2977 C CA . ASP B 1 77 ? 15.859 -19.422 2.283 1 98.31 77 ASP B CA 1
ATOM 2978 C C . ASP B 1 77 ? 14.914 -18.422 1.621 1 98.31 77 ASP B C 1
ATOM 2980 O O . ASP B 1 77 ? 15.234 -17.234 1.526 1 98.31 77 ASP B O 1
ATOM 2984 N N . TRP B 1 78 ? 13.805 -18.859 1.247 1 98.69 78 TRP B N 1
ATOM 2985 C CA . TRP B 1 78 ? 12.922 -18.219 0.285 1 98.69 78 TRP B CA 1
ATOM 2986 C C . TRP B 1 78 ? 12.422 -16.875 0.816 1 98.69 78 TRP B C 1
ATOM 2988 O O . TRP B 1 78 ? 12.094 -16.75 2 1 98.69 78 TRP B O 1
ATOM 2998 N N . LEU B 1 79 ? 12.297 -15.922 0.05 1 98.81 79 LEU B N 1
ATOM 2999 C CA . LEU B 1 79 ? 11.523 -14.688 0.199 1 98.81 79 LEU B CA 1
ATOM 3000 C C . LEU B 1 79 ? 10.375 -14.648 -0.799 1 98.81 79 LEU B C 1
ATOM 3002 O O . LEU B 1 79 ? 10.375 -15.391 -1.782 1 98.81 79 LEU B O 1
ATOM 3006 N N . PRO B 1 80 ? 9.305 -13.852 -0.489 1 98.88 80 PRO B N 1
ATOM 3007 C CA . PRO B 1 80 ? 8.438 -13.57 -1.636 1 98.88 80 PRO B CA 1
ATOM 3008 C C . PRO B 1 80 ? 9.219 -13.125 -2.871 1 98.88 80 PRO B C 1
ATOM 3010 O O . PRO B 1 80 ? 10.242 -12.453 -2.746 1 98.88 80 PRO B O 1
ATOM 3013 N N . PRO B 1 81 ? 8.812 -13.523 -4.043 1 98.75 81 PRO B N 1
ATOM 3014 C CA . PRO B 1 81 ? 9.609 -13.211 -5.227 1 98.75 81 PRO B CA 1
ATOM 3015 C C . PRO B 1 81 ? 9.898 -11.719 -5.367 1 98.75 81 PRO B C 1
ATOM 3017 O O . PRO B 1 81 ? 11.008 -11.336 -5.742 1 98.75 81 PRO B O 1
ATOM 3020 N N . VAL B 1 82 ? 8.922 -10.906 -5.113 1 98.75 82 VAL B N 1
ATOM 3021 C CA . VAL B 1 82 ? 9.102 -9.469 -4.938 1 98.75 82 VAL B CA 1
ATOM 3022 C C . VAL B 1 82 ? 8.844 -9.094 -3.477 1 98.75 82 VAL B C 1
ATOM 3024 O O . VAL B 1 82 ? 7.695 -8.891 -3.074 1 98.75 82 VAL B O 1
ATOM 3027 N N . PRO B 1 83 ? 9.859 -8.914 -2.711 1 97.31 83 PRO B N 1
ATOM 3028 C CA . PRO B 1 83 ? 9.68 -8.812 -1.261 1 97.31 83 PRO B CA 1
ATOM 3029 C C . PRO B 1 83 ? 8.969 -7.531 -0.844 1 97.31 83 PRO B C 1
ATOM 3031 O O . PRO B 1 83 ? 8.305 -7.5 0.196 1 97.31 83 PRO B O 1
ATOM 3034 N N . ALA B 1 84 ? 9.125 -6.422 -1.617 1 95.06 84 ALA B N 1
ATOM 3035 C CA . ALA B 1 84 ? 8.539 -5.152 -1.196 1 95.06 84 ALA B CA 1
ATOM 3036 C C . ALA B 1 84 ? 7.91 -4.418 -2.377 1 95.06 84 ALA B C 1
ATOM 3038 O O . ALA B 1 84 ? 8.328 -3.311 -2.721 1 95.06 84 ALA B O 1
ATOM 3039 N N . PRO B 1 85 ? 6.875 -5.035 -2.941 1 97.81 85 PRO B N 1
ATOM 3040 C CA . PRO B 1 85 ? 6.164 -4.293 -3.986 1 97.81 85 PRO B CA 1
ATOM 3041 C C . PRO B 1 85 ? 5.512 -3.016 -3.461 1 97.81 85 PRO B C 1
ATOM 3043 O O . PRO B 1 85 ? 5.172 -2.934 -2.279 1 97.81 85 PRO B O 1
ATOM 3046 N N . GLU B 1 86 ? 5.426 -1.997 -4.301 1 96.88 86 GLU B N 1
ATOM 3047 C CA . GLU B 1 86 ? 4.75 -0.783 -3.857 1 96.88 86 GLU B CA 1
ATOM 3048 C C . GLU B 1 86 ? 3.246 -1.01 -3.719 1 96.88 86 GLU B C 1
ATOM 3050 O O . GLU B 1 86 ? 2.621 -0.51 -2.781 1 96.88 86 GLU B O 1
ATOM 3055 N N . LYS B 1 87 ? 2.742 -1.771 -4.684 1 98.38 87 LYS B N 1
ATOM 3056 C CA . LYS B 1 87 ? 1.303 -2.018 -4.703 1 98.38 87 LYS B CA 1
ATOM 3057 C C . LYS B 1 87 ? 1.002 -3.502 -4.875 1 98.38 87 LYS B C 1
ATOM 3059 O O . LYS B 1 87 ? 1.669 -4.191 -5.652 1 98.38 87 LYS B O 1
ATOM 3064 N N . ILE B 1 88 ? 0.066 -3.979 -4.152 1 98.88 88 ILE B N 1
ATOM 3065 C CA . ILE B 1 88 ? -0.565 -5.285 -4.312 1 98.88 88 ILE B CA 1
ATOM 3066 C C . ILE B 1 88 ? -2.074 -5.109 -4.48 1 98.88 88 ILE B C 1
ATOM 3068 O O . ILE B 1 88 ? -2.764 -4.695 -3.545 1 98.88 88 ILE B O 1
ATOM 3072 N N . LEU B 1 89 ? -2.584 -5.352 -5.691 1 98.88 89 LEU B N 1
ATOM 3073 C CA . LEU B 1 89 ? -3.99 -5.172 -6.027 1 98.88 89 LEU B CA 1
ATOM 3074 C C . LEU B 1 89 ? -4.668 -6.516 -6.273 1 98.88 89 LEU B C 1
ATOM 3076 O O . LEU B 1 89 ? -4.152 -7.348 -7.023 1 98.88 89 LEU B O 1
ATOM 3080 N N . CYS B 1 90 ? -5.738 -6.719 -5.637 1 98.88 90 CYS B N 1
ATOM 3081 C CA . CYS B 1 90 ? -6.477 -7.969 -5.75 1 98.88 90 CYS B CA 1
ATOM 3082 C C . CYS B 1 90 ? -7.934 -7.711 -6.125 1 98.88 90 CYS B C 1
ATOM 3084 O O . CYS B 1 90 ? -8.617 -6.934 -5.461 1 98.88 90 CYS B O 1
ATOM 3086 N N . PRO B 1 91 ? -8.398 -8.305 -7.18 1 98.44 91 PRO B N 1
ATOM 3087 C CA . PRO B 1 91 ? -9.805 -8.125 -7.535 1 98.44 91 PRO B CA 1
ATOM 3088 C C . PRO B 1 91 ? -10.75 -8.914 -6.629 1 98.44 91 PRO B C 1
ATOM 3090 O O . PRO B 1 91 ? -10.422 -10.023 -6.203 1 98.44 91 PRO B O 1
ATOM 3093 N N . ALA B 1 92 ? -11.914 -8.289 -6.379 1 97.12 92 ALA B N 1
ATOM 3094 C CA . ALA B 1 92 ? -12.977 -9.008 -5.68 1 97.12 92 ALA B CA 1
ATOM 3095 C C . ALA B 1 92 ? -13.797 -9.852 -6.648 1 97.12 92 ALA B C 1
ATOM 3097 O O . ALA B 1 92 ? -14.289 -9.352 -7.66 1 97.12 92 ALA B O 1
ATOM 3098 N N . VAL B 1 93 ? -13.914 -11.125 -6.359 1 96.25 93 VAL B N 1
ATOM 3099 C CA . VAL B 1 93 ? -14.773 -12.062 -7.078 1 96.25 93 VAL B CA 1
ATOM 3100 C C . VAL B 1 93 ? -14.477 -11.984 -8.578 1 96.25 93 VAL B C 1
ATOM 3102 O O . VAL B 1 93 ? -15.164 -11.281 -9.32 1 96.25 93 VAL B O 1
ATOM 3105 N N . ASN B 1 94 ? -13.617 -12.805 -9.125 1 98 94 ASN B N 1
ATOM 3106 C CA . ASN B 1 94 ? -13.25 -12.773 -10.539 1 98 94 ASN B CA 1
ATOM 3107 C C . ASN B 1 94 ? -13.367 -14.156 -11.18 1 98 94 ASN B C 1
ATOM 3109 O O . ASN B 1 94 ? -12.742 -14.422 -12.203 1 98 94 ASN B O 1
ATOM 3113 N N . TYR B 1 95 ? -14 -15.094 -10.523 1 96.75 95 TYR B N 1
ATOM 3114 C CA . TYR B 1 95 ? -14.484 -16.359 -11.047 1 96.75 95 TYR B CA 1
ATOM 3115 C C . TYR B 1 95 ? -15.992 -16.5 -10.844 1 96.75 95 TYR B C 1
ATOM 3117 O O . TYR B 1 95 ? -16.469 -16.453 -9.711 1 96.75 95 TYR B O 1
ATOM 3125 N N . ARG B 1 96 ? -16.766 -16.734 -11.891 1 88.56 96 ARG B N 1
ATOM 3126 C CA . ARG B 1 96 ? -18.219 -16.781 -11.82 1 88.56 96 ARG B CA 1
ATOM 3127 C C . ARG B 1 96 ? -18.688 -17.812 -10.812 1 88.56 96 ARG B C 1
ATOM 3129 O O . ARG B 1 96 ? -19.562 -17.547 -9.992 1 88.56 96 ARG B O 1
ATOM 3136 N N . ALA B 1 97 ? -18.094 -18.953 -10.852 1 84.19 97 ALA B N 1
ATOM 3137 C CA . ALA B 1 97 ? -18.5 -20.031 -9.969 1 84.19 97 ALA B CA 1
ATOM 3138 C C . ALA B 1 97 ? -18.188 -19.703 -8.508 1 84.19 97 ALA B C 1
ATOM 3140 O O . ALA B 1 97 ? -18.922 -20.109 -7.602 1 84.19 97 ALA B O 1
ATOM 3141 N N . HIS B 1 98 ? -17.172 -18.984 -8.273 1 84.38 98 HIS B N 1
ATOM 3142 C CA . HIS B 1 98 ? -16.828 -18.531 -6.934 1 84.38 98 HIS B CA 1
ATOM 3143 C C . HIS B 1 98 ? -17.891 -17.578 -6.395 1 84.38 98 HIS B C 1
ATOM 3145 O O . HIS B 1 98 ? -18.281 -17.672 -5.227 1 84.38 98 HIS B O 1
ATOM 3151 N N . GLY B 1 99 ? -18.312 -16.734 -7.262 1 81.62 99 GLY B N 1
ATOM 3152 C CA . GLY B 1 99 ? -19.359 -15.812 -6.875 1 81.62 99 GLY B CA 1
ATOM 3153 C C . GLY B 1 99 ? -20.641 -16.5 -6.438 1 81.62 99 GLY B C 1
ATOM 3154 O O . GLY B 1 99 ? -21.266 -16.109 -5.453 1 81.62 99 GLY B O 1
ATOM 3155 N N . GLN B 1 100 ? -20.969 -17.531 -7.172 1 80.25 100 GLN B N 1
ATOM 3156 C CA . GLN B 1 100 ? -22.156 -18.312 -6.852 1 80.25 100 GLN B CA 1
ATOM 3157 C C . GLN B 1 100 ? -22 -19 -5.5 1 80.25 100 GLN B C 1
ATOM 3159 O O . GLN B 1 100 ? -22.938 -19 -4.691 1 80.25 100 GLN B O 1
ATOM 3164 N N . GLU B 1 101 ? -20.891 -19.516 -5.258 1 81.56 101 GLU B N 1
ATOM 3165 C CA . GLU B 1 101 ? -20.594 -20.203 -4.016 1 81.56 101 GLU B CA 1
ATOM 3166 C C . GLU B 1 101 ? -20.656 -19.266 -2.818 1 81.56 101 GLU B C 1
ATOM 3168 O O . GLU B 1 101 ? -21.125 -19.641 -1.743 1 81.56 101 GLU B O 1
ATOM 3173 N N . ALA B 1 102 ? -20.234 -18.094 -2.963 1 75.44 102 ALA B N 1
ATOM 3174 C CA . ALA B 1 102 ? -20.141 -17.109 -1.885 1 75.44 102 ALA B CA 1
ATOM 3175 C C . ALA B 1 102 ? -21.391 -16.25 -1.835 1 75.44 102 ALA B C 1
ATOM 3177 O O . ALA B 1 102 ? -21.531 -15.406 -0.943 1 75.44 102 ALA B O 1
ATOM 3178 N N . GLY B 1 103 ? -22.297 -16.422 -2.826 1 79.19 103 GLY B N 1
ATOM 3179 C CA . GLY B 1 103 ? -23.516 -15.641 -2.881 1 79.19 103 GLY B CA 1
ATOM 3180 C C . GLY B 1 103 ? -23.281 -14.203 -3.307 1 79.19 103 GLY B C 1
ATOM 3181 O O . GLY B 1 103 ? -24.062 -13.312 -2.953 1 79.19 103 GLY B O 1
ATOM 3182 N N . THR B 1 104 ? -22.219 -13.906 -3.855 1 87.62 104 THR B N 1
ATOM 3183 C CA . THR B 1 104 ? -21.844 -12.57 -4.285 1 87.62 104 THR B CA 1
ATOM 3184 C C . THR B 1 104 ? -21.484 -12.555 -5.766 1 87.62 104 THR B C 1
ATOM 3186 O O . THR B 1 104 ? -20.406 -13.031 -6.156 1 87.62 104 THR B O 1
ATOM 3189 N N . PRO B 1 105 ? -22.375 -12.031 -6.617 1 88.31 105 PRO B N 1
ATOM 3190 C CA . PRO B 1 105 ? -22.047 -11.969 -8.047 1 88.31 105 PRO B CA 1
ATOM 3191 C C . PRO B 1 105 ? -20.828 -11.094 -8.336 1 88.31 105 PRO B C 1
ATOM 3193 O O . PRO B 1 105 ? -20.516 -10.188 -7.566 1 88.31 105 PRO B O 1
ATOM 3196 N N . PRO B 1 106 ? -20.156 -11.367 -9.461 1 93.94 106 PRO B N 1
ATOM 3197 C CA . PRO B 1 106 ? -19.047 -10.5 -9.852 1 93.94 106 PRO B CA 1
ATOM 3198 C C . PRO B 1 106 ? -19.484 -9.047 -10.07 1 93.94 106 PRO B C 1
ATOM 3200 O O . PRO B 1 106 ? -20.609 -8.805 -10.516 1 93.94 106 PRO B O 1
ATOM 3203 N N . PRO B 1 107 ? -18.641 -8.125 -9.727 1 94.75 107 PRO B N 1
ATOM 3204 C CA . PRO B 1 107 ? -18.953 -6.727 -10.047 1 94.75 107 PRO B CA 1
ATOM 3205 C C . PRO B 1 107 ? -18.984 -6.457 -11.547 1 94.75 107 PRO B C 1
ATOM 3207 O O . PRO B 1 107 ? -18.406 -7.223 -12.328 1 94.75 107 PRO B O 1
ATOM 3210 N N . PRO B 1 108 ? -19.688 -5.406 -11.969 1 93.88 108 PRO B N 1
ATOM 3211 C CA . PRO B 1 108 ? -19.766 -5.102 -13.398 1 93.88 108 PRO B CA 1
ATOM 3212 C C . PRO B 1 108 ? -18.422 -4.684 -13.992 1 93.88 108 PRO B C 1
ATOM 3214 O O . PRO B 1 108 ? -18.219 -4.801 -15.203 1 93.88 108 PRO B O 1
ATOM 3217 N N . LYS B 1 109 ? -17.547 -4.102 -13.195 1 95.75 109 LYS B N 1
ATOM 3218 C CA . LYS B 1 109 ? -16.156 -3.75 -13.492 1 95.75 109 LYS B CA 1
ATOM 3219 C C . LYS B 1 109 ? -15.219 -4.234 -12.391 1 95.75 109 LYS B C 1
ATOM 3221 O O . LYS B 1 109 ? -15.648 -4.484 -11.266 1 95.75 109 LYS B O 1
ATOM 3226 N N . PRO B 1 110 ? -13.984 -4.383 -12.766 1 97.5 110 PRO B N 1
ATOM 3227 C CA . PRO B 1 110 ? -13.078 -4.852 -11.719 1 97.5 110 PRO B CA 1
ATOM 3228 C C . PRO B 1 110 ? -13.133 -3.979 -10.461 1 97.5 110 PRO B C 1
ATOM 3230 O O . PRO B 1 110 ? -13.07 -2.75 -10.555 1 97.5 110 PRO B O 1
ATOM 3233 N N . TYR B 1 111 ? -13.344 -4.559 -9.32 1 97.56 111 TYR B N 1
ATOM 3234 C CA . TYR B 1 111 ? -13.219 -3.957 -7.996 1 97.56 111 TYR B CA 1
ATOM 3235 C C . TYR B 1 111 ? -11.969 -4.465 -7.277 1 97.56 111 TYR B C 1
ATOM 3237 O O . TYR B 1 111 ? -11.836 -5.668 -7.039 1 97.56 111 TYR B O 1
ATOM 3245 N N . PHE B 1 112 ? -11.078 -3.555 -6.934 1 98.56 112 PHE B N 1
ATOM 3246 C CA . PHE B 1 112 ? -9.82 -3.969 -6.336 1 98.56 112 PHE B CA 1
ATOM 3247 C C . PHE B 1 112 ? -9.773 -3.605 -4.855 1 98.56 112 PHE B C 1
ATOM 3249 O O . PHE B 1 112 ? -10.25 -2.539 -4.461 1 98.56 112 PHE B O 1
ATOM 3256 N N . PHE B 1 113 ? -9.242 -4.48 -4.062 1 98.62 113 PHE B N 1
ATOM 3257 C CA . PHE B 1 113 ? -8.703 -4.176 -2.742 1 98.62 113 PHE B CA 1
ATOM 3258 C C . PHE B 1 113 ? -7.191 -4.367 -2.713 1 98.62 113 PHE B C 1
ATOM 3260 O O . PHE B 1 113 ? -6.59 -4.754 -3.717 1 98.62 113 PHE B O 1
ATOM 3267 N N . THR B 1 114 ? -6.59 -4.039 -1.587 1 98.56 114 THR B N 1
ATOM 3268 C CA . THR B 1 114 ? -5.133 -4.059 -1.543 1 98.56 114 THR B CA 1
ATOM 3269 C C . THR B 1 114 ? -4.637 -4.969 -0.422 1 98.56 114 THR B C 1
ATOM 3271 O O . THR B 1 114 ? -5.395 -5.312 0.485 1 98.56 114 THR B O 1
ATOM 3274 N N . LYS B 1 115 ? -3.508 -5.453 -0.526 1 98.56 115 LYS B N 1
ATOM 3275 C CA . LYS B 1 115 ? -2.729 -6.051 0.553 1 98.56 115 LYS B CA 1
ATOM 3276 C C . LYS B 1 115 ? -1.421 -5.297 0.772 1 98.56 115 LYS B C 1
ATOM 3278 O O . LYS B 1 115 ? -1.081 -4.398 0.001 1 98.56 115 LYS B O 1
ATOM 3283 N N . PHE B 1 116 ? -0.701 -5.555 1.855 1 98.19 116 PHE B N 1
ATOM 3284 C CA . PHE B 1 116 ? 0.539 -4.863 2.195 1 98.19 116 PHE B CA 1
ATOM 3285 C C . PHE B 1 116 ? 1.738 -5.785 2.008 1 98.19 116 PHE B C 1
ATOM 3287 O O . PHE B 1 116 ? 1.611 -7.008 2.105 1 98.19 116 PHE B O 1
ATOM 3294 N N . PRO B 1 117 ? 2.906 -5.168 1.761 1 97.62 117 PRO B N 1
ATOM 3295 C CA . PRO B 1 117 ? 4.121 -5.984 1.729 1 97.62 117 PRO B CA 1
ATOM 3296 C C . PRO B 1 117 ? 4.328 -6.781 3.014 1 97.62 117 PRO B C 1
ATOM 3298 O O . PRO B 1 117 ? 4.828 -7.91 2.969 1 97.62 117 PRO B O 1
ATOM 3301 N N . SER B 1 118 ? 3.852 -6.242 4.098 1 97.44 118 SER B N 1
ATOM 3302 C CA . SER B 1 118 ? 4.035 -6.906 5.387 1 97.44 118 SER B CA 1
ATOM 3303 C C . SER B 1 118 ? 3.23 -8.195 5.461 1 97.44 118 SER B C 1
ATOM 3305 O O . SER B 1 118 ? 3.48 -9.039 6.328 1 97.44 118 SER B O 1
ATOM 3307 N N . SER B 1 119 ? 2.236 -8.328 4.605 1 98.62 119 SER B N 1
ATOM 3308 C CA . SER B 1 119 ? 1.418 -9.531 4.625 1 98.62 119 SER B CA 1
ATOM 3309 C C . SER B 1 119 ? 2.07 -10.656 3.824 1 98.62 119 SER B C 1
ATOM 3311 O O . SER B 1 119 ? 1.675 -11.82 3.941 1 98.62 119 SER B O 1
ATOM 3313 N N . LEU B 1 120 ? 3.061 -10.422 3.039 1 98.81 120 LEU B N 1
ATOM 3314 C CA . LEU B 1 120 ? 3.625 -11.391 2.105 1 98.81 120 LEU B CA 1
ATOM 3315 C C . LEU B 1 120 ? 4.41 -12.469 2.85 1 98.81 120 LEU B C 1
ATOM 3317 O O . LEU B 1 120 ? 5.078 -12.18 3.844 1 98.81 120 LEU B O 1
ATOM 3321 N N . VAL B 1 121 ? 4.305 -13.625 2.391 1 98.81 121 VAL B N 1
ATOM 3322 C CA . VAL B 1 121 ? 5.012 -14.797 2.9 1 98.81 121 VAL B CA 1
ATOM 3323 C C . VAL B 1 121 ? 5.625 -15.578 1.74 1 98.81 121 VAL B C 1
ATOM 3325 O O . VAL B 1 121 ? 4.945 -15.875 0.756 1 98.81 121 VAL B O 1
ATOM 3328 N N . GLY B 1 122 ? 6.898 -15.891 1.842 1 98.81 122 GLY B N 1
ATOM 3329 C CA . GLY B 1 122 ? 7.547 -16.672 0.797 1 98.81 122 GLY B CA 1
ATOM 3330 C C . GLY B 1 122 ? 7.223 -18.141 0.865 1 98.81 122 GLY B C 1
ATOM 3331 O O . GLY B 1 122 ? 6.574 -18.609 1.81 1 98.81 122 GLY B O 1
ATOM 3332 N N . HIS B 1 123 ? 7.625 -18.828 -0.14 1 98.81 123 HIS B N 1
ATOM 3333 C CA . HIS B 1 123 ? 7.52 -20.281 -0.217 1 98.81 123 HIS B CA 1
ATOM 3334 C C . HIS B 1 123 ? 8.188 -20.953 0.982 1 98.81 123 HIS B C 1
ATOM 3336 O O . HIS B 1 123 ? 9.25 -20.516 1.43 1 98.81 123 HIS B O 1
ATOM 3342 N N . ASP B 1 124 ? 7.492 -21.922 1.571 1 98.69 124 ASP B N 1
ATOM 3343 C CA . ASP B 1 124 ? 7.984 -22.75 2.67 1 98.69 124 ASP B CA 1
ATOM 3344 C C . ASP B 1 124 ? 8.203 -21.906 3.928 1 98.69 124 ASP B C 1
ATOM 3346 O O . ASP B 1 124 ? 8.93 -22.312 4.836 1 98.69 124 ASP B O 1
ATOM 3350 N N . LYS B 1 125 ? 7.789 -20.688 3.951 1 98.81 125 LYS B N 1
ATOM 3351 C CA . LYS B 1 125 ? 7.738 -19.875 5.152 1 98.81 125 LYS B CA 1
ATOM 3352 C C . LYS B 1 125 ? 6.359 -19.938 5.805 1 98.81 125 LYS B C 1
ATOM 3354 O O . LYS B 1 125 ? 5.355 -20.172 5.125 1 98.81 125 LYS B O 1
ATOM 3359 N N . PRO B 1 126 ? 6.27 -19.766 7.02 1 98.88 126 PRO B N 1
ATOM 3360 C CA . PRO B 1 126 ? 4.996 -19.969 7.715 1 98.88 126 PRO B CA 1
ATOM 3361 C C . PRO B 1 126 ? 4.012 -18.828 7.492 1 98.88 126 PRO B C 1
ATOM 3363 O O . PRO B 1 126 ? 4.398 -17.656 7.547 1 98.88 126 PRO B O 1
ATOM 3366 N N . VAL B 1 127 ? 2.777 -19.172 7.137 1 98.94 127 VAL B N 1
ATOM 3367 C CA . VAL B 1 127 ? 1.653 -18.25 7.328 1 98.94 127 VAL B CA 1
ATOM 3368 C C . VAL B 1 127 ? 1.314 -18.156 8.812 1 98.94 127 VAL B C 1
ATOM 3370 O O . VAL B 1 127 ? 1.131 -19.172 9.484 1 98.94 127 VAL B O 1
ATOM 3373 N N . VAL B 1 128 ? 1.281 -17 9.367 1 98.88 128 VAL B N 1
ATOM 3374 C CA . VAL B 1 128 ? 1.026 -16.797 10.789 1 98.88 128 VAL B CA 1
ATOM 3375 C C . VAL B 1 128 ? -0.438 -16.422 11 1 98.88 128 VAL B C 1
ATOM 3377 O O . VAL B 1 128 ? -0.876 -15.344 10.578 1 98.88 128 VAL B O 1
ATOM 3380 N N . LYS B 1 129 ? -1.188 -17.328 11.562 1 98.81 129 LYS B N 1
ATOM 3381 C CA . LYS B 1 129 ? -2.576 -17.047 11.906 1 98.81 129 LYS B CA 1
ATOM 3382 C C . LYS B 1 129 ? -2.662 -15.977 13 1 98.81 129 LYS B C 1
ATOM 3384 O O . LYS B 1 129 ? -2.244 -16.219 14.133 1 98.81 129 LYS B O 1
ATOM 3389 N N . PRO B 1 130 ? -3.205 -14.805 12.656 1 98.5 130 PRO B N 1
ATOM 3390 C CA . PRO B 1 130 ? -3.305 -13.766 13.68 1 98.5 130 PRO B CA 1
ATOM 3391 C C . PRO B 1 130 ? -4.082 -14.219 14.914 1 98.5 130 PRO B C 1
ATOM 3393 O O . PRO B 1 130 ? -5.07 -14.953 14.789 1 98.5 130 PRO B O 1
ATOM 3396 N N . LYS B 1 131 ? -3.725 -13.805 16.078 1 98.12 131 LYS B N 1
ATOM 3397 C CA . LYS B 1 131 ? -4.332 -14.266 17.312 1 98.12 131 LYS B CA 1
ATOM 3398 C C . LYS B 1 131 ? -5.766 -13.766 17.453 1 98.12 131 LYS B C 1
ATOM 3400 O O . LYS B 1 131 ? -6.535 -14.281 18.266 1 98.12 131 LYS B O 1
ATOM 3405 N N . VAL B 1 132 ? -6.117 -12.781 16.609 1 97.69 132 VAL B N 1
ATOM 3406 C CA . VAL B 1 132 ? -7.422 -12.148 16.75 1 97.69 132 VAL B CA 1
ATOM 3407 C C . VAL B 1 132 ? -8.43 -12.836 15.836 1 97.69 132 VAL B C 1
ATOM 3409 O O . VAL B 1 132 ? -9.594 -12.43 15.773 1 97.69 132 VAL B O 1
ATOM 3412 N N . THR B 1 133 ? -8.062 -13.867 15.086 1 97.69 133 THR B N 1
ATOM 3413 C CA . THR B 1 133 ? -8.977 -14.453 14.109 1 97.69 133 THR B CA 1
ATOM 3414 C C . THR B 1 133 ? -9.164 -15.945 14.375 1 97.69 133 THR B C 1
ATOM 3416 O O . THR B 1 133 ? -8.273 -16.609 14.906 1 97.69 133 THR B O 1
ATOM 3419 N N . GLU B 1 134 ? -10.273 -16.438 13.945 1 97.44 134 GLU B N 1
ATOM 3420 C CA . GLU B 1 134 ? -10.562 -17.875 13.984 1 97.44 134 GLU B CA 1
ATOM 3421 C C . GLU B 1 134 ? -10.906 -18.406 12.602 1 97.44 134 GLU B C 1
ATOM 3423 O O . GLU B 1 134 ? -11.07 -19.609 12.414 1 97.44 134 GLU B O 1
ATOM 3428 N N . LYS B 1 135 ? -11.023 -17.547 11.656 1 98.38 135 LYS B N 1
ATOM 3429 C CA . LYS B 1 135 ? -11.539 -17.953 10.352 1 98.38 135 LYS B CA 1
ATOM 3430 C C . LYS B 1 135 ? -10.578 -17.578 9.234 1 98.38 135 LYS B C 1
ATOM 3432 O O . LYS B 1 135 ? -10.922 -16.781 8.359 1 98.38 135 LYS B O 1
ATOM 3437 N N . LEU B 1 136 ? -9.445 -18.219 9.242 1 98.75 136 LEU B N 1
ATOM 3438 C CA . LEU B 1 136 ? -8.438 -18.047 8.195 1 98.75 136 LEU B CA 1
ATOM 3439 C C . LEU B 1 136 ? -8.75 -18.938 7 1 98.75 136 LEU B C 1
ATOM 3441 O O . LEU B 1 136 ? -9.023 -20.141 7.164 1 98.75 136 LEU B O 1
ATOM 3445 N N . ASP B 1 137 ? -8.766 -18.391 5.816 1 98.81 137 ASP B N 1
ATOM 3446 C CA . ASP B 1 137 ? -9.25 -19.078 4.621 1 98.81 137 ASP B CA 1
ATOM 3447 C C . ASP B 1 137 ? -8.211 -19.016 3.5 1 98.81 137 ASP B C 1
ATOM 3449 O O . ASP B 1 137 ? -7.375 -18.109 3.469 1 98.81 137 ASP B O 1
ATOM 3453 N N . TRP B 1 138 ? -8.195 -20.031 2.67 1 98.94 138 TRP B N 1
ATOM 3454 C CA . TRP B 1 138 ? -7.262 -20.125 1.555 1 98.94 138 TRP B CA 1
ATOM 3455 C C . TRP B 1 138 ? -7.902 -19.641 0.261 1 98.94 138 TRP B C 1
ATOM 3457 O O . TRP B 1 138 ? -9.125 -19.656 0.125 1 98.94 138 TRP B O 1
ATOM 3467 N N . GLU B 1 139 ? -7.102 -19.078 -0.647 1 98.81 139 GLU B N 1
ATOM 3468 C CA . GLU B 1 139 ? -7.555 -18.656 -1.971 1 98.81 139 GLU B CA 1
ATOM 3469 C C . GLU B 1 139 ? -6.414 -18.703 -2.984 1 98.81 139 GLU B C 1
ATOM 3471 O O . GLU B 1 139 ? -5.656 -17.75 -3.123 1 98.81 139 GLU B O 1
ATOM 3476 N N . VAL B 1 140 ? -6.297 -19.766 -3.777 1 98.94 140 VAL B N 1
ATOM 3477 C CA . VAL B 1 140 ? -5.262 -19.828 -4.805 1 98.94 140 VAL B CA 1
ATOM 3478 C C . VAL B 1 140 ? -5.602 -18.859 -5.941 1 98.94 140 VAL B C 1
ATOM 3480 O O . VAL B 1 140 ? -6.75 -18.812 -6.387 1 98.94 140 VAL B O 1
ATOM 3483 N N . GLU B 1 141 ? -4.672 -18.094 -6.336 1 98.94 141 GLU B N 1
ATOM 3484 C CA . GLU B 1 141 ? -4.812 -17.125 -7.43 1 98.94 141 GLU B CA 1
ATOM 3485 C C . GLU B 1 141 ? -3.541 -17.062 -8.273 1 98.94 141 GLU B C 1
ATOM 3487 O O . GLU B 1 141 ? -2.449 -17.359 -7.781 1 98.94 141 GLU B O 1
ATOM 3492 N N . LEU B 1 142 ? -3.682 -16.734 -9.562 1 98.94 142 LEU B N 1
ATOM 3493 C CA . LEU B 1 142 ? -2.535 -16.344 -10.375 1 98.94 142 LEU B CA 1
ATOM 3494 C C . LEU B 1 142 ? -2.107 -14.906 -10.055 1 98.94 142 LEU B C 1
ATOM 3496 O O . LEU B 1 142 ? -2.939 -14 -10.008 1 98.94 142 LEU B O 1
ATOM 3500 N N . GLY B 1 143 ? -0.848 -14.711 -9.719 1 98.94 143 GLY B N 1
ATOM 3501 C CA . GLY B 1 143 ? -0.294 -13.383 -9.531 1 98.94 143 GLY B CA 1
ATOM 3502 C C . GLY B 1 143 ? 0.41 -12.852 -10.766 1 98.94 143 GLY B C 1
ATOM 3503 O O . GLY B 1 143 ? 1.201 -13.555 -11.391 1 98.94 143 GLY B O 1
ATOM 3504 N N . ILE B 1 144 ? 0.093 -11.625 -11.156 1 98.94 144 ILE B N 1
ATOM 3505 C CA . ILE B 1 144 ? 0.74 -10.898 -12.242 1 98.94 144 ILE B CA 1
ATOM 3506 C C . ILE B 1 144 ? 1.795 -9.953 -11.664 1 98.94 144 ILE B C 1
ATOM 3508 O O . ILE B 1 144 ? 1.49 -9.109 -10.812 1 98.94 144 ILE B O 1
ATOM 3512 N N . VAL B 1 145 ? 3.027 -10.109 -12.039 1 98.94 145 VAL B N 1
ATOM 3513 C CA . VAL B 1 145 ? 4.078 -9.172 -11.656 1 98.94 145 VAL B CA 1
ATOM 3514 C C . VAL B 1 145 ? 4.316 -8.164 -12.773 1 98.94 145 VAL B C 1
ATOM 3516 O O . VAL B 1 145 ? 4.645 -8.547 -13.898 1 98.94 145 VAL B O 1
ATOM 3519 N N . ILE B 1 146 ? 4.168 -6.914 -12.477 1 98.94 146 ILE B N 1
ATOM 3520 C CA . ILE B 1 146 ? 4.312 -5.844 -13.461 1 98.94 146 ILE B CA 1
ATOM 3521 C C . ILE B 1 146 ? 5.793 -5.605 -13.75 1 98.94 146 ILE B C 1
ATOM 3523 O O . ILE B 1 146 ? 6.613 -5.582 -12.828 1 98.94 146 ILE B O 1
ATOM 3527 N N . GLY B 1 147 ? 6.086 -5.406 -15.016 1 98.69 147 GLY B N 1
ATOM 3528 C CA . GLY B 1 147 ? 7.469 -5.289 -15.453 1 98.69 147 GLY B CA 1
ATOM 3529 C C . GLY B 1 147 ? 7.852 -3.871 -15.836 1 98.69 147 GLY B C 1
ATOM 3530 O O . GLY B 1 147 ? 8.969 -3.428 -15.555 1 98.69 147 GLY B O 1
ATOM 3531 N N . LYS B 1 148 ? 6.961 -3.225 -16.5 1 97.5 148 LYS B N 1
ATOM 3532 C CA . LYS B 1 148 ? 7.141 -1.855 -16.984 1 97.5 148 LYS B CA 1
ATOM 3533 C C . LYS B 1 148 ? 6.012 -0.952 -16.484 1 97.5 148 LYS B C 1
ATOM 3535 O O . LYS B 1 148 ? 4.906 -1.423 -16.219 1 97.5 148 LYS B O 1
ATOM 3540 N N . HIS B 1 149 ? 6.383 0.294 -16.391 1 97.75 149 HIS B N 1
ATOM 3541 C CA . HIS B 1 149 ? 5.371 1.275 -16.016 1 97.75 149 HIS B CA 1
ATOM 3542 C C . HIS B 1 149 ? 4.137 1.163 -16.891 1 97.75 149 HIS B C 1
ATOM 3544 O O . HIS B 1 149 ? 4.254 1.013 -18.109 1 97.75 149 HIS B O 1
ATOM 3550 N N . ALA B 1 150 ? 2.979 1.157 -16.266 1 98.44 150 ALA B N 1
ATOM 3551 C CA . ALA B 1 150 ? 1.696 1.074 -16.969 1 98.44 150 ALA B CA 1
ATOM 3552 C C . ALA B 1 150 ? 0.722 2.129 -16.453 1 98.44 150 ALA B C 1
ATOM 3554 O O . ALA B 1 150 ? 0.446 2.193 -15.25 1 98.44 150 ALA B O 1
ATOM 3555 N N . LYS B 1 151 ? 0.233 2.984 -17.234 1 98.62 151 LYS B N 1
ATOM 3556 C CA . LYS B 1 151 ? -0.789 3.99 -16.953 1 98.62 151 LYS B CA 1
ATOM 3557 C C . LYS B 1 151 ? -1.727 4.16 -18.141 1 98.62 151 LYS B C 1
ATOM 3559 O O . LYS B 1 151 ? -1.276 4.406 -19.266 1 98.62 151 LYS B O 1
ATOM 3564 N N . TYR B 1 152 ? -2.963 3.947 -17.906 1 98.69 152 TYR B N 1
ATOM 3565 C CA . TYR B 1 152 ? -3.984 4.047 -18.938 1 98.69 152 TYR B CA 1
ATOM 3566 C C . TYR B 1 152 ? -3.662 3.129 -20.125 1 98.69 152 TYR B C 1
ATOM 3568 O O . TYR B 1 152 ? -3.699 3.553 -21.281 1 98.69 152 TYR B O 1
ATOM 3576 N N . VAL B 1 153 ? -3.305 1.908 -19.797 1 98.62 153 VAL B N 1
ATOM 3577 C CA . VAL B 1 153 ? -2.912 0.941 -20.812 1 98.62 153 VAL B CA 1
ATOM 3578 C C . VAL B 1 153 ? -4.152 0.254 -21.391 1 98.62 153 VAL B C 1
ATOM 3580 O O . VAL B 1 153 ? -5.031 -0.172 -20.641 1 98.62 153 VAL B O 1
ATOM 3583 N N . ASP B 1 154 ? -4.262 0.166 -22.656 1 98.44 154 ASP B N 1
ATOM 3584 C CA . ASP B 1 154 ? -5.324 -0.604 -23.297 1 98.44 154 ASP B CA 1
ATOM 3585 C C . ASP B 1 154 ? -5.137 -2.102 -23.062 1 98.44 154 ASP B C 1
ATOM 3587 O O . ASP B 1 154 ? -4.004 -2.592 -23.031 1 98.44 154 ASP B O 1
ATOM 3591 N N . PRO B 1 155 ? -6.266 -2.785 -22.984 1 98.31 155 PRO B N 1
ATOM 3592 C CA . PRO B 1 155 ? -6.141 -4.23 -22.797 1 98.31 155 PRO B CA 1
ATOM 3593 C C . PRO B 1 155 ? -5.238 -4.887 -23.844 1 98.31 155 PRO B C 1
ATOM 3595 O O . PRO B 1 155 ? -4.473 -5.801 -23.516 1 98.31 155 PRO B O 1
ATOM 3598 N N . GLY B 1 156 ? -5.27 -4.41 -25.062 1 98.44 156 GLY B N 1
ATOM 3599 C CA . GLY B 1 156 ? -4.488 -5.004 -26.141 1 98.44 156 GLY B CA 1
ATOM 3600 C C . GLY B 1 156 ? -2.992 -4.883 -25.922 1 98.44 156 GLY B C 1
ATOM 3601 O O . GLY B 1 156 ? -2.215 -5.672 -26.469 1 98.44 156 GLY B O 1
ATOM 3602 N N . ASN B 1 157 ? -2.52 -3.965 -25.078 1 98.44 157 ASN B N 1
ATOM 3603 C CA . ASN B 1 157 ? -1.101 -3.73 -24.828 1 98.44 157 ASN B CA 1
ATOM 3604 C C . ASN B 1 157 ? -0.705 -4.129 -23.406 1 98.44 157 ASN B C 1
ATOM 3606 O O . ASN B 1 157 ? 0.444 -3.938 -23.016 1 98.44 157 ASN B O 1
ATOM 3610 N N . ALA B 1 158 ? -1.645 -4.648 -22.703 1 98.56 158 ALA B N 1
ATOM 3611 C CA . ALA B 1 158 ? 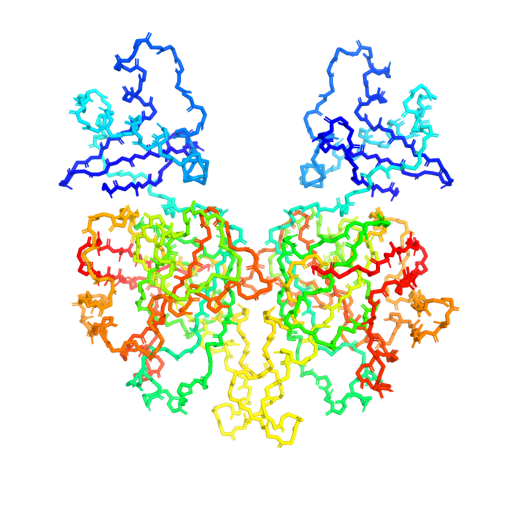-1.475 -4.867 -21.266 1 98.56 158 ALA B CA 1
ATOM 3612 C C . ALA B 1 158 ? -0.346 -5.855 -20.984 1 98.56 158 ALA B C 1
ATOM 3614 O O . ALA B 1 158 ? 0.474 -5.637 -20.094 1 98.56 158 ALA B O 1
ATOM 3615 N N . LEU B 1 159 ? -0.24 -6.887 -21.75 1 98.5 159 LEU B N 1
ATOM 3616 C CA . LEU B 1 159 ? 0.736 -7.941 -21.484 1 98.5 159 LEU B CA 1
ATOM 3617 C C . LEU B 1 159 ? 2.154 -7.441 -21.734 1 98.5 159 LEU B C 1
ATOM 3619 O O . LEU B 1 159 ? 3.119 -8.016 -21.234 1 98.5 159 LEU B O 1
ATOM 3623 N N . ASN B 1 160 ? 2.307 -6.328 -22.531 1 98 160 ASN B N 1
ATOM 3624 C CA . ASN B 1 160 ? 3.615 -5.719 -22.75 1 98 160 ASN B CA 1
ATOM 3625 C C . ASN B 1 160 ? 4.195 -5.152 -21.453 1 98 160 ASN B C 1
ATOM 3627 O O . ASN B 1 160 ? 5.387 -4.848 -21.375 1 98 160 ASN B O 1
ATOM 3631 N N . HIS B 1 161 ? 3.371 -5.02 -20.484 1 98.62 161 HIS B N 1
ATOM 3632 C CA . HIS B 1 161 ? 3.801 -4.414 -19.219 1 98.62 161 HIS B CA 1
ATOM 3633 C C . HIS B 1 161 ? 4 -5.469 -18.141 1 98.62 161 HIS B C 1
ATOM 3635 O O . HIS B 1 161 ? 4.328 -5.141 -17 1 98.62 161 HIS B O 1
ATOM 3641 N N . VAL B 1 162 ? 3.824 -6.707 -18.438 1 98.81 162 VAL B N 1
ATOM 3642 C CA . VAL B 1 162 ? 3.91 -7.793 -17.469 1 98.81 162 VAL B CA 1
ATOM 3643 C C . VAL B 1 162 ? 5.305 -8.414 -17.516 1 98.81 162 VAL B C 1
ATOM 3645 O O . VAL B 1 162 ? 5.812 -8.742 -18.594 1 98.81 162 VAL B O 1
ATOM 3648 N N . PHE B 1 163 ? 5.938 -8.516 -16.359 1 98.81 163 PHE B N 1
ATOM 3649 C CA . PHE B 1 163 ? 7.234 -9.172 -16.219 1 98.81 163 PHE B CA 1
ATOM 3650 C C . PHE B 1 163 ? 7.074 -10.688 -16.234 1 98.81 163 PHE B C 1
ATOM 3652 O O . PHE B 1 163 ? 7.84 -11.398 -16.891 1 98.81 163 PHE B O 1
ATOM 3659 N N . GLY B 1 164 ? 6.055 -11.141 -15.469 1 98.88 164 GLY B N 1
ATOM 3660 C CA . GLY B 1 164 ? 5.812 -12.562 -15.352 1 98.88 164 GLY B CA 1
ATOM 3661 C C . GLY B 1 164 ? 4.684 -12.898 -14.391 1 98.88 164 GLY B C 1
ATOM 3662 O O . GLY B 1 164 ? 3.838 -12.047 -14.102 1 98.88 164 GLY B O 1
ATOM 3663 N N . PHE B 1 165 ? 4.637 -14.188 -14.016 1 98.94 165 PHE B N 1
ATOM 3664 C CA . PHE B 1 165 ? 3.541 -14.719 -13.203 1 98.94 165 PHE B CA 1
ATOM 3665 C C . PHE B 1 165 ? 4.074 -15.5 -12.016 1 98.94 165 PHE B C 1
ATOM 3667 O O . PHE B 1 165 ? 5.191 -16.031 -12.062 1 98.94 165 PHE B O 1
ATOM 3674 N N . THR B 1 166 ? 3.328 -15.586 -11.008 1 98.94 166 THR B N 1
ATOM 3675 C CA . THR B 1 166 ? 3.66 -16.312 -9.789 1 98.94 166 THR B CA 1
ATOM 3676 C C . THR B 1 166 ? 2.408 -16.922 -9.156 1 98.94 166 THR B C 1
ATOM 3678 O O . THR B 1 166 ? 1.293 -16.672 -9.617 1 98.94 166 THR B O 1
ATOM 3681 N N . VAL B 1 167 ? 2.572 -17.828 -8.234 1 98.94 167 VAL B N 1
ATOM 3682 C CA . VAL B 1 167 ? 1.447 -18.344 -7.461 1 98.94 167 VAL B CA 1
ATOM 3683 C C . VAL B 1 167 ? 1.145 -17.391 -6.305 1 98.94 167 VAL B C 1
ATOM 3685 O O . VAL B 1 167 ? 2.061 -16.906 -5.637 1 98.94 167 VAL B O 1
ATOM 3688 N N . PHE B 1 168 ? -0.033 -17.031 -6.168 1 98.94 168 PHE B N 1
ATOM 3689 C CA . PHE B 1 168 ? -0.545 -16.141 -5.145 1 98.94 168 PHE B CA 1
ATOM 3690 C C . PHE B 1 168 ? -1.636 -16.812 -4.324 1 98.94 168 PHE B C 1
ATOM 3692 O O . PHE B 1 168 ? -2.562 -17.406 -4.879 1 98.94 168 PHE B O 1
ATOM 3699 N N . ASN B 1 169 ? -1.495 -16.906 -3.021 1 98.94 169 ASN B N 1
ATOM 3700 C CA . ASN B 1 169 ? -2.543 -17.391 -2.127 1 98.94 169 ASN B CA 1
ATOM 3701 C C . ASN B 1 169 ? -3.125 -16.25 -1.288 1 98.94 169 ASN B C 1
ATOM 3703 O O . ASN B 1 169 ? -2.512 -15.82 -0.31 1 98.94 169 ASN B O 1
ATOM 3707 N N . ASP B 1 170 ? -4.262 -15.781 -1.7 1 98.81 170 ASP B N 1
ATOM 3708 C CA . ASP B 1 170 ? -4.918 -14.648 -1.051 1 98.81 170 ASP B CA 1
ATOM 3709 C C . ASP B 1 170 ? -5.621 -15.086 0.233 1 98.81 170 ASP B C 1
ATOM 3711 O O . ASP B 1 170 ? -6.848 -15 0.335 1 98.81 170 ASP B O 1
ATOM 3715 N N . VAL B 1 171 ? -4.836 -15.445 1.162 1 98.88 171 VAL B N 1
ATOM 3716 C CA . VAL B 1 171 ? -5.387 -15.836 2.455 1 98.88 171 VAL B CA 1
ATOM 3717 C C . VAL B 1 171 ? -6.262 -14.719 3.006 1 98.88 171 VAL B C 1
ATOM 3719 O O . VAL B 1 171 ? -5.898 -13.539 2.926 1 98.88 171 VAL B O 1
ATOM 3722 N N . SER B 1 172 ? -7.418 -15.102 3.533 1 98.62 172 SER B N 1
ATOM 3723 C CA . SER B 1 172 ? -8.438 -14.164 3.994 1 98.62 172 SER B CA 1
ATOM 3724 C C . SER B 1 172 ? -8.781 -14.398 5.461 1 98.62 172 SER B C 1
ATOM 3726 O O . SER B 1 172 ? -8.805 -15.539 5.926 1 98.62 172 SER B O 1
ATOM 3728 N N . VAL B 1 173 ? -8.961 -13.344 6.168 1 98.62 173 VAL B N 1
ATOM 3729 C CA . VAL B 1 173 ? -9.438 -13.367 7.547 1 98.62 173 VAL B CA 1
ATOM 3730 C C . VAL B 1 173 ? -10.938 -13.086 7.582 1 98.62 173 VAL B C 1
ATOM 3732 O O . VAL B 1 173 ? -11.359 -11.953 7.82 1 98.62 173 VAL B O 1
ATOM 3735 N N . ARG B 1 174 ? -11.727 -14.141 7.531 1 98.12 174 ARG B N 1
ATOM 3736 C CA . ARG B 1 174 ? -13.133 -14.039 7.16 1 98.12 174 ARG B CA 1
ATOM 3737 C C . ARG B 1 174 ? -13.945 -13.383 8.266 1 98.12 174 ARG B C 1
ATOM 3739 O O . ARG B 1 174 ? -14.891 -12.641 7.996 1 98.12 174 ARG B O 1
ATOM 3746 N N . ASP B 1 175 ? -13.625 -13.648 9.523 1 97.75 175 ASP B N 1
ATOM 3747 C CA . ASP B 1 175 ? -14.383 -13.078 10.633 1 97.75 175 ASP B CA 1
ATOM 3748 C C . ASP B 1 175 ? -14.102 -11.586 10.773 1 97.75 175 ASP B C 1
ATOM 3750 O O . ASP B 1 175 ? -14.836 -10.867 11.461 1 97.75 175 ASP B O 1
ATOM 3754 N N . TRP B 1 176 ? -13.031 -11.07 10.18 1 98 176 TRP B N 1
ATOM 3755 C CA . TRP B 1 176 ? -12.758 -9.641 10.133 1 98 176 TRP B CA 1
ATOM 3756 C C . TRP B 1 176 ? -13.242 -9.039 8.812 1 98 176 TRP B C 1
ATOM 3758 O O . TRP B 1 176 ? -13.5 -7.836 8.734 1 98 176 TRP B O 1
ATOM 3768 N N . GLN B 1 177 ? -13.289 -9.828 7.777 1 97.88 177 GLN B N 1
ATOM 3769 C CA . GLN B 1 177 ? -13.648 -9.375 6.441 1 97.88 177 GLN B CA 1
ATOM 3770 C C . GLN B 1 177 ? -15.117 -8.984 6.363 1 97.88 177 GLN B C 1
ATOM 3772 O O . GLN B 1 177 ? -15.477 -7.973 5.758 1 97.88 177 GLN B O 1
ATOM 3777 N N . PHE B 1 178 ? -15.977 -9.766 6.992 1 96.25 178 PHE B N 1
ATOM 3778 C CA . PHE B 1 178 ? -17.406 -9.609 6.824 1 96.25 178 PHE B CA 1
ATOM 3779 C C . PHE B 1 178 ? -18 -8.773 7.949 1 96.25 178 PHE B C 1
ATOM 3781 O O . PHE B 1 178 ? -17.797 -9.07 9.125 1 96.25 178 PHE B O 1
ATOM 3788 N N . PRO B 1 179 ? -18.672 -7.703 7.551 1 94.5 179 PRO B N 1
ATOM 3789 C CA . PRO B 1 179 ? -19.359 -6.918 8.586 1 94.5 179 PRO B CA 1
ATOM 3790 C C . PRO B 1 179 ? -20.547 -7.645 9.195 1 94.5 179 PRO B C 1
ATOM 3792 O O . PRO B 1 179 ? -21 -8.664 8.656 1 94.5 179 PRO B O 1
ATOM 3795 N N . GLU B 1 180 ? -21 -7.082 10.289 1 91.25 180 GLU B N 1
ATOM 3796 C CA . GLU B 1 180 ? -22.156 -7.676 10.961 1 91.25 180 GLU B CA 1
ATOM 3797 C C . GLU B 1 180 ? -23.359 -7.777 10.031 1 91.25 180 GLU B C 1
ATOM 3799 O O . GLU B 1 180 ? -23.656 -6.828 9.305 1 91.25 180 GLU B O 1
ATOM 3804 N N . GLY B 1 181 ? -23.984 -8.906 10.023 1 91.56 181 GLY B N 1
ATOM 3805 C CA . GLY B 1 181 ? -25.188 -9.109 9.234 1 91.56 181 GLY B CA 1
ATOM 3806 C C . GLY B 1 181 ? -24.906 -9.5 7.797 1 91.56 181 GLY B C 1
ATOM 3807 O O . GLY B 1 181 ? -25.828 -9.773 7.023 1 91.56 181 GLY B O 1
ATOM 3808 N N . TRP B 1 182 ? -23.688 -9.578 7.375 1 89.69 182 TRP B N 1
ATOM 3809 C CA . TRP B 1 182 ? -23.312 -9.969 6.02 1 89.69 182 TRP B CA 1
ATOM 3810 C C . TRP B 1 182 ? -23.688 -11.422 5.746 1 89.69 182 TRP B C 1
ATOM 3812 O O . TRP B 1 182 ? -23.578 -12.273 6.633 1 89.69 182 TRP B O 1
ATOM 3822 N N . PRO B 1 183 ? -24.141 -11.797 4.645 1 88.38 183 PRO B N 1
ATOM 3823 C CA . PRO B 1 183 ? -24.359 -10.945 3.475 1 88.38 183 PRO B CA 1
ATOM 3824 C C . PRO B 1 183 ? -25.797 -10.43 3.383 1 88.38 183 PRO B C 1
ATOM 3826 O O . PRO B 1 183 ? -26.141 -9.727 2.43 1 88.38 183 PRO B O 1
ATOM 3829 N N . LYS B 1 184 ? -26.688 -10.68 4.43 1 90.19 184 LYS B N 1
ATOM 3830 C CA . LYS B 1 184 ? -28.094 -10.289 4.406 1 90.19 184 LYS B CA 1
ATOM 3831 C C . LYS B 1 184 ? -28.25 -8.781 4.578 1 90.19 184 LYS B C 1
ATOM 3833 O O . LYS B 1 184 ? -29.141 -8.172 3.975 1 90.19 184 LYS B O 1
ATOM 3838 N N . THR B 1 185 ? -27.359 -8.211 5.328 1 92 185 THR B N 1
ATOM 3839 C CA . THR B 1 185 ? -27.344 -6.777 5.574 1 92 185 THR B CA 1
ATOM 3840 C C . THR B 1 185 ? -26.109 -6.133 4.977 1 92 185 THR B C 1
ATOM 3842 O O . THR B 1 185 ? -24.984 -6.516 5.309 1 92 185 THR B O 1
ATOM 3845 N N . LEU B 1 186 ? -26.391 -5.191 4.094 1 93.12 186 LEU B N 1
ATOM 3846 C CA . LEU B 1 186 ? -25.281 -4.48 3.455 1 93.12 186 LEU B CA 1
ATOM 3847 C C . LEU B 1 186 ? -25.078 -3.107 4.09 1 93.12 186 LEU B C 1
ATOM 3849 O O . LEU B 1 186 ? -26.016 -2.557 4.691 1 93.12 186 LEU B O 1
ATOM 3853 N N . ASN B 1 187 ? -23.891 -2.605 4.105 1 93.25 187 ASN B N 1
ATOM 3854 C CA . ASN B 1 187 ? -23.531 -1.267 4.551 1 93.25 187 ASN B CA 1
ATOM 3855 C C . ASN B 1 187 ? -22.797 -0.494 3.457 1 93.25 187 ASN B C 1
ATOM 3857 O O . ASN B 1 187 ? -22.391 -1.071 2.445 1 93.25 187 ASN B O 1
ATOM 3861 N N . PRO B 1 188 ? -22.656 0.829 3.605 1 93 188 PRO B N 1
ATOM 3862 C CA . PRO B 1 188 ? -22.062 1.647 2.539 1 93 188 PRO B CA 1
ATOM 3863 C C . PRO B 1 188 ? -20.562 1.455 2.402 1 93 188 PRO B C 1
ATOM 3865 O O . PRO B 1 188 ? -19.953 1.932 1.437 1 93 188 PRO B O 1
ATOM 3868 N N . TYR B 1 189 ? -19.922 0.787 3.26 1 95.06 189 TYR B N 1
ATOM 3869 C CA . TYR B 1 189 ? -18.469 0.635 3.268 1 95.06 189 TYR B CA 1
ATOM 3870 C C . TYR B 1 189 ? -18.047 -0.683 2.625 1 95.06 189 TYR B C 1
ATOM 3872 O O . TYR B 1 189 ? -16.906 -0.836 2.186 1 95.06 189 TYR B O 1
ATOM 3880 N N . GLY B 1 190 ? -19.031 -1.615 2.543 1 95.06 190 GLY B N 1
ATOM 3881 C CA . GLY B 1 190 ? -18.734 -2.939 2.018 1 95.06 190 GLY B CA 1
ATOM 3882 C C . GLY B 1 190 ? -18.047 -3.84 3.02 1 95.06 190 GLY B C 1
ATOM 3883 O O . GLY B 1 190 ? -18.312 -3.771 4.219 1 95.06 190 GLY B O 1
ATOM 3884 N N . GLN B 1 191 ? -17.281 -4.82 2.51 1 96.56 191 GLN B N 1
ATOM 3885 C CA . GLN B 1 191 ? -16.484 -5.691 3.361 1 96.56 191 GLN B CA 1
ATOM 3886 C C . GLN B 1 191 ? -15.258 -4.953 3.9 1 96.56 191 GLN B C 1
ATOM 3888 O O . GLN B 1 191 ? -14.844 -3.936 3.338 1 96.56 191 GLN B O 1
ATOM 3893 N N . ASN B 1 192 ? -14.812 -5.426 5.051 1 97.62 192 ASN B N 1
ATOM 3894 C CA . ASN B 1 192 ? -13.578 -4.898 5.629 1 97.62 192 ASN B CA 1
ATOM 3895 C C . ASN B 1 192 ? -12.352 -5.434 4.906 1 97.62 192 ASN B C 1
ATOM 3897 O O . ASN B 1 192 ? -11.648 -6.309 5.422 1 97.62 192 ASN B O 1
ATOM 3901 N N . TRP B 1 193 ? -12.047 -4.801 3.799 1 98.31 193 TRP B N 1
ATOM 3902 C CA . TRP B 1 193 ? -11.07 -5.348 2.857 1 98.31 193 TRP B CA 1
ATOM 3903 C C . TRP B 1 193 ? -9.672 -5.328 3.451 1 98.31 193 TRP B C 1
ATOM 3905 O O . TRP B 1 193 ? -8.922 -6.301 3.328 1 98.31 193 TRP B O 1
ATOM 3915 N N . VAL B 1 194 ? -9.297 -4.262 4.129 1 98.12 194 VAL B N 1
ATOM 3916 C CA . VAL B 1 194 ? -7.938 -4.137 4.637 1 98.12 194 VAL B CA 1
ATOM 3917 C C . VAL B 1 194 ? -7.684 -5.207 5.695 1 98.12 194 VAL B C 1
ATOM 3919 O O . VAL B 1 194 ? -6.785 -6.043 5.543 1 98.12 194 VAL B O 1
ATOM 3922 N N . TRP B 1 195 ? -8.508 -5.34 6.711 1 97.81 195 TRP B N 1
ATOM 3923 C CA . TRP B 1 195 ? -8.25 -6.277 7.801 1 97.81 195 TRP B CA 1
ATOM 3924 C C . TRP B 1 195 ? -8.656 -7.695 7.406 1 97.81 195 TRP B C 1
ATOM 3926 O O . TRP B 1 195 ? -8.094 -8.672 7.902 1 97.81 195 TRP B O 1
ATOM 3936 N N . GLY B 1 196 ? -9.547 -7.781 6.504 1 98.5 196 GLY B N 1
ATOM 3937 C CA . GLY B 1 196 ? -9.922 -9.094 6.012 1 98.5 196 GLY B CA 1
ATOM 3938 C C . GLY B 1 196 ? -8.859 -9.727 5.129 1 98.5 196 GLY B C 1
ATOM 3939 O O . GLY B 1 196 ? -8.828 -10.945 4.957 1 98.5 196 GLY B O 1
ATOM 3940 N N . LYS B 1 197 ? -7.93 -8.859 4.594 1 98.75 197 LYS B N 1
ATOM 3941 C CA . LYS B 1 197 ? -7.117 -9.391 3.504 1 98.75 197 LYS B CA 1
ATOM 3942 C C . LYS B 1 197 ? -5.641 -9.078 3.717 1 98.75 197 LYS B C 1
ATOM 3944 O O . LYS B 1 197 ? -4.773 -9.711 3.104 1 98.75 197 LYS B O 1
ATOM 3949 N N . ALA B 1 198 ? -5.312 -8.172 4.648 1 98.56 198 ALA B N 1
ATOM 3950 C CA . ALA B 1 198 ? -3.951 -7.641 4.582 1 98.56 198 ALA B CA 1
ATOM 3951 C C . ALA B 1 198 ? -3.248 -7.77 5.93 1 98.56 198 ALA B C 1
ATOM 3953 O O . ALA B 1 198 ? -2.297 -7.039 6.215 1 98.56 198 ALA B O 1
ATOM 3954 N N . MET B 1 199 ? -3.699 -8.656 6.828 1 98.75 199 MET B N 1
ATOM 3955 C CA . MET B 1 199 ? -2.99 -8.852 8.094 1 98.75 199 MET B CA 1
ATOM 3956 C C . MET B 1 199 ? -1.601 -9.43 7.852 1 98.75 199 MET B C 1
ATOM 3958 O O . MET B 1 199 ? -1.337 -10 6.793 1 98.75 199 MET B O 1
ATOM 3962 N N . ASP B 1 200 ? -0.73 -9.266 8.828 1 98.69 200 ASP B N 1
ATOM 3963 C CA . ASP B 1 200 ? 0.68 -9.625 8.711 1 98.69 200 ASP B CA 1
ATOM 3964 C C . ASP B 1 200 ? 0.843 -11.117 8.406 1 98.69 200 ASP B C 1
ATOM 3966 O O . ASP B 1 200 ? 0.169 -11.953 9.008 1 98.69 200 ASP B O 1
ATOM 3970 N N . ASN B 1 201 ? 1.703 -11.445 7.41 1 98.75 201 ASN B N 1
ATOM 3971 C CA . ASN B 1 201 ? 2.164 -12.797 7.129 1 98.75 201 ASN B CA 1
ATOM 3972 C C . ASN B 1 201 ? 1.008 -13.719 6.742 1 98.75 201 ASN B C 1
ATOM 3974 O O . ASN B 1 201 ? 0.946 -14.867 7.184 1 98.75 201 ASN B O 1
ATOM 3978 N N . THR B 1 202 ? 0.065 -13.172 5.957 1 98.88 202 THR B N 1
ATOM 3979 C CA . THR B 1 202 ? -1.084 -13.977 5.566 1 98.88 202 THR B CA 1
ATOM 3980 C C . THR B 1 202 ? -1.18 -14.086 4.047 1 98.88 202 THR B C 1
ATOM 3982 O O . THR B 1 202 ? -2.203 -14.508 3.51 1 98.88 202 THR B O 1
ATOM 3985 N N . THR B 1 203 ? -0.195 -13.617 3.309 1 98.88 203 THR B N 1
ATOM 3986 C CA . THR B 1 203 ? -0.29 -13.625 1.853 1 98.88 203 THR B CA 1
ATOM 3987 C C . THR B 1 203 ? 0.882 -14.391 1.24 1 98.88 203 THR B C 1
ATOM 3989 O O . THR B 1 203 ? 1.889 -13.789 0.858 1 98.88 203 THR B O 1
ATOM 3992 N N . PRO B 1 204 ? 0.745 -15.68 1.104 1 98.94 204 PRO B N 1
ATOM 3993 C CA . PRO B 1 204 ? 1.793 -16.438 0.419 1 98.94 204 PRO B CA 1
ATOM 3994 C C . PRO B 1 204 ? 1.903 -16.094 -1.062 1 98.94 204 PRO B C 1
ATOM 3996 O O . PRO B 1 204 ? 0.885 -15.953 -1.747 1 98.94 204 PRO B O 1
ATOM 3999 N N . VAL B 1 205 ? 3.086 -15.922 -1.489 1 98.94 205 VAL B N 1
ATOM 4000 C CA . VAL B 1 205 ? 3.365 -15.68 -2.9 1 98.94 205 VAL B CA 1
ATOM 4001 C C . VAL B 1 205 ? 4.656 -16.391 -3.303 1 98.94 205 VAL B C 1
ATOM 4003 O O . VAL B 1 205 ? 5.625 -16.406 -2.543 1 98.94 205 VAL B O 1
ATOM 4006 N N . GLY B 1 206 ? 4.723 -17.016 -4.418 1 98.62 206 GLY B N 1
ATOM 4007 C CA . GLY B 1 206 ? 5.953 -17.609 -4.902 1 98.62 206 GLY B CA 1
ATOM 4008 C C . GLY B 1 206 ? 5.75 -19.016 -5.465 1 98.62 206 GLY B C 1
ATOM 4009 O O . GLY B 1 206 ? 4.668 -19.328 -5.957 1 98.62 206 GLY B O 1
ATOM 4010 N N . PRO B 1 207 ? 6.707 -19.812 -5.52 1 98.31 207 PRO B N 1
ATOM 4011 C CA . PRO B 1 207 ? 8.07 -19.531 -5.062 1 98.31 207 PRO B CA 1
ATOM 4012 C C . PRO B 1 207 ? 8.852 -18.641 -6.023 1 98.31 207 PRO B C 1
ATOM 4014 O O . PRO B 1 207 ? 9.82 -18 -5.625 1 98.31 207 PRO B O 1
ATOM 4017 N N . VAL B 1 208 ? 8.43 -18.656 -7.328 1 98.81 208 VAL B N 1
ATOM 4018 C CA . VAL B 1 208 ? 9.211 -17.969 -8.359 1 98.81 208 VAL B CA 1
ATOM 4019 C C . VAL B 1 208 ? 8.305 -17.031 -9.156 1 98.81 208 VAL B C 1
ATOM 4021 O O . VAL B 1 208 ? 7.078 -17.109 -9.047 1 98.81 208 VAL B O 1
ATOM 4024 N N . ILE B 1 209 ? 8.906 -16.141 -9.812 1 98.94 209 ILE B N 1
ATOM 4025 C CA . ILE B 1 209 ? 8.289 -15.492 -10.961 1 98.94 209 ILE B CA 1
ATOM 4026 C C . ILE B 1 209 ? 8.695 -16.219 -12.242 1 98.94 209 ILE B C 1
ATOM 4028 O O . ILE B 1 209 ? 9.883 -16.406 -12.508 1 98.94 209 ILE B O 1
ATOM 4032 N N . VAL B 1 210 ? 7.754 -16.719 -12.93 1 98.88 210 VAL B N 1
ATOM 4033 C CA . VAL B 1 210 ? 8 -17.219 -14.281 1 98.88 210 VAL B CA 1
ATOM 4034 C C . VAL B 1 210 ? 7.812 -16.094 -15.297 1 98.88 210 VAL B C 1
ATOM 4036 O O . VAL B 1 210 ? 6.73 -15.523 -15.398 1 98.88 210 VAL B O 1
ATOM 4039 N N . THR B 1 211 ? 8.891 -15.789 -16 1 98.56 211 THR B N 1
ATOM 4040 C CA . THR B 1 211 ? 8.82 -14.656 -16.922 1 98.56 211 THR B CA 1
ATOM 4041 C C . THR B 1 211 ? 7.793 -14.922 -18.016 1 98.56 211 THR B C 1
ATOM 4043 O O . THR B 1 211 ? 7.516 -16.078 -18.359 1 98.56 211 THR B O 1
ATOM 4046 N N . ILE B 1 212 ? 7.254 -13.906 -18.516 1 97.69 212 ILE B N 1
ATOM 4047 C CA . ILE B 1 212 ? 6.059 -13.945 -19.359 1 97.69 212 ILE B CA 1
ATOM 4048 C C . ILE B 1 212 ? 6.328 -14.789 -20.609 1 97.69 212 ILE B C 1
ATOM 4050 O O . ILE B 1 212 ? 5.414 -15.406 -21.156 1 97.69 212 ILE B O 1
ATOM 4054 N N . ASP B 1 213 ? 7.566 -14.875 -21.125 1 96.5 213 ASP B N 1
ATOM 4055 C CA . ASP B 1 213 ? 7.895 -15.617 -22.328 1 96.5 213 ASP B CA 1
ATOM 4056 C C . ASP B 1 213 ? 7.758 -17.125 -22.109 1 96.5 213 ASP B C 1
ATOM 4058 O O . ASP B 1 213 ? 7.707 -17.891 -23.078 1 96.5 213 ASP B O 1
ATOM 4062 N N . GLU B 1 214 ? 7.609 -17.516 -20.844 1 97.19 214 GLU B N 1
ATOM 4063 C CA . GLU B 1 214 ? 7.512 -18.938 -20.516 1 97.19 214 GLU B CA 1
ATOM 4064 C C . GLU B 1 214 ? 6.055 -19.391 -20.422 1 97.19 214 GLU B C 1
ATOM 4066 O O . GLU B 1 214 ? 5.773 -20.578 -20.312 1 97.19 214 GLU B O 1
ATOM 4071 N N . ILE B 1 215 ? 5.184 -18.5 -20.375 1 97.38 215 ILE B N 1
ATOM 4072 C CA . ILE B 1 215 ? 3.76 -18.781 -20.234 1 97.38 215 ILE B CA 1
ATOM 4073 C C . ILE B 1 215 ? 3.033 -18.406 -21.531 1 97.38 215 ILE B C 1
ATOM 4075 O O . ILE B 1 215 ? 2.922 -17.219 -21.859 1 97.38 215 ILE B O 1
ATOM 4079 N N . ARG B 1 216 ? 2.514 -19.312 -22.234 1 92.75 216 ARG B N 1
ATOM 4080 C CA . ARG B 1 216 ? 1.893 -19.078 -23.547 1 92.75 216 ARG B CA 1
ATOM 4081 C C . ARG B 1 216 ? 0.58 -18.328 -23.406 1 92.75 216 ARG B C 1
ATOM 4083 O O . ARG B 1 216 ? 0.321 -17.375 -24.141 1 92.75 216 ARG B O 1
ATOM 4090 N N . ASN B 1 217 ? -0.285 -18.75 -22.562 1 98 217 ASN B N 1
ATOM 4091 C CA . ASN B 1 217 ? -1.597 -18.141 -22.344 1 98 217 ASN B CA 1
ATOM 4092 C C . ASN B 1 217 ? -1.959 -18.109 -20.875 1 98 217 ASN B C 1
ATOM 4094 O O . ASN B 1 217 ? -2.416 -19.109 -20.312 1 98 217 ASN B O 1
ATOM 4098 N N . PRO B 1 218 ? -1.791 -16.938 -20.266 1 98.69 218 PRO B N 1
ATOM 4099 C CA . PRO B 1 218 ? -2.096 -16.859 -18.828 1 98.69 218 PRO B CA 1
ATOM 4100 C C . PRO B 1 218 ? -3.584 -17.016 -18.531 1 98.69 218 PRO B C 1
ATOM 4102 O O . PRO B 1 218 ? -3.975 -17.172 -17.375 1 98.69 218 PRO B O 1
ATOM 4105 N N . ASN B 1 219 ? -4.391 -17.047 -19.562 1 98.69 219 ASN B N 1
ATOM 4106 C CA . ASN B 1 219 ? -5.832 -17.188 -19.391 1 98.69 219 ASN B CA 1
ATOM 4107 C C . ASN B 1 219 ? -6.289 -18.609 -19.641 1 98.69 219 ASN B C 1
ATOM 4109 O O . ASN B 1 219 ? -7.449 -18.859 -19.984 1 98.69 219 ASN B O 1
ATOM 4113 N N . SER B 1 220 ? -5.434 -19.531 -19.547 1 98.56 220 SER B N 1
ATOM 4114 C CA . SER B 1 220 ? -5.723 -20.953 -19.625 1 98.56 220 SER B CA 1
ATOM 4115 C C . SER B 1 220 ? -4.68 -21.781 -18.891 1 98.56 220 SER B C 1
ATOM 4117 O O . SER B 1 220 ? -3.949 -22.562 -19.5 1 98.56 220 SER B O 1
ATOM 4119 N N . LEU B 1 221 ? -4.602 -21.609 -17.609 1 98.81 221 LEU B N 1
ATOM 4120 C CA . LEU B 1 221 ? -3.713 -22.328 -16.719 1 98.81 221 LEU B CA 1
ATOM 4121 C C . LEU B 1 221 ? -4.508 -23.078 -15.656 1 98.81 221 LEU B C 1
ATOM 4123 O O . LEU B 1 221 ? -5.359 -22.5 -14.977 1 98.81 221 LEU B O 1
ATOM 4127 N N . SER B 1 222 ? -4.27 -24.344 -15.531 1 98.81 222 SER B N 1
ATOM 4128 C CA . SER B 1 222 ? -4.863 -25.109 -14.438 1 98.81 222 SER B CA 1
ATOM 4129 C C . SER B 1 222 ? -4.297 -24.672 -13.086 1 98.81 222 SER B C 1
ATOM 4131 O O . SER B 1 222 ? -3.111 -24.359 -12.977 1 98.81 222 SER B O 1
ATOM 4133 N N . MET B 1 223 ? -5.133 -24.625 -12.062 1 98.56 223 MET B N 1
ATOM 4134 C CA . MET B 1 223 ? -4.672 -24.312 -10.719 1 98.56 223 MET B CA 1
ATOM 4135 C C . MET B 1 223 ? -5.363 -25.188 -9.68 1 98.56 223 MET B C 1
ATOM 4137 O O . MET B 1 223 ? -6.48 -25.656 -9.906 1 98.56 223 MET B O 1
ATOM 4141 N N . SER B 1 224 ? -4.762 -25.453 -8.602 1 98.88 224 SER B N 1
ATOM 4142 C CA . SER B 1 224 ? -5.332 -26.219 -7.496 1 98.88 224 SER B CA 1
ATOM 4143 C C . SER B 1 224 ? -4.688 -25.828 -6.168 1 98.88 224 SER B C 1
ATOM 4145 O O . SER B 1 224 ? -3.602 -25.25 -6.148 1 98.88 224 SER B O 1
ATOM 4147 N N . LEU B 1 225 ? -5.359 -26.047 -5.121 1 98.94 225 LEU B N 1
ATOM 4148 C CA . LEU B 1 225 ? -4.84 -25.875 -3.77 1 98.94 225 LEU B CA 1
ATOM 4149 C C . LEU B 1 225 ? -5.254 -27.031 -2.869 1 98.94 225 LEU B C 1
ATOM 4151 O O . LEU B 1 225 ? -6.426 -27.422 -2.848 1 98.94 225 LEU B O 1
ATOM 4155 N N . LYS B 1 226 ? -4.305 -27.609 -2.236 1 98.94 226 LYS B N 1
ATOM 4156 C CA . LYS B 1 226 ? -4.52 -28.656 -1.243 1 98.94 226 LYS B CA 1
ATOM 4157 C C . LYS B 1 226 ? -4.301 -28.141 0.171 1 98.94 226 LYS B C 1
ATOM 4159 O O . LYS B 1 226 ? -3.412 -27.312 0.398 1 98.94 226 LYS B O 1
ATOM 4164 N N . VAL B 1 227 ? -5.055 -28.562 1.08 1 98.94 227 VAL B N 1
ATOM 4165 C CA . VAL B 1 227 ? -4.812 -28.422 2.514 1 98.94 227 VAL B CA 1
ATOM 4166 C C . VAL B 1 227 ? -4.59 -29.797 3.133 1 98.94 227 VAL B C 1
ATOM 4168 O O . VAL B 1 227 ? -5.473 -30.656 3.094 1 98.94 227 VAL B O 1
ATOM 4171 N N . ASN B 1 228 ? -3.387 -30.016 3.641 1 98.75 228 ASN B N 1
ATOM 4172 C CA . ASN B 1 228 ? -3 -31.297 4.199 1 98.75 228 ASN B CA 1
ATOM 4173 C C . ASN B 1 228 ? -3.201 -32.438 3.191 1 98.75 228 ASN B C 1
ATOM 4175 O O . ASN B 1 228 ? -3.756 -33.469 3.531 1 98.75 228 ASN B O 1
ATOM 4179 N N . GLY B 1 229 ? -2.916 -32.125 1.999 1 98.62 229 GLY B N 1
ATOM 4180 C CA . GLY B 1 229 ? -2.916 -33.156 0.97 1 98.62 229 GLY B CA 1
ATOM 4181 C C . GLY B 1 229 ? -4.27 -33.344 0.309 1 98.62 229 GLY B C 1
ATOM 4182 O O . GLY B 1 229 ? -4.387 -34.062 -0.688 1 98.62 229 GLY B O 1
ATOM 4183 N N . VAL B 1 230 ? -5.281 -32.719 0.832 1 98.69 230 VAL B N 1
ATOM 4184 C CA . VAL B 1 230 ? -6.625 -32.844 0.283 1 98.69 230 VAL B CA 1
ATOM 4185 C C . VAL B 1 230 ? -6.902 -31.672 -0.667 1 98.69 230 VAL B C 1
ATOM 4187 O O . VAL B 1 230 ? -6.742 -30.516 -0.297 1 98.69 230 VAL B O 1
ATOM 4190 N N . ILE B 1 231 ? -7.344 -31.969 -1.878 1 98.75 231 ILE B N 1
ATOM 4191 C CA . ILE B 1 231 ? -7.664 -30.922 -2.85 1 98.75 231 ILE B CA 1
ATOM 4192 C C . ILE B 1 231 ? -8.891 -30.141 -2.381 1 98.75 231 ILE B C 1
ATOM 4194 O O . ILE B 1 231 ? -9.969 -30.719 -2.221 1 98.75 231 ILE B O 1
ATOM 4198 N N . GLU B 1 232 ? -8.68 -28.875 -2.135 1 98.69 232 GLU B N 1
ATOM 4199 C CA . GLU B 1 232 ? -9.766 -28 -1.697 1 98.69 232 GLU B CA 1
ATOM 4200 C C . GLU B 1 232 ? -10.25 -27.109 -2.834 1 98.69 232 GLU B C 1
ATOM 4202 O O . GLU B 1 232 ? -11.414 -26.719 -2.865 1 98.69 232 GLU B O 1
ATOM 4207 N N . GLN B 1 233 ? -9.375 -26.719 -3.695 1 98.62 233 GLN B N 1
ATOM 4208 C CA . GLN B 1 233 ? -9.711 -25.906 -4.867 1 98.62 233 GLN B CA 1
ATOM 4209 C C . GLN B 1 233 ? -9.141 -26.531 -6.141 1 98.62 233 GLN B C 1
ATOM 4211 O O . GLN B 1 233 ? -8.039 -27.078 -6.129 1 98.62 233 GLN B O 1
ATOM 4216 N N . ASN B 1 234 ? -9.867 -26.516 -7.145 1 98.25 234 ASN B N 1
ATOM 4217 C CA . ASN B 1 234 ? -9.539 -26.953 -8.5 1 98.25 234 ASN B CA 1
ATOM 4218 C C . ASN B 1 234 ? -10.18 -26.062 -9.547 1 98.25 234 ASN B C 1
ATOM 4220 O O . ASN B 1 234 ? -11.406 -25.969 -9.625 1 98.25 234 ASN B O 1
ATOM 4224 N N . GLY B 1 235 ? -9.336 -25.328 -10.281 1 98 235 GLY B N 1
ATOM 4225 C CA . GLY B 1 235 ? -9.875 -24.359 -11.234 1 98 235 GLY B CA 1
ATOM 4226 C C . GLY B 1 235 ? -8.953 -24.109 -12.406 1 98 235 GLY B C 1
ATOM 4227 O O . GLY B 1 235 ? -8.023 -24.875 -12.656 1 98 235 GLY B O 1
ATOM 4228 N N . ASN B 1 236 ? -9.336 -23.25 -13.219 1 98.69 236 ASN B N 1
ATOM 4229 C CA . ASN B 1 236 ? -8.594 -22.812 -14.398 1 98.69 236 ASN B CA 1
ATOM 4230 C C . ASN B 1 236 ? -8.789 -21.328 -14.672 1 98.69 236 ASN B C 1
ATOM 4232 O O . ASN B 1 236 ? -9.898 -20.797 -14.523 1 98.69 236 ASN B O 1
ATOM 4236 N N . THR B 1 237 ? -7.727 -20.641 -15.125 1 98.62 237 THR B N 1
ATOM 4237 C CA . THR B 1 237 ? -7.809 -19.203 -15.375 1 98.62 237 THR B CA 1
ATOM 4238 C C . THR B 1 237 ? -8.711 -18.906 -16.578 1 98.62 237 THR B C 1
ATOM 4240 O O . THR B 1 237 ? -9.102 -17.766 -16.797 1 98.62 237 THR B O 1
ATOM 4243 N N . ARG B 1 238 ? -9.109 -19.891 -17.328 1 98.31 238 ARG B N 1
ATOM 4244 C CA . ARG B 1 238 ? -10.047 -19.688 -18.422 1 98.31 238 ARG B CA 1
ATOM 4245 C C . ARG B 1 238 ? -11.398 -19.219 -17.906 1 98.31 238 ARG B C 1
ATOM 4247 O O . ARG B 1 238 ? -12.211 -18.688 -18.656 1 98.31 238 ARG B O 1
ATOM 4254 N N . ASP B 1 239 ? -11.633 -19.484 -16.625 1 98 239 ASP B N 1
ATOM 4255 C CA . ASP B 1 239 ? -12.922 -19.156 -16.031 1 98 239 ASP B CA 1
ATOM 4256 C C . ASP B 1 239 ? -12.914 -17.766 -15.406 1 98 239 ASP B C 1
ATOM 4258 O O . ASP B 1 239 ? -13.867 -17.359 -14.734 1 98 239 ASP B O 1
ATOM 4262 N N . LEU B 1 240 ? -11.859 -17.016 -15.602 1 98.38 240 LEU B N 1
ATOM 4263 C CA . LEU B 1 240 ? -11.805 -15.633 -15.133 1 98.38 240 LEU B CA 1
ATOM 4264 C C . LEU B 1 240 ? -12.93 -14.812 -15.758 1 98.38 240 LEU B C 1
ATOM 4266 O O . LEU B 1 240 ? -13.195 -14.922 -16.953 1 98.38 240 LEU B O 1
ATOM 4270 N N . VAL B 1 241 ? -13.578 -13.984 -14.953 1 98.25 241 VAL B N 1
ATOM 4271 C CA . VAL B 1 241 ? -14.57 -13.031 -15.445 1 98.25 241 VAL B CA 1
ATOM 4272 C C . VAL B 1 241 ? -13.883 -11.914 -16.219 1 98.25 241 VAL B C 1
ATOM 4274 O O . VAL B 1 241 ? -14.25 -11.617 -17.359 1 98.25 241 VAL B O 1
ATOM 4277 N N . PHE B 1 242 ? -12.945 -11.242 -15.578 1 98.62 242 PHE B N 1
ATOM 4278 C CA . PHE B 1 242 ? -12.039 -10.281 -16.203 1 98.62 242 PHE B CA 1
ATOM 4279 C C . PHE B 1 242 ? -10.672 -10.914 -16.453 1 98.62 242 PHE B C 1
ATOM 4281 O O . PHE B 1 242 ? -10.016 -11.383 -15.523 1 98.62 242 PHE B O 1
ATOM 4288 N N . LYS B 1 243 ? -10.297 -10.906 -17.703 1 98.62 243 LYS B N 1
ATOM 4289 C CA . LYS B 1 243 ? -9.047 -11.539 -18.109 1 98.62 243 LYS B CA 1
ATOM 4290 C C . LYS B 1 243 ? -7.844 -10.742 -17.625 1 98.62 243 LYS B C 1
ATOM 4292 O O . LYS B 1 243 ? -7.992 -9.617 -17.125 1 98.62 243 LYS B O 1
ATOM 4297 N N . VAL B 1 244 ? -6.68 -11.406 -17.734 1 98.81 244 VAL B N 1
ATOM 4298 C CA . VAL B 1 244 ? -5.422 -10.828 -17.266 1 98.81 244 VAL B CA 1
ATOM 4299 C C . VAL B 1 244 ? -5.227 -9.445 -17.875 1 98.81 244 VAL B C 1
ATOM 4301 O O . VAL B 1 244 ? -4.914 -8.484 -17.156 1 98.81 244 VAL B O 1
ATOM 4304 N N . GLU B 1 245 ? -5.488 -9.305 -19.172 1 98.81 245 GLU B N 1
ATOM 4305 C CA . GLU B 1 245 ? -5.305 -8.039 -19.875 1 98.81 245 GLU B CA 1
ATOM 4306 C C . GLU B 1 245 ? -6.246 -6.969 -19.344 1 98.81 245 GLU B C 1
ATOM 4308 O O . GLU B 1 245 ? -5.848 -5.812 -19.172 1 98.81 245 GLU B O 1
ATOM 4313 N N . GLU B 1 246 ? -7.441 -7.348 -19.047 1 98.81 246 GLU B N 1
ATOM 4314 C CA . GLU B 1 246 ? -8.445 -6.418 -18.547 1 98.81 246 GLU B CA 1
ATOM 4315 C C . GLU B 1 246 ? -8.094 -5.934 -17.141 1 98.81 246 GLU B C 1
ATOM 4317 O O . GLU B 1 246 ? -8.289 -4.762 -16.812 1 98.81 246 GLU B O 1
ATOM 4322 N N . LEU B 1 247 ? -7.605 -6.863 -16.328 1 98.88 247 LEU B N 1
ATOM 4323 C CA . LEU B 1 247 ? -7.219 -6.504 -14.969 1 98.88 247 LEU B CA 1
ATOM 4324 C C . LEU B 1 247 ? -6.082 -5.488 -14.977 1 98.88 247 LEU B C 1
ATOM 4326 O O . LEU B 1 247 ? -6.137 -4.484 -14.258 1 98.88 247 LEU B O 1
ATOM 4330 N N . VAL B 1 248 ? -5.059 -5.754 -15.805 1 98.94 248 VAL B N 1
ATOM 4331 C CA . VAL B 1 248 ? -3.926 -4.84 -15.891 1 98.94 248 VAL B CA 1
ATOM 4332 C C . VAL B 1 248 ? -4.395 -3.484 -16.422 1 98.94 248 VAL B C 1
ATOM 4334 O O . VAL B 1 248 ? -4.02 -2.439 -15.875 1 98.94 248 VAL B O 1
ATOM 4337 N N . SER B 1 249 ? -5.207 -3.539 -17.438 1 98.88 249 SER B N 1
ATOM 4338 C CA . SER B 1 249 ? -5.738 -2.312 -18.016 1 98.88 249 SER B CA 1
ATOM 4339 C C . SER B 1 249 ? -6.52 -1.504 -16.984 1 98.88 249 SER B C 1
ATOM 4341 O O . SER B 1 249 ? -6.242 -0.32 -16.781 1 98.88 249 SER B O 1
ATOM 4343 N N . TRP B 1 250 ? -7.457 -2.127 -16.359 1 98.62 250 TRP B N 1
ATOM 4344 C CA . TRP B 1 250 ? -8.305 -1.431 -15.391 1 98.62 250 TRP B CA 1
ATOM 4345 C C . TRP B 1 250 ? -7.484 -0.893 -14.227 1 98.62 250 TRP B C 1
ATOM 4347 O O . TRP B 1 250 ? -7.68 0.247 -13.797 1 98.62 250 TRP B O 1
ATOM 4357 N N . ALA B 1 251 ? -6.539 -1.694 -13.734 1 98.69 251 ALA B N 1
ATOM 4358 C CA . ALA B 1 251 ? -5.699 -1.292 -12.609 1 98.69 251 ALA B CA 1
ATOM 4359 C C . ALA B 1 251 ? -4.867 -0.06 -12.961 1 98.69 251 ALA B C 1
ATOM 4361 O O . ALA B 1 251 ? -4.457 0.692 -12.07 1 98.69 251 ALA B O 1
ATOM 4362 N N . SER B 1 252 ? -4.645 0.176 -14.219 1 98.81 252 SER B N 1
ATOM 4363 C CA . SER B 1 252 ? -3.762 1.25 -14.664 1 98.81 252 SER B CA 1
ATOM 4364 C C . SER B 1 252 ? -4.535 2.547 -14.883 1 98.81 252 SER B C 1
ATOM 4366 O O . SER B 1 252 ? -3.953 3.564 -15.266 1 98.81 252 SER B O 1
ATOM 4368 N N . GLN B 1 253 ? -5.879 2.5 -14.68 1 98.5 253 GLN B N 1
ATOM 4369 C CA . GLN B 1 253 ? -6.672 3.711 -14.852 1 98.5 253 GLN B CA 1
ATOM 4370 C C . GLN B 1 253 ? -6.461 4.68 -13.688 1 98.5 253 GLN B C 1
ATOM 4372 O O . GLN B 1 253 ? -6.922 4.426 -12.578 1 98.5 253 GLN B O 1
ATOM 4377 N N . GLY B 1 254 ? -5.734 5.762 -13.922 1 98.62 254 GLY B N 1
ATOM 4378 C CA . GLY B 1 254 ? -5.523 6.789 -12.914 1 98.62 254 GLY B CA 1
ATOM 4379 C C . GLY B 1 254 ? -4.445 6.426 -11.906 1 98.62 254 GLY B C 1
ATOM 4380 O O . GLY B 1 254 ? -4.062 7.254 -11.078 1 98.62 254 GLY B O 1
ATOM 4381 N N . ILE B 1 255 ? -4.008 5.195 -11.891 1 98.75 255 ILE B N 1
ATOM 4382 C CA . ILE B 1 255 ? -2.971 4.699 -10.992 1 98.75 255 ILE B CA 1
ATOM 4383 C C . ILE B 1 255 ? -1.821 4.109 -11.805 1 98.75 255 ILE B C 1
ATOM 4385 O O . ILE B 1 255 ? -2.033 3.234 -12.648 1 98.75 255 ILE B O 1
ATOM 4389 N N . THR B 1 256 ? -0.639 4.621 -11.578 1 98.69 256 THR B N 1
ATOM 4390 C CA . THR B 1 256 ? 0.531 4.102 -12.273 1 98.69 256 THR B CA 1
ATOM 4391 C C . THR B 1 256 ? 0.999 2.791 -11.648 1 98.69 256 THR B C 1
ATOM 4393 O O . THR B 1 256 ? 1.281 2.736 -10.453 1 98.69 256 THR B O 1
ATOM 4396 N N . LEU B 1 257 ? 1.021 1.778 -12.43 1 98.75 257 LEU B N 1
ATOM 4397 C CA . LEU B 1 257 ? 1.659 0.53 -12.023 1 98.75 257 LEU B CA 1
ATOM 4398 C C . LEU B 1 257 ? 3.152 0.558 -12.336 1 98.75 257 LEU B C 1
ATOM 4400 O O . LEU B 1 257 ? 3.564 1.089 -13.367 1 98.75 257 LEU B O 1
ATOM 4404 N N . GLY B 1 258 ? 3.947 0.039 -11.43 1 98.44 258 GLY B N 1
ATOM 4405 C CA . GLY B 1 258 ? 5.387 0.046 -11.633 1 98.44 258 GLY B CA 1
ATOM 4406 C C . GLY B 1 258 ? 6.012 -1.331 -11.516 1 98.44 258 GLY B C 1
ATOM 4407 O O . GLY B 1 258 ? 5.348 -2.289 -11.117 1 98.44 258 GLY B O 1
ATOM 4408 N N . PRO B 1 259 ? 7.305 -1.4 -11.891 1 98.56 259 PRO B N 1
ATOM 4409 C CA . PRO B 1 259 ? 8.016 -2.678 -11.805 1 98.56 259 PRO B CA 1
ATOM 4410 C C . PRO B 1 259 ? 7.938 -3.301 -10.406 1 98.56 259 PRO B C 1
ATOM 4412 O O . PRO B 1 259 ? 8.258 -2.643 -9.414 1 98.56 259 PRO B O 1
ATOM 4415 N N . GLY B 1 260 ? 7.438 -4.535 -10.375 1 98.75 260 GLY B N 1
ATOM 4416 C CA . GLY B 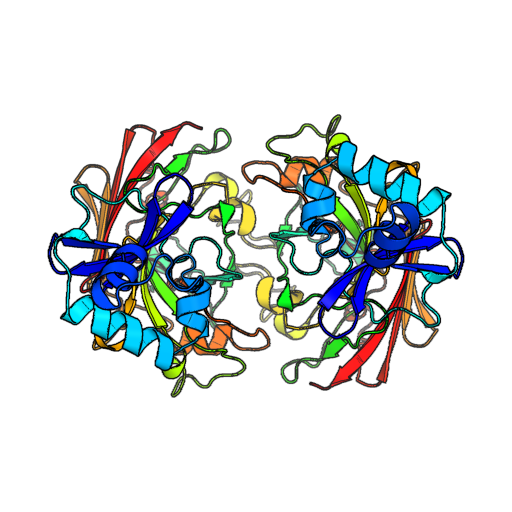1 260 ? 7.383 -5.254 -9.109 1 98.75 260 GLY B CA 1
ATOM 4417 C C . GLY B 1 260 ? 6.004 -5.242 -8.477 1 98.75 260 GLY B C 1
ATOM 4418 O O . GLY B 1 260 ? 5.719 -6.047 -7.59 1 98.75 260 GLY B O 1
ATOM 4419 N N . ASP B 1 261 ? 5.109 -4.293 -8.875 1 98.88 261 ASP B N 1
ATOM 4420 C CA . ASP B 1 261 ? 3.73 -4.363 -8.398 1 98.88 261 ASP B CA 1
ATOM 4421 C C . ASP B 1 261 ? 3.104 -5.719 -8.727 1 98.88 261 ASP B C 1
ATOM 4423 O O . ASP B 1 261 ? 3.479 -6.359 -9.711 1 98.88 261 ASP B O 1
ATOM 4427 N N . ILE B 1 262 ? 2.197 -6.164 -7.867 1 98.94 262 ILE B N 1
ATOM 4428 C CA . ILE B 1 262 ? 1.541 -7.453 -8.062 1 98.94 262 ILE B CA 1
ATOM 4429 C C . ILE B 1 262 ? 0.032 -7.25 -8.188 1 98.94 262 ILE B C 1
ATOM 4431 O O . ILE B 1 262 ? -0.567 -6.516 -7.398 1 98.94 262 ILE B O 1
ATOM 4435 N N . ILE B 1 263 ? -0.561 -7.809 -9.219 1 98.94 263 ILE B N 1
ATOM 4436 C CA . ILE B 1 263 ? -2.008 -7.914 -9.375 1 98.94 263 ILE B CA 1
ATOM 4437 C C . ILE B 1 263 ? -2.424 -9.383 -9.328 1 98.94 263 ILE B C 1
ATOM 4439 O O . ILE B 1 263 ? -1.968 -10.188 -10.141 1 98.94 263 ILE B O 1
ATOM 4443 N N . SER B 1 264 ? -3.156 -9.742 -8.328 1 98.88 264 SER B N 1
ATOM 4444 C CA . SER B 1 264 ? -3.701 -11.102 -8.352 1 98.88 264 SER B CA 1
ATOM 4445 C C . SER B 1 264 ? -4.926 -11.188 -9.258 1 98.88 264 SER B C 1
ATOM 4447 O O . SER B 1 264 ? -5.363 -10.18 -9.82 1 98.88 264 SER B O 1
ATOM 4449 N N . THR B 1 265 ? -5.52 -12.406 -9.43 1 98.81 265 THR B N 1
ATOM 4450 C CA . THR B 1 265 ? -6.52 -12.5 -10.484 1 98.81 265 THR B CA 1
ATOM 4451 C C . THR B 1 265 ? -7.836 -13.039 -9.93 1 98.81 265 THR B C 1
ATOM 4453 O O . THR B 1 265 ? -8.797 -13.234 -10.68 1 98.81 265 THR B O 1
ATOM 4456 N N . GLY B 1 266 ? -7.906 -13.266 -8.656 1 98.25 266 GLY B N 1
ATOM 4457 C CA . GLY B 1 266 ? -9.094 -13.891 -8.102 1 98.25 266 GLY B CA 1
ATOM 4458 C C . GLY B 1 266 ? -8.938 -15.383 -7.883 1 98.25 266 GLY B C 1
ATOM 4459 O O . GLY B 1 266 ? -7.945 -15.977 -8.305 1 98.25 266 GLY B O 1
ATOM 4460 N N . THR B 1 267 ? -9.867 -15.984 -7.23 1 98.5 267 THR B N 1
ATOM 4461 C CA . THR B 1 267 ? -9.734 -17.375 -6.812 1 98.5 267 THR B CA 1
ATOM 4462 C C . THR B 1 267 ? -10.906 -18.203 -7.316 1 98.5 267 THR B C 1
ATOM 4464 O O . THR B 1 267 ? -12.039 -17.734 -7.355 1 98.5 267 THR B O 1
ATOM 4467 N N . PRO B 1 268 ? -10.695 -19.422 -7.754 1 98.06 268 PRO B N 1
ATOM 4468 C CA . PRO B 1 268 ? -11.781 -20.328 -8.117 1 98.06 268 PRO B CA 1
ATOM 4469 C C . PRO B 1 268 ? -12.555 -20.844 -6.906 1 98.06 268 PRO B C 1
ATOM 4471 O O . PRO B 1 268 ? -12.195 -20.547 -5.766 1 98.06 268 PRO B O 1
ATOM 4474 N N . PRO B 1 269 ? -13.672 -21.562 -7.113 1 97.12 269 PRO B N 1
ATOM 4475 C CA . PRO B 1 269 ? -14.445 -22.094 -5.992 1 97.12 269 PRO B CA 1
ATOM 4476 C C . PRO B 1 269 ? -13.625 -23.047 -5.113 1 97.12 269 PRO B C 1
ATOM 4478 O O . PRO B 1 269 ? -12.586 -23.547 -5.543 1 97.12 269 PRO B O 1
ATOM 4481 N N . GLY B 1 270 ? -14.125 -23.266 -3.906 1 97.94 270 GLY B N 1
ATOM 4482 C CA . GLY B 1 270 ? -13.531 -24.25 -3.01 1 97.94 270 GLY B CA 1
ATOM 4483 C C . GLY B 1 270 ? -12.828 -23.609 -1.823 1 97.94 270 GLY B C 1
ATOM 4484 O O . GLY B 1 270 ? -12.031 -24.266 -1.148 1 97.94 270 GLY B O 1
ATOM 4485 N N . VAL B 1 271 ? -13.07 -22.391 -1.565 1 97.81 271 VAL B N 1
ATOM 4486 C CA . VAL B 1 271 ? -12.484 -21.703 -0.41 1 97.81 271 VAL B CA 1
ATOM 4487 C C . VAL B 1 271 ? -13.078 -22.281 0.876 1 97.81 271 VAL B C 1
ATOM 4489 O O . VAL B 1 271 ? -14.125 -22.938 0.848 1 97.81 271 VAL B O 1
ATOM 4492 N N . GLY B 1 272 ? -12.445 -22 1.975 1 97.5 272 GLY B N 1
ATOM 4493 C CA . GLY B 1 272 ? -12.883 -22.5 3.27 1 97.5 272 GLY B CA 1
ATOM 4494 C C . GLY B 1 272 ? -14.219 -21.938 3.707 1 97.5 272 GLY B C 1
ATOM 4495 O O . GLY B 1 272 ? -15.047 -22.656 4.277 1 97.5 272 GLY B O 1
ATOM 4496 N N . PHE B 1 273 ? -14.484 -20.734 3.482 1 95.88 273 PHE B N 1
ATOM 4497 C CA . PHE B 1 273 ? -15.711 -20.062 3.875 1 95.88 273 PHE B CA 1
ATOM 4498 C C . PHE B 1 273 ? -16.938 -20.812 3.357 1 95.88 273 PHE B C 1
ATOM 4500 O O . PHE B 1 273 ? -17.891 -21.031 4.098 1 95.88 273 PHE B O 1
ATOM 4507 N N . ALA B 1 274 ? -16.859 -21.25 2.105 1 93.5 274 ALA B N 1
ATOM 4508 C CA . ALA B 1 274 ? -17.969 -21.953 1.476 1 93.5 274 ALA B CA 1
ATOM 4509 C C . ALA B 1 274 ? -18.172 -23.328 2.105 1 93.5 274 ALA B C 1
ATOM 4511 O O . ALA B 1 274 ? -19.281 -23.875 2.082 1 93.5 274 ALA B O 1
ATOM 4512 N N . LYS B 1 275 ? -17.156 -23.844 2.693 1 95.19 275 LYS B N 1
ATOM 4513 C CA . LYS B 1 275 ? -17.172 -25.203 3.23 1 95.19 275 LYS B CA 1
ATOM 4514 C C . LYS B 1 275 ? -17.359 -25.203 4.746 1 95.19 275 LYS B C 1
ATOM 4516 O O . LYS B 1 275 ? -17.562 -26.25 5.359 1 95.19 275 LYS B O 1
ATOM 4521 N N . GLY B 1 276 ? -17.297 -24.031 5.363 1 95.81 276 GLY B N 1
ATOM 4522 C CA . GLY B 1 276 ? -17.297 -23.953 6.812 1 95.81 276 GLY B CA 1
ATOM 4523 C C . GLY B 1 276 ? -16.062 -24.531 7.453 1 95.81 276 GLY B C 1
ATOM 4524 O O . GLY B 1 276 ? -16.125 -25.109 8.539 1 95.81 276 GLY B O 1
ATOM 4525 N N . LYS B 1 277 ? -14.977 -24.609 6.727 1 97.5 277 LYS B N 1
ATOM 4526 C CA . LYS B 1 277 ? -13.68 -25.109 7.148 1 97.5 277 LYS B CA 1
ATOM 4527 C C . LYS B 1 277 ? -12.609 -24.016 7.078 1 97.5 277 LYS B C 1
ATOM 4529 O O . LYS B 1 277 ? -12.477 -23.344 6.059 1 97.5 277 LYS B O 1
ATOM 4534 N N . TYR B 1 278 ? -11.891 -23.906 8.188 1 98.69 278 TYR B N 1
ATOM 4535 C CA . TYR B 1 278 ? -10.883 -22.844 8.234 1 98.69 278 TYR B CA 1
ATOM 4536 C C . TYR B 1 278 ? -9.523 -23.422 8.633 1 98.69 278 TYR B C 1
ATOM 4538 O O . TYR B 1 278 ? -9.438 -24.469 9.273 1 98.69 278 TYR B O 1
ATOM 4546 N N . LEU B 1 279 ? -8.516 -22.703 8.227 1 98.88 279 LEU B N 1
ATOM 4547 C CA . LEU B 1 279 ? -7.137 -23.094 8.484 1 98.88 279 LEU B CA 1
ATOM 4548 C C . LEU B 1 279 ? -6.832 -23.047 9.984 1 98.88 279 LEU B C 1
ATOM 4550 O O . LEU B 1 279 ? -7.289 -22.156 10.688 1 98.88 279 LEU B O 1
ATOM 4554 N N . LYS B 1 280 ? -6.035 -24 10.469 1 98.44 280 LYS B N 1
ATOM 4555 C CA . LYS B 1 280 ? -5.555 -24.094 11.844 1 98.44 280 LYS B CA 1
ATOM 4556 C C . LYS B 1 280 ? -4.043 -24.281 11.883 1 98.44 280 LYS B C 1
ATOM 4558 O O . LYS B 1 280 ? -3.432 -24.703 10.898 1 98.44 280 LYS B O 1
ATOM 4563 N N . PRO B 1 281 ? -3.482 -23.875 13.07 1 98.75 281 PRO B N 1
ATOM 4564 C CA . PRO B 1 281 ? -2.047 -24.141 13.195 1 98.75 281 PRO B CA 1
ATOM 4565 C C . PRO B 1 281 ? -1.689 -25.594 12.898 1 98.75 281 PRO B C 1
ATOM 4567 O O . PRO B 1 281 ? -2.367 -26.516 13.367 1 98.75 281 PRO B O 1
ATOM 4570 N N . GLY B 1 282 ? -0.661 -25.781 12.078 1 98.81 282 GLY B N 1
ATOM 4571 C CA . GLY B 1 282 ? -0.244 -27.109 11.688 1 98.81 282 GLY B CA 1
ATOM 4572 C C . GLY B 1 282 ? -0.671 -27.484 10.281 1 98.81 282 GLY B C 1
ATOM 4573 O O . GLY B 1 282 ? -0.082 -28.375 9.656 1 98.81 282 GLY B O 1
ATOM 4574 N N . ASP B 1 283 ? -1.743 -26.875 9.75 1 98.94 283 ASP B N 1
ATOM 4575 C CA . ASP B 1 283 ? -2.188 -27.141 8.391 1 98.94 283 ASP B CA 1
ATOM 4576 C C . ASP B 1 283 ? -1.114 -26.75 7.375 1 98.94 283 ASP B C 1
ATOM 4578 O O . ASP B 1 283 ? -0.361 -25.797 7.594 1 98.94 283 ASP B O 1
ATOM 4582 N N . VAL B 1 284 ? -1.035 -27.5 6.305 1 98.94 284 VAL B N 1
ATOM 4583 C CA . VAL B 1 284 ? -0.119 -27.219 5.203 1 98.94 284 VAL B CA 1
ATOM 4584 C C . VAL B 1 284 ? -0.911 -26.969 3.924 1 98.94 284 VAL B C 1
ATOM 4586 O O . VAL B 1 284 ? -1.719 -27.797 3.51 1 98.94 284 VAL B O 1
ATOM 4589 N N . MET B 1 285 ? -0.686 -25.75 3.357 1 98.94 285 MET B N 1
ATOM 4590 C CA . MET B 1 285 ? -1.287 -25.406 2.072 1 98.94 285 MET B CA 1
ATOM 4591 C C . MET B 1 285 ? -0.299 -25.625 0.932 1 98.94 285 MET B C 1
ATOM 4593 O O . MET B 1 285 ? 0.887 -25.312 1.064 1 98.94 285 MET B O 1
ATOM 4597 N N . GLU B 1 286 ? -0.749 -26.188 -0.113 1 98.94 286 GLU B N 1
ATOM 4598 C CA . GLU B 1 286 ? 0.002 -26.328 -1.358 1 98.94 286 GLU B CA 1
ATOM 4599 C C . GLU B 1 286 ? -0.806 -25.812 -2.547 1 98.94 286 GLU B C 1
ATOM 4601 O O . GLU B 1 286 ? -1.798 -26.422 -2.943 1 98.94 286 GLU B O 1
ATOM 4606 N N . ALA B 1 287 ? -0.45 -24.719 -3.09 1 98.94 287 ALA B N 1
ATOM 4607 C CA . ALA B 1 287 ? -1.085 -24.109 -4.258 1 98.94 287 ALA B CA 1
ATOM 4608 C C . ALA B 1 287 ? -0.241 -24.328 -5.512 1 98.94 287 ALA B C 1
ATOM 4610 O O . ALA B 1 287 ? 0.96 -24.047 -5.512 1 98.94 287 ALA B O 1
ATOM 4611 N N . VAL B 1 288 ? -0.848 -24.812 -6.527 1 98.88 288 VAL B N 1
ATOM 4612 C CA . VAL B 1 288 ? -0.129 -25.125 -7.758 1 98.88 288 VAL B CA 1
ATOM 4613 C C . VAL B 1 288 ? -0.793 -24.422 -8.938 1 98.88 288 VAL B C 1
ATOM 4615 O O . VAL B 1 288 ? -2.021 -24.391 -9.039 1 98.88 288 VAL B O 1
ATOM 4618 N N . ILE B 1 289 ? -0.034 -23.828 -9.734 1 98.88 289 ILE B N 1
ATOM 4619 C CA . ILE B 1 289 ? -0.517 -23.297 -11 1 98.88 289 ILE B CA 1
ATOM 4620 C C . ILE B 1 289 ? 0.332 -23.828 -12.148 1 98.88 289 ILE B C 1
ATOM 4622 O O . ILE B 1 289 ? 1.562 -23.844 -12.07 1 98.88 289 ILE B O 1
ATOM 4626 N N . GLU B 1 290 ? -0.351 -24.266 -13.18 1 98.69 290 GLU B N 1
ATOM 4627 C CA . GLU B 1 290 ? 0.28 -24.828 -14.375 1 98.69 290 GLU B CA 1
ATOM 4628 C C . GLU B 1 290 ? 1.328 -23.875 -14.938 1 98.69 290 GLU B C 1
ATOM 4630 O O . GLU B 1 290 ? 1.049 -22.688 -15.141 1 98.69 290 GLU B O 1
ATOM 4635 N N . GLY B 1 291 ? 2.506 -24.422 -15.102 1 97.94 291 GLY B N 1
ATOM 4636 C CA . GLY B 1 291 ? 3.557 -23.625 -15.727 1 97.94 291 GLY B CA 1
ATOM 4637 C C . GLY B 1 291 ? 4.289 -22.734 -14.742 1 97.94 291 GLY B C 1
ATOM 4638 O O . GLY B 1 291 ? 5.34 -22.172 -15.07 1 97.94 291 GLY B O 1
ATOM 4639 N N . VAL B 1 292 ? 3.824 -22.562 -13.523 1 97.94 292 VAL B N 1
ATOM 4640 C CA . VAL B 1 292 ? 4.461 -21.688 -12.547 1 97.94 292 VAL B CA 1
ATOM 4641 C C . VAL B 1 292 ? 5.137 -22.516 -11.461 1 97.94 292 VAL B C 1
ATOM 4643 O O . VAL B 1 292 ? 6.367 -22.531 -11.359 1 97.94 292 VAL B O 1
ATOM 4646 N N . GLY B 1 293 ? 4.34 -23.297 -10.742 1 97.5 293 GLY B N 1
ATOM 4647 C CA . GLY B 1 293 ? 4.941 -24.156 -9.727 1 97.5 293 GLY B CA 1
ATOM 4648 C C . GLY B 1 293 ? 4.059 -24.328 -8.508 1 97.5 293 GLY B C 1
ATOM 4649 O O . GLY B 1 293 ? 2.846 -24.141 -8.578 1 97.5 293 GLY B O 1
ATOM 4650 N N . THR B 1 294 ? 4.68 -24.875 -7.48 1 98.62 294 THR B N 1
ATOM 4651 C CA . THR B 1 294 ? 3.975 -25.156 -6.238 1 98.62 294 THR B CA 1
ATOM 4652 C C . THR B 1 294 ? 4.418 -24.203 -5.133 1 98.62 294 THR B C 1
ATOM 4654 O O . THR B 1 294 ? 5.613 -24.078 -4.859 1 98.62 294 THR B O 1
ATOM 4657 N N . LEU B 1 295 ? 3.541 -23.484 -4.594 1 98.94 295 LEU B N 1
ATOM 4658 C CA . LEU B 1 295 ? 3.719 -22.672 -3.396 1 98.94 295 LEU B CA 1
ATOM 4659 C C . LEU B 1 295 ? 3.234 -23.406 -2.156 1 98.94 295 LEU B C 1
ATOM 4661 O O . LEU B 1 295 ? 2.07 -23.812 -2.082 1 98.94 295 LEU B O 1
ATOM 4665 N N . ARG B 1 296 ? 4.074 -23.641 -1.255 1 98.94 296 ARG B N 1
ATOM 4666 C CA . ARG B 1 296 ? 3.752 -24.391 -0.046 1 98.94 296 ARG B CA 1
ATOM 4667 C C . ARG B 1 296 ? 3.967 -23.531 1.201 1 98.94 296 ARG B C 1
ATOM 4669 O O . ARG B 1 296 ? 4.988 -22.859 1.325 1 98.94 296 ARG B O 1
ATOM 4676 N N . ASN B 1 297 ? 3.043 -23.562 2.127 1 98.94 297 ASN B N 1
ATOM 4677 C CA . ASN B 1 297 ? 3.146 -22.828 3.383 1 98.94 297 ASN B CA 1
ATOM 4678 C C . ASN B 1 297 ? 2.457 -23.562 4.523 1 98.94 297 ASN B C 1
ATOM 4680 O O . ASN B 1 297 ? 1.346 -24.078 4.363 1 98.94 297 ASN B O 1
ATOM 4684 N N . LYS B 1 298 ? 3.09 -23.625 5.598 1 98.88 298 LYS B N 1
ATOM 4685 C CA . LYS B 1 298 ? 2.504 -24.141 6.832 1 98.88 298 LYS B CA 1
ATOM 4686 C C . LYS B 1 298 ? 1.899 -23 7.664 1 98.88 298 LYS B C 1
ATOM 4688 O O . LYS B 1 298 ? 2.441 -21.906 7.703 1 98.88 298 LYS B O 1
ATOM 4693 N N . VAL B 1 299 ? 0.814 -23.297 8.297 1 98.94 299 VAL B N 1
ATOM 4694 C CA . VAL B 1 299 ? 0.169 -22.312 9.164 1 98.94 299 VAL B CA 1
ATOM 4695 C C . VAL B 1 299 ? 0.676 -22.484 10.594 1 98.94 299 VAL B C 1
ATOM 4697 O O . VAL B 1 299 ? 0.739 -23.609 11.109 1 98.94 299 VAL B O 1
ATOM 4700 N N . VAL B 1 300 ? 1.09 -21.438 11.188 1 98.88 300 VAL B N 1
ATOM 4701 C CA . VAL B 1 300 ? 1.48 -21.438 12.594 1 98.88 300 VAL B CA 1
ATOM 4702 C C . VAL B 1 300 ? 0.67 -20.391 13.359 1 98.88 300 VAL B C 1
ATOM 4704 O O . VAL B 1 300 ? 0.09 -19.484 12.75 1 98.88 300 VAL B O 1
ATOM 4707 N N . GLN B 1 301 ? 0.536 -20.547 14.609 1 98.38 301 GLN B N 1
ATOM 4708 C CA . GLN B 1 301 ? -0.182 -19.578 15.438 1 98.38 301 GLN B CA 1
ATOM 4709 C C . GLN B 1 301 ? 0.697 -18.375 15.766 1 98.38 301 GLN B C 1
ATOM 4711 O O . GLN B 1 301 ? 1.894 -18.531 16.031 1 98.38 301 GLN B O 1
ATOM 4716 N N . GLU B 1 302 ? 0.141 -17.234 15.672 1 97.81 302 GLU B N 1
ATOM 4717 C CA . GLU B 1 302 ? 0.828 -16.047 16.141 1 97.81 302 GLU B CA 1
ATOM 4718 C C . GLU B 1 302 ? 1.07 -16.109 17.656 1 97.81 302 GLU B C 1
ATOM 4720 O O . GLU B 1 302 ? 0.189 -16.516 18.406 1 97.81 302 GLU B O 1
#

Radius of gyration: 24.16 Å; Cα contacts (8 Å, |Δi|>4): 1650; chains: 2; bounding box: 66×65×52 Å

Secondary structure (DSSP, 8-state):
-EEEEEEETTEEEEEEEETTEEEEHHHHHHHHHT-SS--GGGG-HHHHHHH-HHHHHHHHHHHHH--GGGB-SS--EE--SSSS-S-EEEES--BHHHHHHHT-PPPSS--EEE--GGGEE-TTSPEEE-TT-S-EE--EEEEEEE-S-BSS--GGGGGGGEEEEEEEE--EEHHHHSPTTTTTS--TT-S-HHHHH--TT-EEEEEEEEEGGG-S-TTS-EEEEEETTEEEEEEEGGGBSS-HHHHHHHHTSSS-B-TT-EEE----S--HHHHT--B-TT-EEEEEETTTEEEEEEEEE-/-EEEEEEETTEEEEEEEETTEEEEHHHHHHHHHT-SS--GGGG-HHHHHHH-HHHHHHHHHHHHH--GGGB-SS--EE--SSSS-S-EEEES--BHHHHHHHT-PPPSS--EEEE-GGGEE-TTSPEEE-TT-S-EE--EEEEEEE-S-BSS--GGGGGGGEEEEEEEE--EEHHHHSPTTTTTS--TT-S-HHHHH--TT-EEEEEEEEEGGG-S-TTS-EEEEEETTEEEEEEEGGGBSS-HHHHHHHHTSSS-B-TT-EEE----S--HHHHT--B-TT-EEEEEETTTEEEEEEEEE-

Organism: NCBI:txid1293036

Nearest PDB structures (foldseek):
  8sut-assembly1_B  TM=8.964E-01  e=9.781E-33  Bacillus subtilis
  8sky-assembly1_A  TM=8.922E-01  e=2.695E-32  Bacillus subtilis
  8gsr-assembly1_B  TM=9.080E-01  e=7.427E-32  Sphingomonas sp. SKA58
  3r6o-assembly1_A-2  TM=8.754E-01  e=1.641E-25  Mycobacteroides abscessus ATCC 19977
  3v77-assembly1_A  TM=8.861E-01  e=5.067E-20  Oleispira antarctica

InterPro domains:
  IPR011234 Fumarylacetoacetase-like, C-terminal [PF01557] (87-300)
  IPR036663 Fumarylacetoacetase-like, C-terminal domain superfamily [G3DSA:3.90.850.10] (63-302)
  IPR036663 Fumarylacetoacetase-like, C-terminal domain superfamily [SSF56529] (75-301)
  IPR051121 Fumarylacetoacetate hydrolase [PTHR42796] (1-300)